Protein AF-0000000074143048 (afdb_homodimer)

Organism: Schizosaccharomyces japonicus (strain yFS275 / FY16936) (NCBI:txid402676)

pLDDT: mean 91.82, std 9.59, range [37.44, 98.69]

Radius of gyration: 26.5 Å; Cα contacts (8 Å, |Δi|>4): 1124; chains: 2; bounding box: 59×82×80 Å

Solvent-accessible surface area (backbone atoms only — not comparable to full-atom values): 34280 Å² total; per-residue (Å²): 92,43,70,48,61,50,51,40,28,53,53,30,18,43,57,50,46,73,71,34,83,65,46,48,79,33,65,70,38,40,53,54,50,48,56,58,46,65,70,65,58,82,83,77,64,53,85,80,64,101,68,86,64,92,42,70,53,47,45,43,24,51,49,41,49,44,25,62,50,54,31,38,57,40,41,30,69,60,33,36,71,63,57,70,30,49,38,68,55,41,40,50,48,27,46,50,40,52,50,57,70,50,53,87,68,69,85,22,19,71,55,28,45,63,52,40,48,68,53,44,25,61,52,53,53,42,60,56,57,41,76,38,65,45,84,86,52,86,60,79,79,43,62,39,82,39,77,28,92,49,31,64,58,34,44,50,52,23,48,51,38,21,52,50,12,48,47,27,53,56,37,72,31,63,25,69,13,53,50,50,59,72,48,48,29,47,85,44,28,49,62,43,37,46,51,40,34,66,69,34,74,69,25,41,36,62,42,45,52,96,90,36,71,33,44,63,30,25,32,28,48,47,22,42,41,55,45,14,52,73,34,56,83,40,24,16,57,62,75,50,60,41,61,53,42,49,58,58,37,35,52,33,40,72,60,46,23,37,42,65,45,67,72,58,50,50,29,27,74,65,57,35,74,50,53,60,61,57,50,48,50,43,27,34,43,38,43,29,50,45,46,50,51,16,66,76,67,73,41,56,26,48,57,51,39,52,36,52,53,50,48,34,69,72,32,72,71,50,57,66,49,62,42,54,28,49,64,95,50,66,51,48,91,42,69,47,61,49,51,40,28,52,52,28,17,44,58,52,44,73,71,34,82,65,47,47,78,32,64,69,37,40,52,53,50,48,56,56,46,65,69,62,59,82,81,78,65,51,85,79,63,102,67,87,65,91,43,70,53,48,45,44,23,52,50,40,50,45,25,63,52,53,33,38,58,40,42,30,69,58,33,37,72,62,58,70,28,50,36,69,56,40,40,50,47,28,46,50,41,52,48,57,69,48,54,86,65,68,86,21,18,70,57,29,44,63,51,39,49,66,54,42,25,60,51,51,51,43,59,56,58,39,77,39,66,44,84,88,52,86,61,79,79,44,61,38,83,38,77,27,92,50,32,65,57,34,45,49,53,24,48,51,38,20,51,50,11,48,47,27,53,57,36,72,32,63,25,68,12,53,50,50,60,72,48,50,29,47,86,44,30,49,60,44,36,45,52,41,34,64,69,34,73,68,26,41,36,62,41,48,53,95,90,35,70,33,45,61,31,24,31,28,48,47,23,42,40,55,46,13,52,74,35,56,82,42,23,18,56,61,75,49,59,42,62,54,42,48,58,57,36,35,53,33,39,72,58,45,23,39,42,65,44,66,72,57,50,51,29,28,75,67,57,35,72,51,53,59,60,57,50,47,51,42,27,33,41,38,42,29,50,44,47,51,52,16,66,74,68,73,40,56,25,48,57,52,40,54,37,52,52,48,49,35,69,72,32,71,71,50,57,66,49,63,42,51,28,49,63,96,50,64,51,49

Sequence (664 aa):
MPPKILEQVRNGATDAFSHMPDFSFNAEAAKELSGHLEKLGSDDGPVQFPLAFESVEEKVNFLAIYALLSFGSGFRKELHEFAQRGAQDTTLFLAMTMYMTKKPGLLDADFLSNVTVSDIAEWAGVPLRIEKPCEGLSSSAITELVDSDLKPWVENMAHVLVETGTILKQLDCQSLGAFCLEYANPNDSNELVERLCMCFPAFQDVGRLDGQLVYILKKAMLAVYMLHNAYPDRFSCEGLSVFADNVLPSILVYFHVLEIPESLRSKLENLQPLTDKEALQLRTATVHICNLIANETNISP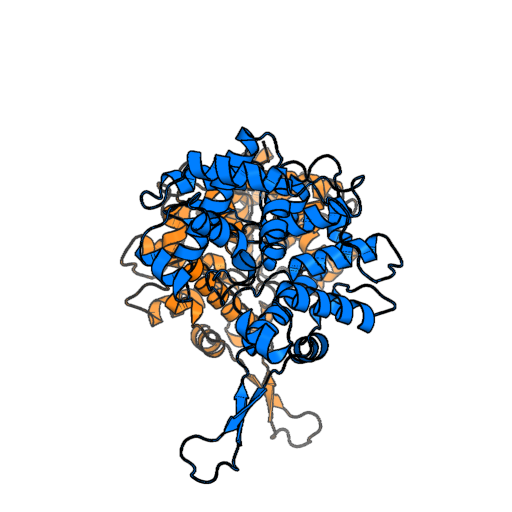VKIDQRLWKYSKSNPELRKLPRFLKKDTVMFMPPKILEQVRNGATDAFSHMPDFSFNAEAAKELSGHLEKLGSDDGPVQFPLAFESVEEKVNFLAIYALLSFGSGFRKELHEFAQRGAQDTTLFLAMTMYMTKKPGLLDADFLSNVTVSDIAEWAGVPLRIEKPCEGLSSSAITELVDSDLKPWVENMAHVLVETGTILKQLDCQSLGAFCLEYANPNDSNELVERLCMCFPAFQDVGRLDGQLVYILKKAMLAVYMLHNAYPDRFSCEGLSVFADNVLPSILVYFHVLEIPESLRSKLENLQPLTDKEALQLRTATVHICNLIANETNISPVKIDQRLWKYSKSNPELRKLPRFLKKDTVMF

InterPro domains:
  IPR019438 Queuosine salvage protein family [PF10343] (140-316)
  IPR019438 Queuosine salvage protein family [PTHR21314] (1-317)

Structure (mmCIF, N/CA/C/O backbone):
data_AF-0000000074143048-model_v1
#
loop_
_entity.id
_entity.type
_entity.pdbx_description
1 polymer "Queuosine 5'-phosphate N-glycosylase/hydrolase"
#
loop_
_atom_site.group_PDB
_atom_site.id
_atom_site.type_symbol
_atom_site.label_atom_id
_atom_site.label_alt_id
_atom_site.label_comp_id
_atom_site.label_asym_id
_atom_site.label_entity_id
_atom_site.label_seq_id
_atom_site.pdbx_PDB_ins_code
_atom_site.Cartn_x
_atom_site.Cartn_y
_atom_site.Cartn_z
_atom_site.occupancy
_atom_site.B_iso_or_equiv
_atom_site.auth_seq_id
_atom_site.auth_comp_id
_atom_site.auth_asym_id
_atom_site.auth_atom_id
_atom_site.pdbx_PDB_model_num
ATOM 1 N N . MET A 1 1 ? 1.265 -9.656 22.031 1 37.44 1 MET A N 1
ATOM 2 C CA . MET A 1 1 ? 2.084 -9.023 21 1 37.44 1 MET A CA 1
ATOM 3 C C . MET A 1 1 ? 1.463 -9.203 19.609 1 37.44 1 MET A C 1
ATOM 5 O O . MET A 1 1 ? 0.908 -10.266 19.312 1 37.44 1 MET A O 1
ATOM 9 N N . PRO A 1 2 ? 1.235 -8.164 18.969 1 47.75 2 PRO A N 1
ATOM 10 C CA . PRO A 1 2 ? 0.641 -8.453 17.656 1 47.75 2 PRO A CA 1
ATOM 11 C C . PRO A 1 2 ? 1.413 -9.516 16.891 1 47.75 2 PRO A C 1
ATOM 13 O O . PRO A 1 2 ? 2.641 -9.594 16.984 1 47.75 2 PRO A O 1
ATOM 16 N N . PRO A 1 3 ? 0.706 -10.438 16.375 1 62.38 3 PRO A N 1
ATOM 17 C CA . PRO A 1 3 ? 1.406 -11.523 15.68 1 62.38 3 PRO A CA 1
ATOM 18 C C . PRO A 1 3 ? 2.283 -11.016 14.539 1 62.38 3 PRO A C 1
ATOM 20 O O . PRO A 1 3 ? 1.95 -10.016 13.898 1 62.38 3 PRO A O 1
ATOM 23 N N . LYS A 1 4 ? 3.453 -11.594 14.508 1 83.44 4 LYS A N 1
ATOM 24 C CA . LYS A 1 4 ? 4.336 -11.375 13.367 1 83.44 4 LYS A CA 1
ATOM 25 C C . LYS A 1 4 ? 3.598 -11.609 12.047 1 83.44 4 LYS A C 1
ATOM 27 O O . LYS A 1 4 ? 2.641 -12.383 12 1 83.44 4 LYS A O 1
ATOM 32 N N . ILE A 1 5 ? 3.904 -10.938 11.07 1 91.75 5 ILE A N 1
ATOM 33 C CA . ILE A 1 5 ? 3.174 -10.922 9.812 1 91.75 5 ILE A CA 1
ATOM 34 C C . ILE A 1 5 ? 3.107 -12.344 9.242 1 91.75 5 ILE A C 1
ATOM 36 O O . ILE A 1 5 ? 2.09 -12.742 8.672 1 91.75 5 ILE A O 1
ATOM 40 N N . LEU A 1 6 ? 4.172 -13.117 9.391 1 95.56 6 LEU A N 1
ATOM 41 C CA . LEU A 1 6 ? 4.176 -14.477 8.867 1 95.56 6 LEU A CA 1
ATOM 42 C C . LEU A 1 6 ? 3.244 -15.375 9.68 1 95.56 6 LEU A C 1
ATOM 44 O O . LEU A 1 6 ? 2.656 -16.312 9.148 1 95.56 6 LEU A O 1
ATOM 48 N N . GLU A 1 7 ? 3.105 -15.086 10.977 1 94.12 7 GLU A N 1
ATOM 49 C CA . GLU A 1 7 ? 2.111 -15.781 11.789 1 94.12 7 GLU A CA 1
ATOM 50 C C . GLU A 1 7 ? 0.694 -15.445 11.336 1 94.12 7 GLU A C 1
ATOM 52 O O . GLU A 1 7 ? -0.195 -16.297 11.375 1 94.12 7 GLU A O 1
ATOM 57 N N . GLN A 1 8 ? 0.532 -14.195 10.945 1 92.69 8 GLN A N 1
ATOM 58 C CA . GLN A 1 8 ? -0.768 -13.789 10.422 1 92.69 8 GLN A CA 1
ATOM 59 C C . GLN A 1 8 ? -1.095 -14.531 9.125 1 92.69 8 GLN A C 1
ATOM 61 O O . GLN A 1 8 ? -2.256 -14.844 8.859 1 92.69 8 GLN A O 1
ATOM 66 N N . VAL A 1 9 ? -0.078 -14.812 8.305 1 96.62 9 VAL A N 1
ATOM 67 C CA . VAL A 1 9 ? -0.279 -15.578 7.078 1 96.62 9 VAL A CA 1
ATOM 68 C C . VAL A 1 9 ? -0.785 -16.984 7.418 1 96.62 9 VAL A C 1
ATOM 70 O O . VAL A 1 9 ? -1.815 -17.422 6.898 1 96.62 9 VAL A O 1
ATOM 73 N N . ARG A 1 10 ? -0.093 -17.625 8.312 1 96.12 10 ARG A N 1
ATOM 74 C CA . ARG A 1 10 ? -0.397 -19.016 8.641 1 96.12 10 ARG A CA 1
ATOM 75 C C . ARG A 1 10 ? -1.703 -19.109 9.422 1 96.12 10 ARG A C 1
ATOM 77 O O . ARG A 1 10 ? -2.609 -19.844 9.031 1 96.12 10 ARG A O 1
ATOM 84 N N . ASN A 1 11 ? -1.77 -18.344 10.523 1 94.81 11 ASN A N 1
ATOM 85 C CA . ASN A 1 11 ? -2.939 -18.422 11.391 1 94.81 11 ASN A CA 1
ATOM 86 C C . ASN A 1 11 ? -4.184 -17.859 10.711 1 94.81 11 ASN A C 1
ATOM 88 O O . ASN A 1 11 ? -5.289 -18.359 10.906 1 94.81 11 ASN A O 1
ATOM 92 N N . GLY A 1 12 ? -3.945 -16.781 9.938 1 94.69 12 GLY A N 1
ATOM 93 C CA . GLY A 1 12 ? -5.062 -16.203 9.211 1 94.69 12 GLY A CA 1
ATOM 94 C C . GLY A 1 12 ? -5.676 -17.156 8.203 1 94.69 12 GLY A C 1
ATOM 95 O O . GLY A 1 12 ? -6.898 -17.219 8.062 1 94.69 12 GLY A O 1
ATOM 96 N N . ALA A 1 13 ? -4.828 -17.859 7.52 1 97.31 13 ALA A N 1
ATOM 97 C CA . ALA A 1 13 ? -5.324 -18.828 6.539 1 97.31 13 ALA A CA 1
ATOM 98 C C . ALA A 1 13 ? -6.094 -19.953 7.215 1 97.31 13 ALA A C 1
ATOM 100 O O . ALA A 1 13 ? -7.125 -20.406 6.711 1 97.31 13 ALA A O 1
ATOM 101 N N . THR A 1 14 ? -5.574 -20.391 8.32 1 96.5 14 THR A N 1
ATOM 102 C CA . THR A 1 14 ? -6.234 -21.453 9.078 1 96.5 14 THR A CA 1
ATOM 103 C C . THR A 1 14 ? -7.613 -21 9.555 1 96.5 14 THR A C 1
ATOM 105 O O . THR A 1 14 ? -8.594 -21.719 9.398 1 96.5 14 THR A O 1
ATOM 108 N N . ASP A 1 15 ? -7.656 -19.859 10.141 1 96 15 ASP A N 1
ATOM 109 C CA . ASP A 1 15 ? -8.914 -19.312 10.641 1 96 15 ASP A CA 1
ATOM 110 C C . ASP A 1 15 ? -9.922 -19.125 9.508 1 96 15 ASP A C 1
ATOM 112 O O . ASP A 1 15 ? -11.086 -19.5 9.633 1 96 15 ASP A O 1
ATOM 116 N N . ALA A 1 16 ? -9.484 -18.547 8.43 1 96.44 16 ALA A N 1
ATOM 117 C CA . ALA A 1 16 ? -10.367 -18.281 7.301 1 96.44 16 ALA A CA 1
ATOM 118 C C . ALA A 1 16 ? -10.906 -19.578 6.711 1 96.44 16 ALA A C 1
ATOM 120 O O . ALA A 1 16 ? -12.078 -19.672 6.336 1 96.44 16 ALA A O 1
ATOM 121 N N . PHE A 1 17 ? -10.055 -20.578 6.613 1 97.06 17 PHE A N 1
ATOM 122 C CA . PHE A 1 17 ? -10.453 -21.875 6.051 1 97.06 17 PHE A CA 1
ATOM 123 C C . PHE A 1 17 ? -11.586 -22.484 6.863 1 97.06 17 PHE A C 1
ATOM 125 O O . PHE A 1 17 ? -12.469 -23.141 6.305 1 97.06 17 PHE A O 1
ATOM 132 N N . SER A 1 18 ? -11.57 -22.297 8.148 1 95.69 18 SER A N 1
ATOM 133 C CA . SER A 1 18 ? -12.578 -22.859 9.039 1 95.69 18 SER A CA 1
ATOM 134 C C . SER A 1 18 ? -13.961 -22.266 8.75 1 95.69 18 SER A C 1
ATOM 136 O O . SER A 1 18 ? -14.977 -22.859 9.125 1 95.69 18 SER A O 1
ATOM 138 N N . HIS A 1 19 ? -14 -21.172 8.055 1 94.25 19 HIS A N 1
ATOM 139 C CA . HIS A 1 19 ? -15.266 -20.516 7.734 1 94.25 19 HIS A CA 1
ATOM 140 C C . HIS A 1 19 ? -15.633 -20.734 6.27 1 94.25 19 HIS A C 1
ATOM 142 O O . HIS A 1 19 ? -16.469 -20 5.727 1 94.25 19 HIS A O 1
ATOM 148 N N . MET A 1 20 ? -14.984 -21.625 5.633 1 95.25 20 MET A N 1
ATOM 149 C CA . MET A 1 20 ? -15.297 -22 4.258 1 95.25 20 MET A CA 1
ATOM 150 C C . MET A 1 20 ? -15.914 -23.406 4.207 1 95.25 20 MET A C 1
ATOM 152 O O . MET A 1 20 ? -15.258 -24.359 3.779 1 95.25 20 MET A O 1
ATOM 156 N N . PRO A 1 21 ? -17.172 -23.484 4.484 1 92.25 21 PRO A N 1
ATOM 157 C CA . PRO A 1 21 ? -17.797 -24.797 4.676 1 92.25 21 PRO A CA 1
ATOM 158 C C . PRO A 1 21 ? -17.828 -25.625 3.391 1 92.25 21 PRO A C 1
ATOM 160 O O . PRO A 1 21 ? -17.875 -26.859 3.447 1 92.25 21 PRO A O 1
ATOM 163 N N . ASP A 1 22 ? -17.797 -25 2.252 1 95.25 22 ASP A N 1
ATOM 164 C CA . ASP A 1 22 ? -17.906 -25.734 0.995 1 95.25 22 ASP A CA 1
ATOM 165 C C . ASP A 1 22 ? -16.531 -26.203 0.524 1 95.25 22 ASP A C 1
ATOM 167 O O . ASP A 1 22 ? -16.406 -26.812 -0.543 1 95.25 22 ASP A O 1
ATOM 171 N N . PHE A 1 23 ? -15.5 -25.875 1.28 1 97.62 23 PHE A N 1
ATOM 172 C CA . PHE A 1 23 ? -14.141 -26.344 1.05 1 97.62 23 PHE A CA 1
ATOM 173 C C . PHE A 1 23 ? -13.758 -27.406 2.068 1 97.62 23 PHE A C 1
ATOM 175 O O . PHE A 1 23 ? -14.172 -27.344 3.227 1 97.62 23 PHE A O 1
ATOM 182 N N . SER A 1 24 ? -13.008 -28.359 1.637 1 97.38 24 SER A N 1
ATOM 183 C CA . SER A 1 24 ? -12.578 -29.359 2.617 1 97.38 24 SER A CA 1
ATOM 184 C C . SER A 1 24 ? -11.203 -29.922 2.27 1 97.38 24 SER A C 1
ATOM 186 O O . SER A 1 24 ? -10.773 -29.859 1.115 1 97.38 24 SER A O 1
ATOM 188 N N . PHE A 1 25 ? -10.562 -30.422 3.289 1 97.69 25 PHE A N 1
ATOM 189 C CA . PHE A 1 25 ? -9.234 -31.016 3.211 1 97.69 25 PHE A CA 1
ATOM 190 C C . PHE A 1 25 ? -9.328 -32.531 3.26 1 97.69 25 PHE A C 1
ATOM 192 O O . PHE A 1 25 ? -9.93 -33.094 4.176 1 97.69 25 PHE A O 1
ATOM 199 N N . ASN A 1 26 ? -8.781 -33.188 2.258 1 97.75 26 ASN A N 1
ATOM 200 C CA . ASN A 1 26 ? -8.719 -34.656 2.203 1 97.75 26 ASN A CA 1
ATOM 201 C C . ASN A 1 26 ? -7.363 -35.156 2.656 1 97.75 26 ASN A C 1
ATOM 203 O O . ASN A 1 26 ? -6.43 -35.25 1.858 1 97.75 26 ASN A O 1
ATOM 207 N N . ALA A 1 27 ? -7.316 -35.719 3.838 1 96 27 ALA A N 1
ATOM 208 C CA . ALA A 1 27 ? -6.059 -36.125 4.461 1 96 27 ALA A CA 1
ATOM 209 C C . ALA A 1 27 ? -5.457 -37.344 3.746 1 96 27 ALA A C 1
ATOM 211 O O . ALA A 1 27 ? -4.234 -37.438 3.627 1 96 27 ALA A O 1
ATOM 212 N N . GLU A 1 28 ? -6.293 -38.281 3.336 1 96.5 28 GLU A N 1
ATOM 213 C CA . GLU A 1 28 ? -5.816 -39.469 2.639 1 96.5 28 GLU A CA 1
ATOM 214 C C . GLU A 1 28 ? -5.16 -39.094 1.31 1 96.5 28 GLU A C 1
ATOM 216 O O . GLU A 1 28 ? -4.09 -39.594 0.976 1 96.5 28 GLU A O 1
ATOM 221 N N . ALA A 1 29 ? -5.812 -38.25 0.582 1 97.06 29 ALA A N 1
ATOM 222 C CA . ALA A 1 29 ? -5.25 -37.781 -0.681 1 97.06 29 ALA A CA 1
ATOM 223 C C . ALA A 1 29 ? -3.945 -37 -0.453 1 97.06 29 ALA A C 1
ATOM 225 O O . ALA A 1 29 ? -3.021 -37.094 -1.266 1 97.06 29 ALA A O 1
ATOM 226 N N . ALA A 1 30 ? -3.928 -36.25 0.609 1 96.62 30 ALA A N 1
ATOM 227 C CA . ALA A 1 30 ? -2.73 -35.5 0.953 1 96.62 30 ALA A CA 1
ATOM 228 C C . ALA A 1 30 ? -1.55 -36.406 1.222 1 96.62 30 ALA A C 1
ATOM 230 O O . ALA A 1 30 ? -0.414 -36.125 0.85 1 96.62 30 ALA A O 1
ATOM 231 N N . LYS A 1 31 ? -1.824 -37.5 1.912 1 94.69 31 LYS A N 1
ATOM 232 C CA . LYS A 1 31 ? -0.789 -38.5 2.189 1 94.69 31 LYS A CA 1
ATOM 233 C C . LYS A 1 31 ? -0.245 -39.094 0.898 1 94.69 31 LYS A C 1
ATOM 235 O O . LYS A 1 31 ? 0.964 -39.312 0.761 1 94.69 31 LYS A O 1
ATOM 240 N N . GLU A 1 32 ? -1.132 -39.406 0.024 1 94.12 32 GLU A N 1
ATOM 241 C CA . GLU A 1 32 ? -0.726 -39.938 -1.271 1 94.12 32 GLU A CA 1
ATOM 242 C C . GLU A 1 32 ? 0.139 -38.938 -2.037 1 94.12 32 GLU A C 1
ATOM 244 O O . GLU A 1 32 ? 1.181 -39.312 -2.586 1 94.12 32 GLU A O 1
ATOM 249 N N . LEU A 1 33 ? -0.341 -37.719 -2.094 1 93.19 33 LEU A N 1
ATOM 250 C CA . LEU A 1 33 ? 0.419 -36.656 -2.775 1 93.19 33 LEU A CA 1
ATOM 251 C C . LEU A 1 33 ? 1.799 -36.5 -2.146 1 93.19 33 LEU A C 1
ATOM 253 O O . LEU A 1 33 ? 2.791 -36.312 -2.855 1 93.19 33 LEU A O 1
ATOM 257 N N . SER A 1 34 ? 1.852 -36.531 -0.839 1 91.62 34 SER A N 1
ATOM 258 C CA . SER A 1 34 ? 3.109 -36.375 -0.115 1 91.62 34 SER A CA 1
ATOM 259 C C . SER A 1 34 ? 4.113 -37.438 -0.512 1 91.62 34 SER A C 1
ATOM 261 O O . SER A 1 34 ? 5.32 -37.188 -0.543 1 91.62 34 SER A O 1
ATOM 263 N N . GLY A 1 35 ? 3.557 -38.625 -0.737 1 88 35 GLY A N 1
ATOM 264 C CA . GLY A 1 35 ? 4.41 -39.688 -1.213 1 88 35 GLY A CA 1
ATOM 265 C C . GLY A 1 35 ? 5.09 -39.375 -2.533 1 88 35 GLY A C 1
ATOM 266 O O . GLY A 1 35 ? 6.262 -39.688 -2.727 1 88 35 GLY A O 1
ATOM 267 N N . HIS A 1 36 ? 4.371 -38.719 -3.43 1 85.44 36 HIS A N 1
ATOM 268 C CA . HIS A 1 36 ? 4.93 -38.312 -4.711 1 85.44 36 HIS A CA 1
ATOM 269 C C . HIS A 1 36 ? 5.977 -37.219 -4.52 1 85.44 36 HIS A C 1
ATOM 271 O O . HIS A 1 36 ? 6.988 -37.188 -5.227 1 85.44 36 HIS A O 1
ATOM 277 N N . LEU A 1 37 ? 5.742 -36.312 -3.623 1 86.25 37 LEU A N 1
ATOM 278 C CA . LEU A 1 37 ? 6.621 -35.156 -3.402 1 86.25 37 LEU A CA 1
ATOM 279 C C . LEU A 1 37 ? 7.938 -35.594 -2.77 1 86.25 37 LEU A C 1
ATOM 281 O O . LEU A 1 37 ? 8.984 -35 -3.016 1 86.25 37 LEU A O 1
ATOM 285 N N . GLU A 1 38 ? 7.848 -36.531 -1.896 1 83.06 38 GLU A N 1
ATOM 286 C CA . GLU A 1 38 ? 9.047 -37.031 -1.227 1 83.06 38 GLU A CA 1
ATOM 287 C C . GLU A 1 38 ? 10.016 -37.656 -2.225 1 83.06 38 GLU A C 1
ATOM 289 O O . GLU A 1 38 ? 11.234 -37.594 -2.027 1 83.06 38 GLU A O 1
ATOM 294 N N . LYS A 1 39 ? 9.531 -38.156 -3.324 1 80 39 LYS A N 1
ATOM 295 C CA . LYS A 1 39 ? 10.359 -38.812 -4.34 1 80 39 LYS A CA 1
ATOM 296 C C . LYS A 1 39 ? 11.078 -37.781 -5.203 1 80 39 LYS A C 1
ATOM 298 O O . LYS A 1 39 ? 12.078 -38.094 -5.855 1 80 39 LYS A O 1
ATOM 303 N N . LEU A 1 40 ? 10.539 -36.562 -5.395 1 77.56 40 LEU A N 1
ATOM 304 C CA . LEU A 1 40 ? 11.094 -35.531 -6.258 1 77.56 40 LEU A CA 1
ATOM 305 C C . LEU A 1 40 ? 12.352 -34.906 -5.637 1 77.56 40 LEU A C 1
ATOM 307 O O . LEU A 1 40 ? 13.219 -34.406 -6.355 1 77.56 40 LEU A O 1
ATOM 311 N N . GLY A 1 41 ? 13.055 -35.469 -4.695 1 63.25 41 GLY A N 1
ATOM 312 C CA . GLY A 1 41 ? 14.234 -34.906 -4.066 1 63.25 41 GLY A CA 1
ATOM 313 C C . GLY A 1 41 ? 14.211 -33.375 -4.031 1 63.25 41 GLY A C 1
ATOM 314 O O . GLY A 1 41 ? 13.305 -32.75 -4.59 1 63.25 41 GLY A O 1
ATOM 315 N N . SER A 1 42 ? 14.953 -32.594 -3.172 1 58.47 42 SER A N 1
ATOM 316 C CA . SER A 1 42 ? 15.016 -31.141 -3.006 1 58.47 42 SER A CA 1
ATOM 317 C C . SER A 1 42 ? 16.016 -30.516 -3.98 1 58.47 42 SER A C 1
ATOM 319 O O . SER A 1 42 ? 17.109 -31.047 -4.168 1 58.47 42 SER A O 1
ATOM 321 N N . ASP A 1 43 ? 15.656 -30.078 -5.176 1 55.09 43 ASP A N 1
ATOM 322 C CA . ASP A 1 43 ? 16.656 -29.266 -5.879 1 55.09 43 ASP A CA 1
ATOM 323 C C . ASP A 1 43 ? 16.734 -27.859 -5.285 1 55.09 43 ASP A C 1
ATOM 325 O O . ASP A 1 43 ? 15.992 -26.969 -5.688 1 55.09 43 ASP A O 1
ATOM 329 N N . ASP A 1 44 ? 17.234 -27.797 -4.059 1 56.38 44 ASP A N 1
ATOM 330 C CA . ASP A 1 44 ? 17.266 -26.578 -3.256 1 56.38 44 ASP A CA 1
ATOM 331 C C . ASP A 1 44 ? 18.25 -25.562 -3.836 1 56.38 44 ASP A C 1
ATOM 333 O O . ASP A 1 44 ? 18.562 -24.547 -3.199 1 56.38 44 ASP A O 1
ATOM 337 N N . GLY A 1 45 ? 18.719 -25.766 -5.129 1 55.12 45 GLY A N 1
ATOM 338 C CA . GLY A 1 45 ? 19.812 -24.859 -5.414 1 55.12 45 GLY A CA 1
ATOM 339 C C . GLY A 1 45 ? 19.344 -23.5 -5.906 1 55.12 45 GLY A C 1
ATOM 340 O O . GLY A 1 45 ? 18.172 -23.328 -6.246 1 55.12 45 GLY A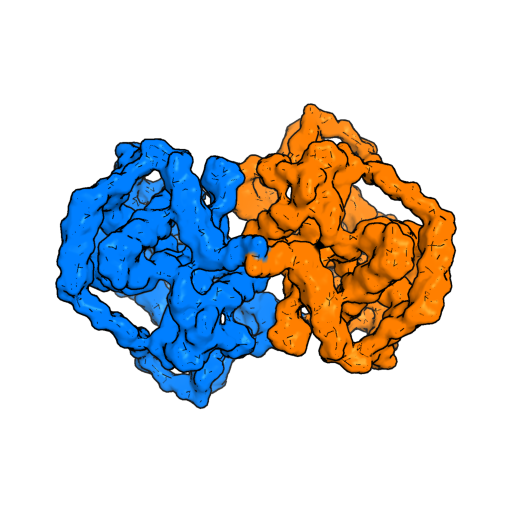 O 1
ATOM 341 N N . PRO A 1 46 ? 20.219 -22.5 -5.656 1 57.75 46 PRO A N 1
ATOM 342 C CA . PRO A 1 46 ? 19.938 -21.141 -6.148 1 57.75 46 PRO A CA 1
ATOM 343 C C . PRO A 1 46 ? 19.625 -21.109 -7.645 1 57.75 46 PRO A C 1
ATOM 345 O O . PRO A 1 46 ? 20.156 -21.922 -8.406 1 57.75 46 PRO A O 1
ATOM 348 N N . VAL A 1 47 ? 18.562 -20.453 -7.914 1 64.44 47 VAL A N 1
ATOM 349 C CA . VAL A 1 47 ? 18.281 -20.203 -9.328 1 64.44 47 VAL A CA 1
ATOM 350 C C . VAL A 1 47 ? 19.5 -19.562 -9.992 1 64.44 47 VAL A C 1
ATOM 352 O O . VAL A 1 47 ? 20.031 -18.578 -9.5 1 64.44 47 VAL A O 1
ATOM 355 N N . GLN A 1 48 ? 20.078 -20.25 -10.773 1 68.62 48 GLN A N 1
ATOM 356 C CA . GLN A 1 48 ? 21.203 -19.688 -11.508 1 68.62 48 GLN A CA 1
ATOM 357 C C . GLN A 1 48 ? 20.734 -18.938 -12.75 1 68.62 48 GLN A C 1
ATOM 359 O O . GLN A 1 48 ? 19.859 -19.406 -13.469 1 68.62 48 GLN A O 1
ATOM 364 N N . PHE A 1 49 ? 21.156 -17.688 -12.695 1 79.06 49 PHE A N 1
ATOM 365 C CA . PHE A 1 49 ? 20.891 -16.859 -13.867 1 79.06 49 PHE A CA 1
ATOM 366 C C . PHE A 1 49 ? 22.156 -16.703 -14.703 1 79.06 49 PHE A C 1
ATOM 368 O O . PHE A 1 49 ? 23.266 -16.672 -14.172 1 79.06 49 PHE A O 1
ATOM 375 N N . PRO A 1 50 ? 22.016 -16.75 -16 1 79.5 50 PRO A N 1
ATOM 376 C CA . PRO A 1 50 ? 23.172 -16.516 -16.875 1 79.5 50 PRO A CA 1
ATOM 377 C C . PRO A 1 50 ? 23.594 -15.047 -16.891 1 79.5 50 PRO A C 1
ATOM 379 O O . PRO A 1 50 ? 23.719 -14.453 -17.953 1 79.5 50 PRO A O 1
ATOM 382 N N . LEU A 1 51 ? 23.75 -14.453 -15.773 1 83.94 51 LEU A N 1
ATOM 383 C CA . LEU A 1 51 ? 24.156 -13.062 -15.625 1 83.94 51 LEU A CA 1
ATOM 384 C C . LEU A 1 51 ? 25.328 -12.938 -14.656 1 83.94 51 LEU A C 1
ATOM 386 O O . LEU A 1 51 ? 25.469 -13.742 -13.734 1 83.94 51 LEU A O 1
ATOM 390 N N . ALA A 1 52 ? 26.219 -12.031 -14.984 1 84.06 52 ALA A N 1
ATOM 391 C CA . ALA A 1 52 ? 27.312 -11.695 -14.078 1 84.06 52 ALA A CA 1
ATOM 392 C C . ALA A 1 52 ? 27.016 -10.414 -13.305 1 84.06 52 ALA A C 1
ATOM 394 O O . ALA A 1 52 ? 26.797 -9.352 -13.898 1 84.06 52 ALA A O 1
ATOM 395 N N . PHE A 1 53 ? 27 -10.547 -12.008 1 89.38 53 PHE A N 1
ATOM 396 C CA . PHE A 1 53 ? 26.703 -9.391 -11.164 1 89.38 53 PHE A CA 1
ATOM 397 C C . PHE A 1 53 ? 28 -8.781 -10.625 1 89.38 53 PHE A C 1
ATOM 399 O O . PHE A 1 53 ? 28.922 -9.5 -10.227 1 89.38 53 PHE A O 1
ATOM 406 N N . GLU A 1 54 ? 28.062 -7.508 -10.594 1 88.12 54 GLU A N 1
ATOM 407 C CA . GLU A 1 54 ? 29.266 -6.797 -10.211 1 88.12 54 GLU A CA 1
ATOM 408 C C . GLU A 1 54 ? 29.344 -6.613 -8.695 1 88.12 54 GLU A C 1
ATOM 410 O O . GLU A 1 54 ? 30.406 -6.293 -8.148 1 88.12 54 GLU A O 1
ATOM 415 N N . SER A 1 55 ? 28.297 -6.781 -8.023 1 92.06 55 SER A N 1
ATOM 416 C CA . SER A 1 55 ? 28.266 -6.617 -6.578 1 92.06 55 SER A CA 1
ATOM 417 C C . SER A 1 55 ? 27.125 -7.422 -5.961 1 92.06 55 SER A C 1
ATOM 419 O O . SER A 1 55 ? 26.219 -7.867 -6.668 1 92.06 55 SER A O 1
ATOM 421 N N . VAL A 1 56 ? 27.188 -7.594 -4.672 1 94.25 56 VAL A N 1
ATOM 422 C CA . VAL A 1 56 ? 26.125 -8.25 -3.916 1 94.25 56 VAL A CA 1
ATOM 423 C C . VAL A 1 56 ? 24.828 -7.469 -4.074 1 94.25 56 VAL A C 1
ATOM 425 O O . VAL A 1 56 ? 23.766 -8.062 -4.289 1 94.25 56 VAL A O 1
ATOM 428 N N . GLU A 1 57 ? 24.859 -6.152 -3.955 1 94.75 57 GLU A N 1
ATOM 429 C CA . GLU A 1 57 ? 23.672 -5.316 -4.086 1 94.75 57 GLU A CA 1
ATOM 430 C C . GLU A 1 57 ? 23.016 -5.504 -5.449 1 94.75 57 GLU A C 1
ATOM 432 O O . GLU A 1 57 ? 21.781 -5.531 -5.555 1 94.75 57 GLU A O 1
ATOM 437 N N . GLU A 1 58 ? 23.812 -5.605 -6.426 1 93.69 58 GLU A N 1
ATOM 438 C CA . GLU A 1 58 ? 23.297 -5.77 -7.781 1 93.69 58 GLU A CA 1
ATOM 439 C C . GLU A 1 58 ? 22.516 -7.074 -7.914 1 93.69 58 GLU A C 1
ATOM 441 O O . GLU A 1 58 ? 21.438 -7.102 -8.508 1 93.69 58 GLU A O 1
ATOM 446 N N . LYS A 1 59 ? 23.094 -8.125 -7.445 1 94.62 59 LYS A N 1
ATOM 447 C CA . LYS A 1 59 ? 22.422 -9.422 -7.508 1 94.62 59 LYS A CA 1
ATOM 448 C C . LYS A 1 59 ? 21.156 -9.422 -6.656 1 94.62 59 LYS A C 1
ATOM 450 O O . LYS A 1 59 ? 20.094 -9.883 -7.098 1 94.62 59 LYS A O 1
ATOM 455 N N . VAL A 1 60 ? 21.234 -8.867 -5.445 1 97 60 VAL A N 1
ATOM 456 C CA . VAL A 1 60 ? 20.094 -8.773 -4.551 1 97 60 VAL A CA 1
ATOM 457 C C . VAL A 1 60 ? 18.984 -7.945 -5.211 1 97 60 VAL A C 1
ATOM 459 O O . VAL A 1 60 ? 17.812 -8.297 -5.141 1 97 60 VAL A O 1
ATOM 462 N N . ASN A 1 61 ? 19.406 -6.898 -5.816 1 97.38 61 ASN A N 1
ATOM 463 C CA . ASN A 1 61 ? 18.453 -6.027 -6.512 1 97.38 61 ASN A CA 1
ATOM 464 C C . ASN A 1 61 ? 17.75 -6.762 -7.645 1 97.38 61 ASN A C 1
ATOM 466 O O . ASN A 1 61 ? 16.531 -6.656 -7.793 1 97.38 61 ASN A O 1
ATOM 470 N N . PHE A 1 62 ? 18.5 -7.488 -8.422 1 96.06 62 PHE A N 1
ATOM 471 C CA . PHE A 1 62 ? 17.953 -8.242 -9.539 1 96.06 62 PHE A CA 1
ATOM 472 C C . PHE A 1 62 ? 16.922 -9.258 -9.047 1 96.06 62 PHE A C 1
ATOM 474 O O . PHE A 1 62 ? 15.812 -9.336 -9.594 1 96.06 62 PHE A O 1
ATOM 481 N N . LEU A 1 63 ? 17.234 -9.961 -8.031 1 96.81 63 LEU A N 1
ATOM 482 C CA . LEU A 1 63 ? 16.359 -11 -7.496 1 96.81 63 LEU A CA 1
ATOM 483 C C . LEU A 1 63 ? 15.078 -10.391 -6.922 1 96.81 63 LEU A C 1
ATOM 485 O O . LEU A 1 63 ? 13.984 -10.93 -7.117 1 96.81 63 LEU A O 1
ATOM 489 N N . ALA A 1 64 ? 15.234 -9.305 -6.219 1 98.19 64 ALA A N 1
ATOM 490 C CA . ALA A 1 64 ? 14.086 -8.641 -5.621 1 98.19 64 ALA A CA 1
ATOM 491 C C . ALA A 1 64 ? 13.141 -8.109 -6.695 1 98.19 64 ALA A C 1
ATOM 493 O O . ALA A 1 64 ? 11.914 -8.211 -6.566 1 98.19 64 ALA A O 1
ATOM 494 N N . ILE A 1 65 ? 13.695 -7.578 -7.73 1 98.06 65 ILE A N 1
ATOM 495 C CA . ILE A 1 65 ? 12.898 -7.051 -8.828 1 98.06 65 ILE A CA 1
ATOM 496 C C . ILE A 1 65 ? 12.211 -8.195 -9.562 1 98.06 65 ILE A C 1
ATOM 498 O O . ILE A 1 65 ? 11.047 -8.078 -9.961 1 98.06 65 ILE A O 1
ATOM 502 N N . TYR A 1 66 ? 12.984 -9.266 -9.797 1 96.81 66 TYR A N 1
ATOM 503 C CA . TYR A 1 66 ? 12.391 -10.438 -10.438 1 96.81 66 TYR A CA 1
ATOM 504 C C . TYR A 1 66 ? 11.188 -10.938 -9.648 1 96.81 66 TYR A C 1
ATOM 506 O O . TYR A 1 66 ? 10.148 -11.25 -10.234 1 96.81 66 TYR A O 1
ATOM 514 N N . ALA A 1 67 ? 11.289 -11.016 -8.312 1 97.88 67 ALA A N 1
ATOM 515 C CA . ALA A 1 67 ? 10.172 -11.422 -7.465 1 97.88 67 ALA A CA 1
ATOM 516 C C . ALA A 1 67 ? 9.023 -10.422 -7.555 1 97.88 67 ALA A C 1
ATOM 518 O O . ALA A 1 67 ? 7.855 -10.812 -7.582 1 97.88 67 ALA A O 1
ATOM 519 N N . LEU A 1 68 ? 9.328 -9.148 -7.562 1 98.62 68 LEU A N 1
ATOM 520 C CA . LEU A 1 68 ? 8.352 -8.07 -7.676 1 98.62 68 LEU A CA 1
ATOM 521 C C . LEU A 1 68 ? 7.5 -8.234 -8.93 1 98.62 68 LEU A C 1
ATOM 523 O O . LEU A 1 68 ? 6.297 -7.977 -8.906 1 98.62 68 LEU A O 1
ATOM 527 N N . LEU A 1 69 ? 8.109 -8.711 -9.984 1 98.31 69 LEU A N 1
ATOM 528 C CA . LEU A 1 69 ? 7.461 -8.797 -11.289 1 98.31 69 LEU A CA 1
ATOM 529 C C . LEU A 1 69 ? 6.828 -10.172 -11.484 1 98.31 69 LEU A C 1
ATOM 531 O O . LEU A 1 69 ? 6.32 -10.477 -12.57 1 98.31 69 LEU A O 1
ATOM 535 N N . SER A 1 70 ? 6.812 -10.977 -10.422 1 97.06 70 SER A N 1
ATOM 536 C CA . SER A 1 70 ? 6.34 -12.352 -10.539 1 97.06 70 SER A CA 1
ATOM 537 C C . SER A 1 70 ? 4.816 -12.422 -10.492 1 97.06 70 SER A C 1
ATOM 539 O O . SER A 1 70 ? 4.242 -13.039 -9.594 1 97.06 70 SER A O 1
ATOM 541 N N . PHE A 1 71 ? 4.156 -11.797 -11.539 1 97.62 71 PHE A N 1
ATOM 542 C CA . PHE A 1 71 ? 2.707 -11.844 -11.68 1 97.62 71 PHE A CA 1
ATOM 543 C C . PHE A 1 71 ? 2.314 -11.945 -13.148 1 97.62 71 PHE A C 1
ATOM 545 O O . PHE A 1 71 ? 3.178 -12.023 -14.023 1 97.62 71 PHE A O 1
ATOM 552 N N . GLY A 1 72 ? 1.024 -12.094 -13.414 1 95.94 72 GLY A N 1
ATOM 553 C CA . GLY A 1 72 ? 0.528 -12.172 -14.773 1 95.94 72 GLY A CA 1
ATOM 554 C C . GLY A 1 72 ? 0.156 -13.586 -15.195 1 95.94 72 GLY A C 1
ATOM 555 O O . GLY A 1 72 ? 0.069 -13.883 -16.391 1 95.94 72 GLY A O 1
ATOM 556 N N . SER A 1 73 ? -0.048 -14.453 -14.227 1 94.44 73 SER A N 1
ATOM 557 C CA . SER A 1 73 ? -0.391 -15.836 -14.531 1 94.44 73 SER A CA 1
ATOM 558 C C . SER A 1 73 ? -1.667 -15.922 -15.359 1 94.44 73 SER A C 1
ATOM 560 O O . SER A 1 73 ? -1.834 -16.844 -16.156 1 94.44 73 SER A O 1
ATOM 562 N N . GLY A 1 74 ? -2.57 -14.953 -15.219 1 94.75 74 GLY A N 1
ATOM 563 C CA . GLY A 1 74 ? -3.822 -14.922 -15.961 1 94.75 74 GLY A CA 1
ATOM 564 C C . GLY A 1 74 ? -3.635 -14.68 -17.453 1 94.75 74 GLY A C 1
ATOM 565 O O . GLY A 1 74 ? -4.551 -14.906 -18.234 1 94.75 74 GLY A O 1
ATOM 566 N N . PHE A 1 75 ? -2.488 -14.305 -17.859 1 95.69 75 PHE A N 1
ATOM 567 C CA . PHE A 1 75 ? -2.207 -13.984 -19.25 1 95.69 75 PHE A CA 1
ATOM 568 C C . PHE A 1 75 ? -1.385 -15.086 -19.906 1 95.69 75 PHE A C 1
ATOM 570 O O . PHE A 1 75 ? -0.785 -14.883 -20.953 1 95.69 75 PHE A O 1
ATOM 577 N N . ARG A 1 76 ? -1.339 -16.219 -19.25 1 92.38 76 ARG A N 1
ATOM 578 C CA . ARG A 1 76 ? -0.513 -17.328 -19.703 1 92.38 76 ARG A CA 1
ATOM 579 C C . ARG A 1 76 ? -0.793 -17.656 -21.172 1 92.38 76 ARG A C 1
ATOM 581 O O . ARG A 1 76 ? 0.135 -17.828 -21.953 1 92.38 76 ARG A O 1
ATOM 588 N N . LYS A 1 77 ? -2.041 -17.766 -21.594 1 91.44 77 LYS A N 1
ATOM 589 C CA . LYS A 1 77 ? -2.416 -18.109 -22.953 1 91.44 77 LYS A CA 1
ATOM 590 C C . LYS A 1 77 ? -1.882 -17.078 -23.953 1 91.44 77 LYS A C 1
ATOM 592 O O . LYS A 1 77 ? -1.267 -17.438 -24.953 1 91.44 77 LYS A O 1
ATOM 597 N N . GLU A 1 78 ? -2.148 -15.828 -23.641 1 94.56 78 GLU A N 1
ATOM 598 C CA . GLU A 1 78 ? -1.713 -14.75 -24.516 1 94.56 78 GLU A CA 1
ATOM 599 C C . GLU A 1 78 ? -0.191 -14.68 -24.594 1 94.56 78 GLU A C 1
ATOM 601 O O . GLU A 1 78 ? 0.371 -14.406 -25.656 1 94.56 78 GLU A O 1
ATOM 606 N N . LEU A 1 79 ? 0.439 -14.906 -23.469 1 95 79 LEU A N 1
ATOM 607 C CA . LEU A 1 79 ? 1.896 -14.867 -23.438 1 95 79 LEU A CA 1
ATOM 608 C C . LEU A 1 79 ? 2.492 -16 -24.266 1 95 79 LEU A C 1
ATOM 610 O O . LEU A 1 79 ? 3.494 -15.805 -24.969 1 95 79 LEU A O 1
ATOM 614 N N . HIS A 1 80 ? 1.901 -17.188 -24.203 1 92.19 80 HIS A N 1
ATOM 615 C CA . HIS A 1 80 ? 2.352 -18.281 -25.047 1 92.19 80 HIS A CA 1
ATOM 616 C C . HIS A 1 80 ? 2.152 -17.953 -26.531 1 92.19 80 HIS A C 1
ATOM 618 O O . HIS A 1 80 ? 2.992 -18.297 -27.359 1 92.19 80 HIS A O 1
ATOM 624 N N . GLU A 1 81 ? 1.069 -17.328 -26.797 1 92.12 81 GLU A N 1
ATOM 625 C CA . GLU A 1 81 ? 0.735 -16.984 -28.172 1 92.12 81 GLU A CA 1
ATOM 626 C C . GLU A 1 81 ? 1.718 -15.977 -28.75 1 92.12 81 GLU A C 1
ATOM 628 O O . GLU A 1 81 ? 2.201 -16.141 -29.875 1 92.12 81 GLU A O 1
ATOM 633 N N . PHE A 1 82 ? 2.043 -14.992 -27.984 1 91.38 82 PHE A N 1
ATOM 634 C CA . PHE A 1 82 ? 2.781 -13.867 -28.547 1 91.38 82 PHE A CA 1
ATOM 635 C C . PHE A 1 82 ? 4.273 -14 -28.266 1 91.38 82 PHE A C 1
ATOM 637 O O . PHE A 1 82 ? 5.102 -13.594 -29.078 1 91.38 82 PHE A O 1
ATOM 644 N N . ALA A 1 83 ? 4.648 -14.516 -27.094 1 90.81 83 ALA A N 1
ATOM 645 C CA . ALA A 1 83 ? 6.051 -14.57 -26.688 1 90.81 83 ALA A CA 1
ATOM 646 C C . ALA A 1 83 ? 6.582 -16 -26.75 1 90.81 83 ALA A C 1
ATOM 648 O O . ALA A 1 83 ? 7.797 -16.219 -26.703 1 90.81 83 ALA A O 1
ATOM 649 N N . GLN A 1 84 ? 5.723 -17 -26.859 1 91.81 84 GLN A N 1
ATOM 650 C CA . GLN A 1 84 ? 6.078 -18.422 -26.844 1 91.81 84 GLN A CA 1
ATOM 651 C C . GLN A 1 84 ? 6.746 -18.812 -25.531 1 91.81 84 GLN A C 1
ATOM 653 O O . GLN A 1 84 ? 7.707 -19.578 -25.516 1 91.81 84 GLN A O 1
ATOM 658 N N . ARG A 1 85 ? 6.398 -18.156 -24.484 1 89.38 85 ARG A N 1
ATOM 659 C CA . ARG A 1 85 ? 6.875 -18.359 -23.125 1 89.38 85 ARG A CA 1
ATOM 660 C C . ARG A 1 85 ? 5.723 -18.297 -22.125 1 89.38 85 ARG A C 1
ATOM 662 O O . ARG A 1 85 ? 4.746 -17.578 -22.344 1 89.38 85 ARG A O 1
ATOM 669 N N . GLY A 1 86 ? 5.883 -19.109 -21.062 1 88.19 86 GLY A N 1
ATOM 670 C CA . GLY A 1 86 ? 4.949 -18.938 -19.953 1 88.19 86 GLY A CA 1
ATOM 671 C C . GLY A 1 86 ? 5.156 -17.641 -19.188 1 88.19 86 GLY A C 1
ATOM 672 O O . GLY A 1 86 ? 6.082 -16.891 -19.484 1 88.19 86 GLY A O 1
ATOM 673 N N . ALA A 1 87 ? 4.297 -17.422 -18.266 1 90.56 87 ALA A N 1
ATOM 674 C CA . ALA A 1 87 ? 4.328 -16.188 -17.5 1 90.56 87 ALA A CA 1
ATOM 675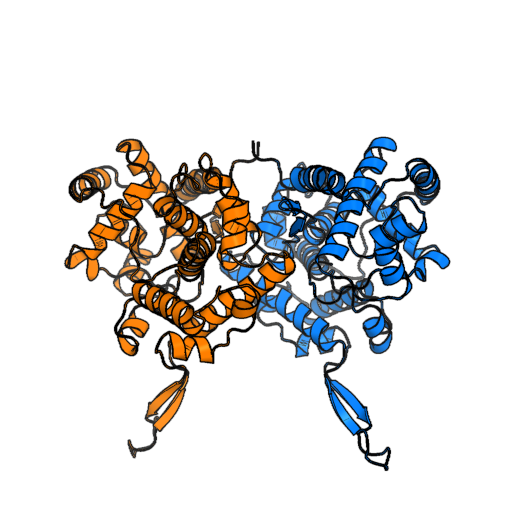 C C . ALA A 1 87 ? 5.652 -16.031 -16.766 1 90.56 87 ALA A C 1
ATOM 677 O O . ALA A 1 87 ? 6.277 -14.969 -16.797 1 90.56 87 ALA A O 1
ATOM 678 N N . GLN A 1 88 ? 6.09 -17.062 -16.078 1 90.56 88 GLN A N 1
ATOM 679 C CA . GLN A 1 88 ? 7.324 -17 -15.305 1 90.56 88 GLN A CA 1
ATOM 680 C C . GLN A 1 88 ? 8.531 -16.766 -16.203 1 90.56 88 GLN A C 1
ATOM 682 O O . GLN A 1 88 ? 9.398 -15.953 -15.906 1 90.56 88 GLN A O 1
ATOM 687 N N . ASP A 1 89 ? 8.562 -17.453 -17.266 1 91.19 89 ASP A N 1
ATOM 688 C CA . ASP A 1 89 ? 9.672 -17.328 -18.219 1 91.19 89 ASP A CA 1
ATOM 689 C C . ASP A 1 89 ? 9.695 -15.945 -18.844 1 91.19 89 ASP A C 1
ATOM 691 O O . ASP A 1 89 ? 10.766 -15.383 -19.094 1 91.19 89 ASP A O 1
ATOM 695 N N . THR A 1 90 ? 8.555 -15.477 -19.172 1 93.94 90 THR A N 1
ATOM 696 C CA . THR A 1 90 ? 8.477 -14.141 -19.75 1 93.94 90 THR A CA 1
ATOM 697 C C . THR A 1 90 ? 8.969 -13.094 -18.75 1 93.94 90 THR A C 1
ATOM 699 O O . THR A 1 90 ? 9.672 -12.156 -19.125 1 93.94 90 THR A O 1
ATOM 702 N N . THR A 1 91 ? 8.562 -13.258 -17.547 1 95.31 91 THR A N 1
ATOM 703 C CA . THR A 1 91 ? 9 -12.344 -16.5 1 95.31 91 THR A CA 1
ATOM 704 C C . THR A 1 91 ? 10.516 -12.391 -16.328 1 95.31 91 THR A C 1
ATOM 706 O O . THR A 1 91 ? 11.172 -11.359 -16.188 1 95.31 91 THR A O 1
ATOM 709 N N . LEU A 1 92 ? 11.031 -13.586 -16.328 1 93.38 92 LEU A N 1
ATOM 710 C CA . LEU A 1 92 ? 12.477 -13.734 -16.234 1 93.38 92 LEU A CA 1
ATOM 711 C C . LEU A 1 92 ? 13.18 -13.086 -17.422 1 93.38 92 LEU A C 1
ATOM 713 O O . LEU A 1 92 ? 14.18 -12.383 -17.25 1 93.38 92 LEU A O 1
ATOM 717 N N . PHE A 1 93 ? 12.68 -13.32 -18.578 1 93.69 93 PHE A N 1
ATOM 718 C CA . PHE A 1 93 ? 13.219 -12.719 -19.781 1 93.69 93 PHE A CA 1
ATOM 719 C C . PHE A 1 93 ? 13.203 -11.203 -19.688 1 93.69 93 PHE A C 1
ATOM 721 O O . PHE A 1 93 ? 14.188 -10.539 -20.016 1 93.69 93 PHE A O 1
ATOM 728 N N . LEU A 1 94 ? 12.125 -10.703 -19.266 1 95.88 94 LEU A N 1
ATOM 729 C CA . LEU A 1 94 ? 11.977 -9.258 -19.094 1 95.88 94 LEU A CA 1
ATOM 730 C C . LEU A 1 94 ? 13.016 -8.727 -18.109 1 95.88 94 LEU A C 1
ATOM 732 O O . LEU A 1 94 ? 13.688 -7.734 -18.391 1 95.88 94 LEU A O 1
ATOM 736 N N . ALA A 1 95 ? 13.117 -9.367 -16.969 1 94.75 95 ALA A N 1
ATOM 737 C CA . ALA A 1 95 ? 14.055 -8.938 -15.93 1 94.75 95 ALA A CA 1
ATOM 738 C C . ALA A 1 95 ? 15.492 -8.977 -16.438 1 94.75 95 ALA A C 1
ATOM 740 O O . ALA A 1 95 ? 16.281 -8.055 -16.188 1 94.75 95 ALA A O 1
ATOM 741 N N . MET A 1 96 ? 15.828 -9.992 -17.156 1 93.5 96 MET A N 1
ATOM 742 C CA . MET A 1 96 ? 17.172 -10.133 -17.703 1 93.5 96 MET A CA 1
ATOM 743 C C . MET A 1 96 ? 17.453 -9.055 -18.766 1 93.5 96 MET A C 1
ATOM 745 O O . MET A 1 96 ? 18.531 -8.469 -18.781 1 93.5 96 MET A O 1
ATOM 749 N N . THR A 1 97 ? 16.531 -8.852 -19.609 1 93.5 97 THR A N 1
ATOM 750 C CA . THR A 1 97 ? 16.672 -7.828 -20.641 1 93.5 97 THR A CA 1
ATOM 751 C C . THR A 1 97 ? 16.859 -6.449 -20 1 93.5 97 THR A C 1
ATOM 753 O O . THR A 1 97 ? 17.703 -5.672 -20.453 1 93.5 97 THR A O 1
ATOM 756 N N . MET A 1 98 ? 16.062 -6.152 -19.031 1 94.75 98 MET A N 1
ATOM 757 C CA . MET A 1 98 ? 16.203 -4.887 -18.312 1 94.75 98 MET A CA 1
ATOM 758 C C . MET A 1 98 ? 17.609 -4.742 -17.75 1 94.75 98 MET A C 1
ATOM 760 O O . MET A 1 98 ? 18.234 -3.684 -17.875 1 94.75 98 MET A O 1
ATOM 764 N N . TYR A 1 99 ? 18.031 -5.801 -17.156 1 91.88 99 TYR A N 1
ATOM 765 C CA . TYR A 1 99 ? 19.359 -5.789 -16.547 1 91.88 99 TYR A CA 1
ATOM 766 C C . TYR A 1 99 ? 20.422 -5.539 -17.609 1 91.88 99 TYR A C 1
ATOM 768 O O . TYR A 1 99 ? 21.359 -4.766 -17.375 1 91.88 99 TYR A O 1
ATOM 776 N N . MET A 1 100 ? 20.312 -6.137 -18.703 1 89 100 MET A N 1
ATOM 777 C CA . MET A 1 100 ? 21.312 -6.039 -19.766 1 89 100 MET A CA 1
ATOM 778 C C . MET A 1 100 ? 21.266 -4.668 -20.438 1 89 100 MET A C 1
ATOM 780 O O . MET A 1 100 ? 22.297 -4.148 -20.859 1 89 100 MET A O 1
ATOM 784 N N . THR A 1 101 ? 20.109 -4.137 -20.578 1 84.38 101 THR A N 1
ATOM 785 C CA . THR A 1 101 ? 19.938 -2.82 -21.172 1 84.38 101 THR A CA 1
ATOM 786 C C . THR A 1 101 ? 20.625 -1.748 -20.344 1 84.38 101 THR A C 1
ATOM 788 O O . THR A 1 101 ? 21.203 -0.804 -20.875 1 84.38 101 THR A O 1
ATOM 791 N N . LYS A 1 102 ? 20.531 -1.792 -19.094 1 77.38 102 LYS A N 1
ATOM 792 C CA . LYS A 1 102 ? 21.094 -0.795 -18.203 1 77.38 102 LYS A CA 1
ATOM 793 C C . LYS A 1 102 ? 22.547 -1.129 -17.859 1 77.38 102 LYS A C 1
ATOM 795 O O . LYS A 1 102 ? 23.281 -0.273 -17.359 1 77.38 102 LYS A O 1
ATOM 800 N N . LYS A 1 103 ? 23.047 -2.199 -18.25 1 69.12 103 LYS A N 1
ATOM 801 C CA . LYS A 1 103 ? 24.422 -2.566 -17.984 1 69.12 103 LYS A CA 1
ATOM 802 C C . LYS A 1 103 ? 25.391 -1.785 -18.875 1 69.12 103 LYS A C 1
ATOM 804 O O . LYS A 1 103 ? 25.172 -1.663 -20.078 1 69.12 103 LYS A O 1
ATOM 809 N N . PRO A 1 104 ? 26.328 -1.119 -18 1 64.81 104 PRO A N 1
ATOM 810 C CA . PRO A 1 104 ? 26.734 -1.206 -16.594 1 64.81 104 PRO A CA 1
ATOM 811 C C . PRO A 1 104 ? 25.891 -0.331 -15.68 1 64.81 104 PRO A C 1
ATOM 813 O O . PRO A 1 104 ? 25.516 0.782 -16.062 1 64.81 104 PRO A O 1
ATOM 816 N N . GLY A 1 105 ? 25.25 -1.177 -14.594 1 71.19 105 GLY A N 1
ATOM 817 C CA . GLY A 1 105 ? 24.547 -0.321 -13.648 1 71.19 105 GLY A CA 1
ATOM 818 C C . GLY A 1 105 ? 23.422 -1.034 -12.914 1 71.19 105 GLY A C 1
ATOM 819 O O . GLY A 1 105 ? 23.125 -2.193 -13.211 1 71.19 105 GLY A O 1
ATOM 820 N N . LEU A 1 106 ? 22.953 -0.389 -11.945 1 83.5 106 LEU A N 1
ATOM 821 C CA . LEU A 1 106 ? 21.906 -0.865 -11.055 1 83.5 106 LEU A CA 1
ATOM 822 C C . LEU A 1 106 ? 20.531 -0.418 -11.547 1 83.5 106 LEU A C 1
ATOM 824 O O . LEU A 1 106 ? 20.375 0.708 -12.023 1 83.5 106 LEU A O 1
ATOM 828 N N . LEU A 1 107 ? 19.594 -1.388 -11.703 1 94.19 107 LEU A N 1
ATOM 829 C CA . LEU A 1 107 ? 18.203 -0.994 -11.859 1 94.19 107 LEU A CA 1
ATOM 830 C C . LEU A 1 107 ? 17.719 -0.21 -10.648 1 94.19 107 LEU A C 1
ATOM 832 O O . LEU A 1 107 ? 16.906 -0.706 -9.867 1 94.19 107 LEU A O 1
ATOM 836 N N . ASP A 1 108 ? 18.156 1.011 -10.586 1 95.81 108 ASP A N 1
ATOM 837 C CA . ASP A 1 108 ? 17.953 1.813 -9.383 1 95.81 108 ASP A CA 1
ATOM 838 C C . ASP A 1 108 ? 16.625 2.568 -9.445 1 95.81 108 ASP A C 1
ATOM 840 O O . ASP A 1 108 ? 15.852 2.395 -10.383 1 95.81 108 ASP A O 1
ATOM 844 N N . ALA A 1 109 ? 16.375 3.344 -8.383 1 96.88 109 ALA A N 1
ATOM 845 C CA . ALA A 1 109 ? 15.117 4.078 -8.227 1 96.88 109 ALA A CA 1
ATOM 846 C C . ALA A 1 109 ? 14.867 4.992 -9.414 1 96.88 109 ALA A C 1
ATOM 848 O O . ALA A 1 109 ? 13.727 5.102 -9.891 1 96.88 109 ALA A O 1
ATOM 849 N N . ASP A 1 110 ? 15.875 5.633 -9.93 1 95.25 110 ASP A N 1
ATOM 850 C CA . ASP A 1 110 ? 15.742 6.535 -11.062 1 95.25 110 ASP A CA 1
ATOM 851 C C . ASP A 1 110 ? 15.328 5.773 -12.32 1 95.25 110 ASP A C 1
ATOM 853 O O . ASP A 1 110 ? 14.453 6.219 -13.07 1 95.25 110 ASP A O 1
ATOM 857 N N . PHE A 1 111 ? 16.016 4.695 -12.555 1 96.19 111 PHE A N 1
ATOM 858 C CA . PHE A 1 111 ? 15.688 3.861 -13.703 1 96.19 111 PHE A CA 1
ATOM 859 C C . PHE A 1 111 ? 14.242 3.381 -13.625 1 96.19 111 PHE A C 1
ATOM 861 O O . PHE A 1 111 ? 13.477 3.543 -14.578 1 96.19 111 PHE A O 1
ATOM 868 N N . LEU A 1 112 ? 13.844 2.791 -12.492 1 97.88 112 LEU A N 1
ATOM 869 C CA . LEU A 1 112 ? 12.516 2.201 -12.32 1 97.88 112 LEU A CA 1
ATOM 870 C C . LEU A 1 112 ? 11.43 3.256 -12.484 1 97.88 112 LEU A C 1
ATOM 872 O O . LEU A 1 112 ? 10.391 2.996 -13.102 1 97.88 112 LEU A O 1
ATOM 876 N N . SER A 1 113 ? 11.617 4.434 -11.945 1 97.19 113 SER A N 1
ATOM 877 C CA . SER A 1 113 ? 10.586 5.465 -11.922 1 97.19 113 SER A CA 1
ATOM 878 C C . SER A 1 113 ? 10.359 6.062 -13.305 1 97.19 113 SER A C 1
ATOM 880 O O . SER A 1 113 ? 9.383 6.777 -13.523 1 97.19 113 SER A O 1
ATOM 882 N N . ASN A 1 114 ? 11.164 5.707 -14.289 1 96.31 114 ASN A N 1
ATOM 883 C CA . ASN A 1 114 ? 11.07 6.316 -15.617 1 96.31 114 ASN A CA 1
ATOM 884 C C . ASN A 1 114 ? 10.711 5.285 -16.688 1 96.31 114 ASN A C 1
ATOM 886 O O . ASN A 1 114 ? 10.695 5.598 -17.875 1 96.31 114 ASN A O 1
ATOM 890 N N . VAL A 1 115 ? 10.477 4.105 -16.297 1 97.31 115 VAL A N 1
ATOM 891 C CA . VAL A 1 115 ? 10.078 3.051 -17.234 1 97.31 115 VAL A CA 1
ATOM 892 C C . VAL A 1 115 ? 8.734 3.393 -17.859 1 97.31 115 VAL A C 1
ATOM 894 O O . VAL A 1 115 ? 7.828 3.881 -17.188 1 97.31 115 VAL A O 1
ATOM 897 N N . THR A 1 116 ? 8.602 3.166 -19.156 1 97.88 116 THR A N 1
ATOM 898 C CA . THR A 1 116 ? 7.352 3.424 -19.859 1 97.88 116 THR A CA 1
ATOM 899 C C . THR A 1 116 ? 6.711 2.119 -20.328 1 97.88 116 THR A C 1
ATOM 901 O O . THR A 1 116 ? 7.355 1.068 -20.312 1 97.88 116 THR A O 1
ATOM 904 N N . VAL A 1 117 ? 5.469 2.232 -20.719 1 98 117 VAL A N 1
ATOM 905 C CA . VAL A 1 117 ? 4.742 1.09 -21.266 1 98 117 VAL A CA 1
ATOM 906 C C . VAL A 1 117 ? 5.441 0.582 -22.531 1 98 117 VAL A C 1
ATOM 908 O O . VAL A 1 117 ? 5.555 -0.628 -22.734 1 98 117 VAL A O 1
ATOM 911 N N . SER A 1 118 ? 5.902 1.49 -23.344 1 97.75 118 SER A N 1
ATOM 912 C CA . SER A 1 118 ? 6.609 1.125 -24.562 1 97.75 118 SER A CA 1
ATOM 913 C C . SER A 1 118 ? 7.91 0.389 -24.25 1 97.75 118 SER A C 1
ATOM 915 O O . SER A 1 118 ? 8.289 -0.538 -24.969 1 97.75 118 SER A O 1
ATOM 917 N N . ASP A 1 119 ? 8.648 0.785 -23.219 1 97.25 119 ASP A N 1
ATOM 918 C CA . ASP A 1 119 ? 9.859 0.095 -22.797 1 97.25 119 ASP A CA 1
ATOM 919 C C . ASP A 1 119 ? 9.578 -1.369 -22.469 1 97.25 119 ASP A C 1
ATOM 921 O O . ASP A 1 119 ? 10.289 -2.264 -22.938 1 97.25 119 ASP A O 1
ATOM 925 N N . ILE A 1 120 ? 8.523 -1.604 -21.703 1 98.06 120 ILE A N 1
ATOM 926 C CA . ILE A 1 120 ? 8.18 -2.949 -21.25 1 98.06 120 ILE A CA 1
ATOM 927 C C . ILE A 1 120 ? 7.848 -3.824 -22.469 1 98.06 120 ILE A C 1
ATOM 929 O O . ILE A 1 120 ? 8.289 -4.973 -22.547 1 98.06 120 ILE A O 1
ATOM 933 N N . ALA A 1 121 ? 7.004 -3.277 -23.344 1 97.44 121 ALA A N 1
ATOM 934 C CA . ALA A 1 121 ? 6.621 -4.023 -24.531 1 97.44 121 ALA A CA 1
ATOM 935 C C . ALA A 1 121 ? 7.852 -4.434 -25.344 1 97.44 121 ALA A C 1
ATOM 937 O O . ALA A 1 121 ? 7.949 -5.574 -25.797 1 97.44 121 ALA A O 1
ATOM 938 N N . GLU A 1 122 ? 8.742 -3.549 -25.5 1 96.12 122 GLU A N 1
ATOM 939 C CA . GLU A 1 122 ? 9.969 -3.803 -26.25 1 96.12 122 GLU A CA 1
ATOM 940 C C . GLU A 1 122 ? 10.844 -4.832 -25.531 1 96.12 122 GLU A C 1
ATOM 942 O O . GLU A 1 122 ? 11.305 -5.797 -26.156 1 96.12 122 GLU A O 1
ATOM 947 N N . TRP A 1 123 ? 11.086 -4.621 -24.266 1 96.06 123 TRP A N 1
ATOM 948 C CA . TRP A 1 123 ? 11.984 -5.488 -23.5 1 96.06 123 TRP A CA 1
ATOM 949 C C . TRP A 1 123 ? 11.414 -6.895 -23.391 1 96.06 123 TRP A C 1
ATOM 951 O O . TRP A 1 123 ? 12.164 -7.875 -23.359 1 96.06 123 TRP A O 1
ATOM 961 N N . ALA A 1 124 ? 10.102 -7.039 -23.25 1 96.06 124 ALA A N 1
ATOM 962 C CA . ALA A 1 124 ? 9.461 -8.344 -23.094 1 96.06 124 ALA A CA 1
ATOM 963 C C . ALA A 1 124 ? 9.234 -9.008 -24.453 1 96.06 124 ALA A C 1
ATOM 965 O O . ALA A 1 124 ? 8.961 -10.211 -24.516 1 96.06 124 ALA A O 1
ATOM 966 N N . GLY A 1 125 ? 9.305 -8.273 -25.5 1 94.62 125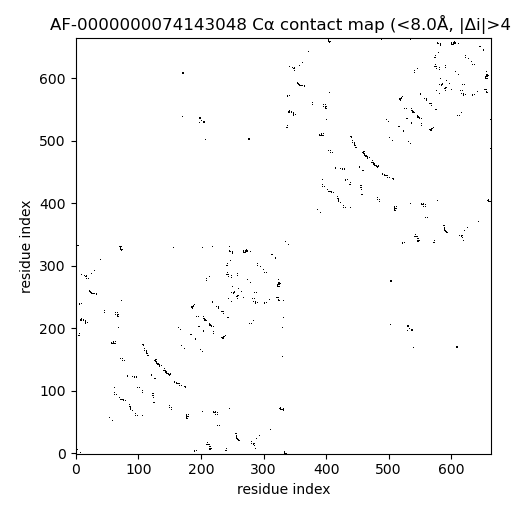 GLY A N 1
ATOM 967 C CA . GLY A 1 125 ? 9.07 -8.805 -26.828 1 94.62 125 GLY A CA 1
ATOM 968 C C . GLY A 1 125 ? 7.609 -9.117 -27.094 1 94.62 125 GLY A C 1
ATOM 969 O O . GLY A 1 125 ? 7.285 -10.172 -27.641 1 94.62 125 GLY A O 1
ATOM 970 N N . VAL A 1 126 ? 6.707 -8.281 -26.625 1 95.94 126 VAL A N 1
ATOM 971 C CA . VAL A 1 126 ? 5.281 -8.492 -26.828 1 95.94 126 VAL A CA 1
ATOM 972 C C . VAL A 1 126 ? 4.652 -7.246 -27.438 1 95.94 126 VAL A C 1
ATOM 974 O O . VAL A 1 126 ? 5.117 -6.129 -27.203 1 95.94 126 VAL A O 1
ATOM 977 N N . PRO A 1 127 ? 3.633 -7.387 -28.203 1 94.44 127 PRO A N 1
ATOM 978 C CA . PRO A 1 127 ? 3.035 -6.238 -28.891 1 94.44 127 PRO A CA 1
ATOM 979 C C . PRO A 1 127 ? 2.043 -5.477 -28.016 1 94.44 127 PRO A C 1
ATOM 981 O O . PRO A 1 127 ? 1.314 -6.09 -27.234 1 94.44 127 PRO A O 1
ATOM 984 N N . LEU A 1 128 ? 2.006 -4.172 -28.141 1 95.25 128 LEU A N 1
ATOM 985 C CA . LEU A 1 128 ? 0.974 -3.352 -27.516 1 95.25 128 LEU A CA 1
ATOM 986 C C . LEU A 1 128 ? -0.279 -3.303 -28.391 1 95.25 128 LEU A C 1
ATOM 988 O O . LEU A 1 128 ? -1.394 -3.197 -27.875 1 95.25 128 LEU A O 1
ATOM 992 N N . ARG A 1 129 ? -0.083 -3.365 -29.734 1 93.69 129 ARG A N 1
ATOM 993 C CA . ARG A 1 129 ? -1.148 -3.322 -30.734 1 93.69 129 ARG A CA 1
ATOM 994 C C . ARG A 1 129 ? -0.994 -4.453 -31.75 1 93.69 129 ARG A C 1
ATOM 996 O O . ARG A 1 129 ? 0.118 -4.922 -32 1 93.69 129 ARG A O 1
ATOM 1003 N N . ILE A 1 130 ? -2.135 -4.91 -32.219 1 92.25 130 ILE A N 1
ATOM 1004 C CA . ILE A 1 130 ? -2.121 -5.949 -33.25 1 92.25 130 ILE A CA 1
ATOM 1005 C C . ILE A 1 130 ? -3.098 -5.586 -34.375 1 92.25 130 ILE A C 1
ATOM 1007 O O . ILE A 1 130 ? -4.031 -4.805 -34.156 1 92.25 130 ILE A O 1
ATOM 1011 N N . GLU A 1 131 ? -2.807 -6.062 -35.594 1 90.38 131 GLU A N 1
ATOM 1012 C CA . GLU A 1 131 ? -3.697 -5.867 -36.719 1 90.38 131 GLU A CA 1
ATOM 1013 C C . GLU A 1 131 ? -4.801 -6.918 -36.75 1 90.38 131 GLU A C 1
ATOM 1015 O O . GLU A 1 131 ? -4.539 -8.109 -36.562 1 90.38 131 GLU A O 1
ATOM 1020 N N . LYS A 1 132 ? -5.922 -6.496 -36.781 1 88.38 132 LYS A N 1
ATOM 1021 C CA . LYS A 1 132 ? -7.078 -7.367 -36.969 1 88.38 132 LYS A CA 1
ATOM 1022 C C . LYS A 1 132 ? -7.859 -7.016 -38.219 1 88.38 132 LYS A C 1
ATOM 1024 O O . LYS A 1 132 ? -7.977 -5.84 -38.562 1 88.38 132 LYS A O 1
ATOM 1029 N N . PRO A 1 133 ? -8.281 -7.992 -38.938 1 83.56 133 PRO A N 1
ATOM 1030 C CA . PRO A 1 133 ? -9.094 -7.711 -40.125 1 83.56 133 PRO A CA 1
ATOM 1031 C C . PRO A 1 133 ? -10.375 -6.945 -39.781 1 83.56 133 PRO A C 1
ATOM 1033 O O . PRO A 1 133 ? -10.992 -7.191 -38.75 1 83.56 133 PRO A O 1
ATOM 1036 N N . CYS A 1 134 ? -10.562 -5.77 -40.5 1 76.31 134 CYS A N 1
ATOM 1037 C CA . CYS A 1 134 ? -11.766 -4.98 -40.281 1 76.31 134 CYS A CA 1
ATOM 1038 C C . CYS A 1 134 ? -13.016 -5.805 -40.562 1 76.31 134 CYS A C 1
ATOM 1040 O O . CYS A 1 134 ? -13.156 -6.387 -41.625 1 76.31 134 CYS A O 1
ATOM 1042 N N . GLU A 1 135 ? -13.883 -6.02 -39.406 1 69 135 GLU A N 1
ATOM 1043 C CA . GLU A 1 135 ? -15.125 -6.766 -39.594 1 69 135 GLU A CA 1
ATOM 1044 C C . GLU A 1 135 ? -16.062 -6.051 -40.562 1 69 135 GLU A C 1
ATOM 1046 O O . GLU A 1 135 ? -16.219 -4.832 -40.5 1 69 135 GLU A O 1
ATOM 1051 N N . GLY A 1 136 ? -16.703 -6.742 -41.469 1 65.62 136 GLY A N 1
ATOM 1052 C CA . GLY A 1 136 ? -17.734 -6.25 -42.375 1 65.62 136 GLY A CA 1
ATOM 1053 C C . GLY A 1 136 ? -17.203 -5.891 -43.75 1 65.62 136 GLY A C 1
ATOM 1054 O O . GLY A 1 136 ? -17.984 -5.512 -44.625 1 65.62 136 GLY A O 1
ATOM 1055 N N . LEU A 1 137 ? -15.945 -5.422 -43.688 1 59.31 137 LEU A N 1
ATOM 1056 C CA . LEU A 1 137 ? -15.539 -5.07 -45.062 1 59.31 137 LEU A CA 1
ATOM 1057 C C . LEU A 1 137 ? -15.086 -6.305 -45.812 1 59.31 137 LEU A C 1
ATOM 1059 O O . LEU A 1 137 ? -14.539 -7.242 -45.25 1 59.31 137 LEU A O 1
ATOM 1063 N N . SER A 1 138 ? -15.734 -6.668 -46.875 1 55.97 138 SER A N 1
ATOM 1064 C CA . SER A 1 138 ? -15.555 -7.789 -47.781 1 55.97 138 SER A CA 1
ATOM 1065 C C . SER A 1 138 ? -14.086 -8.07 -48.031 1 55.97 138 SER A C 1
ATOM 1067 O O . SER A 1 138 ? -13.719 -9.164 -48.5 1 55.97 138 SER A O 1
ATOM 1069 N N . SER A 1 139 ? -13.336 -6.953 -48.344 1 56.47 139 SER A N 1
ATOM 1070 C CA . SER A 1 139 ? -11.969 -7.176 -48.812 1 56.47 139 SER A CA 1
ATOM 1071 C C . SER A 1 139 ? -11.023 -7.367 -47.625 1 56.47 139 SER A C 1
ATOM 1073 O O . SER A 1 139 ? -10.883 -6.48 -46.781 1 56.47 139 SER A O 1
ATOM 1075 N N . SER A 1 140 ? -10.758 -8.547 -47.344 1 59.5 140 SER A N 1
ATOM 1076 C CA . SER A 1 140 ? -9.867 -9.078 -46.312 1 59.5 140 SER A CA 1
ATOM 1077 C C . SER A 1 140 ? -8.617 -8.219 -46.156 1 59.5 140 SER A C 1
ATOM 1079 O O . SER A 1 140 ? -7.805 -8.445 -45.25 1 59.5 140 SER A O 1
ATOM 1081 N N . ALA A 1 141 ? -8.484 -7.188 -47.031 1 64.75 141 ALA A N 1
ATOM 1082 C CA . ALA A 1 141 ? -7.203 -6.504 -47.156 1 64.75 141 ALA A CA 1
ATOM 1083 C C . ALA A 1 141 ? -7.117 -5.344 -46.156 1 64.75 141 ALA A C 1
ATOM 1085 O O . ALA A 1 141 ? -6.035 -4.801 -45.938 1 64.75 141 ALA A O 1
ATOM 1086 N N . ILE A 1 142 ? -8.242 -5.055 -45.531 1 76.12 142 ILE A N 1
ATOM 1087 C CA . ILE A 1 142 ? -8.117 -3.865 -44.688 1 76.12 142 ILE A CA 1
ATOM 1088 C C . ILE A 1 142 ? -8.039 -4.273 -43.219 1 76.12 142 ILE A C 1
ATOM 1090 O O . ILE A 1 142 ? -8.906 -4.984 -42.719 1 76.12 142 ILE A O 1
ATOM 1094 N N . THR A 1 143 ? -6.953 -4.094 -42.75 1 81.06 143 THR A N 1
ATOM 1095 C CA . THR A 1 143 ? -6.695 -4.41 -41.344 1 81.06 143 THR A CA 1
ATOM 1096 C C . THR A 1 143 ? -6.762 -3.154 -40.469 1 81.06 143 THR A C 1
ATOM 1098 O O . THR A 1 143 ? -6.645 -2.037 -41 1 81.06 143 THR A O 1
ATOM 1101 N N . GLU A 1 144 ? -7.348 -3.238 -39.312 1 87.81 144 GLU A N 1
ATOM 1102 C CA . GLU A 1 144 ? -7.312 -2.156 -38.312 1 87.81 144 GLU A CA 1
ATOM 1103 C C . GLU A 1 144 ? -6.395 -2.506 -37.156 1 87.81 144 GLU A C 1
ATOM 1105 O O . GLU A 1 144 ? -6.273 -3.674 -36.781 1 87.81 144 GLU A O 1
ATOM 1110 N N . LEU A 1 145 ? -5.727 -1.487 -36.688 1 90.31 145 LEU A N 1
ATOM 1111 C CA . LEU A 1 145 ? -4.863 -1.631 -35.531 1 90.31 145 LEU A CA 1
ATOM 1112 C C . LEU A 1 145 ? -5.668 -1.525 -34.25 1 90.31 145 LEU A C 1
ATOM 1114 O O . LEU A 1 145 ? -6.371 -0.536 -34.031 1 90.31 145 LEU A O 1
ATOM 1118 N N . VAL A 1 146 ? -5.602 -2.639 -33.406 1 92.62 146 VAL A N 1
ATOM 1119 C CA . VAL A 1 146 ? -6.332 -2.635 -32.156 1 92.62 146 VAL A CA 1
ATOM 1120 C C . VAL A 1 146 ? -5.387 -2.992 -31.016 1 92.62 146 VAL A C 1
ATOM 1122 O O . VAL A 1 146 ? -4.293 -3.514 -31.234 1 92.62 146 VAL A O 1
ATOM 1125 N N . ASP A 1 147 ? -5.797 -2.68 -29.828 1 94.12 147 ASP A N 1
ATOM 1126 C CA . ASP A 1 147 ? -5.016 -3.023 -28.641 1 94.12 147 ASP A CA 1
ATOM 1127 C C . ASP A 1 147 ? -4.855 -4.535 -28.5 1 94.12 147 ASP A C 1
ATOM 1129 O O . ASP A 1 147 ? -5.801 -5.289 -28.75 1 94.12 147 ASP A O 1
ATOM 1133 N N . SER A 1 148 ? -3.621 -4.941 -28.188 1 94.75 148 SER A N 1
ATOM 1134 C CA . SER A 1 148 ? -3.367 -6.352 -27.922 1 94.75 148 SER A CA 1
ATOM 1135 C C . SER A 1 148 ? -3.994 -6.781 -26.594 1 94.75 148 SER A C 1
ATOM 1137 O O . SER A 1 148 ? -4.121 -5.973 -25.672 1 94.75 148 SER A O 1
ATOM 1139 N N . ASP A 1 149 ? -4.305 -8.07 -26.5 1 94.75 149 ASP A N 1
ATOM 1140 C CA . ASP A 1 149 ? -4.844 -8.633 -25.266 1 94.75 149 ASP A CA 1
ATOM 1141 C C . ASP A 1 149 ? -3.803 -8.609 -24.141 1 94.75 149 ASP A C 1
ATOM 1143 O O . ASP A 1 149 ? -4.137 -8.773 -22.969 1 94.75 149 ASP A O 1
ATOM 1147 N N . LEU A 1 150 ? -2.562 -8.32 -24.453 1 96.31 150 LEU A N 1
ATOM 1148 C CA . LEU A 1 150 ? -1.479 -8.297 -23.484 1 96.31 150 LEU A CA 1
ATOM 1149 C C . LEU A 1 150 ? -1.246 -6.887 -22.953 1 96.31 150 LEU A C 1
ATOM 1151 O O . LEU A 1 150 ? -0.464 -6.684 -22.031 1 96.31 150 LEU A O 1
ATOM 1155 N N . LYS A 1 151 ? -1.9 -5.945 -23.578 1 97.06 151 LYS A N 1
ATOM 1156 C CA . LYS A 1 151 ? -1.671 -4.551 -23.219 1 97.06 151 LYS A CA 1
ATOM 1157 C C . LYS A 1 151 ? -1.868 -4.336 -21.719 1 97.06 151 LYS A C 1
ATOM 1159 O O . LYS A 1 151 ? -1.055 -3.676 -21.062 1 97.06 151 LYS A O 1
ATOM 1164 N N . PRO A 1 152 ? -2.93 -4.961 -21.109 1 96.94 152 PRO A N 1
ATOM 1165 C CA . PRO A 1 152 ? -3.098 -4.785 -19.656 1 96.94 152 PRO A CA 1
ATOM 1166 C C . PRO A 1 152 ? -1.92 -5.336 -18.859 1 96.94 152 PRO A C 1
ATOM 1168 O O . PRO A 1 152 ? -1.521 -4.742 -17.859 1 96.94 152 PRO A O 1
ATOM 1171 N N . TRP A 1 153 ? -1.384 -6.422 -19.281 1 97.75 153 TRP A N 1
ATOM 1172 C CA . TRP A 1 153 ? -0.224 -7 -18.625 1 97.75 153 TRP A CA 1
ATOM 1173 C C . TRP A 1 153 ? 0.977 -6.062 -18.703 1 97.75 153 TRP A C 1
ATOM 1175 O O . TRP A 1 153 ? 1.659 -5.828 -17.703 1 97.75 153 TRP A O 1
ATOM 1185 N N . VAL A 1 154 ? 1.194 -5.488 -19.859 1 98.25 154 VAL A N 1
ATOM 1186 C CA . VAL A 1 154 ? 2.311 -4.578 -20.094 1 98.25 154 VAL A CA 1
ATOM 1187 C C . VAL A 1 154 ? 2.141 -3.322 -19.234 1 98.25 154 VAL A C 1
ATOM 1189 O O . VAL A 1 154 ? 3.096 -2.857 -18.609 1 98.25 154 VAL A O 1
ATOM 1192 N N . GLU A 1 155 ? 0.963 -2.846 -19.234 1 97.94 155 GLU A N 1
ATOM 1193 C CA . GLU A 1 155 ? 0.662 -1.649 -18.453 1 97.94 155 GLU A CA 1
ATOM 1194 C C . GLU A 1 155 ? 0.864 -1.898 -16.969 1 97.94 155 GLU A C 1
ATOM 1196 O O . GLU A 1 155 ? 1.379 -1.036 -16.25 1 97.94 155 GLU A O 1
ATOM 1201 N N . ASN A 1 156 ? 0.463 -3.055 -16.516 1 97.94 156 ASN A N 1
ATOM 1202 C CA . ASN A 1 156 ? 0.641 -3.404 -15.117 1 97.94 156 ASN A CA 1
ATOM 1203 C C . ASN A 1 156 ? 2.117 -3.531 -14.75 1 97.94 156 ASN A C 1
ATOM 1205 O O . ASN A 1 156 ? 2.531 -3.117 -13.664 1 97.94 156 ASN A O 1
ATOM 1209 N N . MET A 1 157 ? 2.877 -4.086 -15.648 1 98.56 157 MET A N 1
ATOM 1210 C CA . MET A 1 157 ? 4.316 -4.203 -15.43 1 98.56 157 MET A CA 1
ATOM 1211 C C . MET A 1 157 ? 4.957 -2.826 -15.273 1 98.56 157 MET A C 1
ATOM 1213 O O . MET A 1 157 ? 5.727 -2.594 -14.344 1 98.56 157 MET A O 1
ATOM 1217 N N . ALA A 1 158 ? 4.625 -1.96 -16.141 1 98.5 158 ALA A N 1
ATOM 1218 C CA . ALA A 1 158 ? 5.152 -0.6 -16.094 1 98.5 158 ALA A CA 1
ATOM 1219 C C . ALA A 1 158 ? 4.723 0.115 -14.82 1 98.5 158 ALA A C 1
ATOM 1221 O O . ALA A 1 158 ? 5.535 0.769 -14.164 1 98.5 158 ALA A O 1
ATOM 1222 N N . HIS A 1 159 ? 3.502 -0.056 -14.531 1 97.56 159 HIS A N 1
ATOM 1223 C CA . HIS A 1 159 ? 2.947 0.587 -13.344 1 97.56 159 HIS A CA 1
ATOM 1224 C C . HIS A 1 159 ? 3.674 0.138 -12.086 1 97.56 159 HIS A C 1
ATOM 1226 O O . HIS A 1 159 ? 4.055 0.966 -11.25 1 97.56 159 HIS A O 1
ATOM 1232 N N . VAL A 1 160 ? 3.863 -1.112 -11.922 1 98.44 160 VAL A N 1
ATOM 1233 C CA . VAL A 1 160 ? 4.5 -1.685 -10.734 1 98.44 160 VAL A CA 1
ATOM 1234 C C . VAL A 1 160 ? 5.938 -1.186 -10.633 1 98.44 160 VAL A C 1
ATOM 1236 O O . VAL A 1 160 ? 6.395 -0.815 -9.547 1 98.44 160 VAL A O 1
ATOM 1239 N N . LEU A 1 161 ? 6.621 -1.114 -11.703 1 98.62 161 LEU A N 1
ATOM 1240 C CA . LEU A 1 161 ? 8.008 -0.661 -11.695 1 98.62 161 LEU A CA 1
ATOM 1241 C C . LEU A 1 161 ? 8.094 0.824 -11.352 1 98.62 161 LEU A C 1
ATOM 1243 O O . LEU A 1 161 ? 8.883 1.226 -10.5 1 98.62 161 LEU A O 1
ATOM 1247 N N . VAL A 1 162 ? 7.289 1.605 -11.977 1 98.06 162 VAL A N 1
ATOM 1248 C CA . VAL A 1 162 ? 7.316 3.049 -11.766 1 98.06 162 VAL A CA 1
ATOM 1249 C C . VAL A 1 162 ? 6.926 3.375 -10.328 1 98.06 162 VAL A C 1
ATOM 1251 O O . VAL A 1 162 ? 7.566 4.199 -9.672 1 98.06 162 VAL A O 1
ATOM 1254 N N . GLU A 1 163 ? 5.914 2.762 -9.883 1 97.56 163 GLU A N 1
ATOM 1255 C CA . GLU A 1 163 ? 5.484 2.977 -8.508 1 97.56 163 GLU A CA 1
ATOM 1256 C C . GLU A 1 163 ? 6.582 2.59 -7.52 1 97.56 163 GLU A C 1
ATOM 1258 O O . GLU A 1 163 ? 6.844 3.312 -6.555 1 97.56 163 GLU A O 1
ATOM 1263 N N . THR A 1 164 ? 7.227 1.47 -7.746 1 98.44 164 THR A N 1
ATOM 1264 C CA . THR A 1 164 ? 8.305 1.018 -6.879 1 98.44 164 THR A CA 1
ATOM 1265 C C . THR A 1 164 ? 9.469 2.008 -6.898 1 98.44 164 THR A C 1
ATOM 1267 O O . THR A 1 164 ? 10.016 2.355 -5.852 1 98.44 164 THR A O 1
ATOM 1270 N N . GLY A 1 165 ? 9.844 2.461 -8.07 1 98.19 165 GLY A N 1
ATOM 1271 C CA . GLY A 1 165 ? 10.906 3.453 -8.18 1 98.19 165 GLY A CA 1
ATOM 1272 C C . GLY A 1 165 ? 10.578 4.746 -7.453 1 98.19 165 GLY A C 1
ATOM 1273 O O . GLY A 1 165 ? 11.445 5.316 -6.777 1 98.19 165 GLY A O 1
ATOM 1274 N N . THR A 1 166 ? 9.391 5.172 -7.574 1 96.44 166 THR A N 1
ATOM 1275 C CA . THR A 1 166 ? 8.945 6.402 -6.938 1 96.44 166 THR A CA 1
ATOM 1276 C C . THR A 1 166 ? 8.992 6.277 -5.418 1 96.44 166 THR A C 1
ATOM 1278 O O . THR A 1 166 ? 9.438 7.195 -4.727 1 96.44 166 THR A O 1
ATOM 1281 N N . ILE A 1 167 ? 8.555 5.191 -4.918 1 96.94 167 ILE A N 1
ATOM 1282 C CA . ILE A 1 167 ? 8.57 4.945 -3.482 1 96.94 167 ILE A CA 1
ATOM 1283 C C . ILE A 1 167 ? 10.008 4.879 -2.98 1 96.94 167 ILE A C 1
ATOM 1285 O O . ILE A 1 167 ? 10.328 5.406 -1.91 1 96.94 167 ILE A O 1
ATOM 1289 N N . LEU A 1 168 ? 10.867 4.23 -3.721 1 97.31 168 LEU A N 1
ATOM 1290 C CA . LEU A 1 168 ? 12.266 4.156 -3.332 1 97.31 168 LEU A CA 1
ATOM 1291 C C . LEU A 1 168 ? 12.867 5.551 -3.201 1 97.31 168 LEU A C 1
ATOM 1293 O O . LEU A 1 168 ? 13.648 5.812 -2.279 1 97.31 168 LEU A O 1
ATOM 1297 N N . LYS A 1 169 ? 12.531 6.387 -4.094 1 94.94 169 LYS A N 1
ATOM 1298 C CA . LYS A 1 169 ? 13 7.766 -3.998 1 94.94 169 LYS A CA 1
ATOM 1299 C C . LYS A 1 169 ? 12.477 8.438 -2.729 1 94.94 169 LYS A C 1
ATOM 1301 O O . LYS A 1 169 ? 13.234 9.094 -2.014 1 94.94 169 LYS A O 1
ATOM 1306 N N . GLN A 1 170 ? 11.289 8.211 -2.453 1 92.12 170 GLN A N 1
ATOM 1307 C CA . GLN A 1 170 ? 10.68 8.797 -1.264 1 92.12 170 GLN A CA 1
ATOM 1308 C C . GLN A 1 170 ? 11.328 8.258 0.008 1 92.12 170 GLN A C 1
ATOM 1310 O O . GLN A 1 170 ? 11.453 8.984 1 1 92.12 170 GLN A O 1
ATOM 1315 N N . LEU A 1 171 ? 11.742 7.047 -0.051 1 94.56 171 LEU A N 1
ATOM 1316 C CA . LEU A 1 171 ? 12.375 6.398 1.093 1 94.56 171 LEU A CA 1
ATOM 1317 C C . LEU A 1 171 ? 13.867 6.707 1.136 1 94.56 171 LEU A C 1
ATOM 1319 O O . LEU A 1 171 ? 14.57 6.266 2.047 1 94.56 171 LEU A O 1
ATOM 1323 N N . ASP A 1 172 ? 14.336 7.418 0.205 1 91.69 172 ASP A N 1
ATOM 1324 C CA . ASP A 1 172 ? 15.758 7.715 0.069 1 91.69 172 ASP A CA 1
ATOM 1325 C C . ASP A 1 172 ? 16.578 6.43 -0.019 1 91.69 172 ASP A C 1
ATOM 1327 O O . ASP A 1 172 ? 17.547 6.258 0.721 1 91.69 172 ASP A O 1
ATOM 1331 N N . CYS A 1 173 ? 16.078 5.559 -0.761 1 94.44 173 CYS A N 1
ATOM 1332 C CA . CYS A 1 173 ? 16.75 4.297 -1.037 1 94.44 173 CYS A CA 1
ATOM 1333 C C . CYS A 1 173 ? 17.156 4.203 -2.504 1 94.44 173 CYS A C 1
ATOM 1335 O O . CYS A 1 173 ? 16.344 4.453 -3.393 1 94.44 173 CYS A O 1
ATOM 1337 N N . GLN A 1 174 ? 18.328 3.826 -2.715 1 94.12 174 GLN A N 1
ATOM 1338 C CA . GLN A 1 174 ? 18.875 3.812 -4.07 1 94.12 174 GLN A CA 1
ATOM 1339 C C . GLN A 1 174 ? 18.203 2.73 -4.914 1 94.12 174 GLN A C 1
ATOM 1341 O O . GLN A 1 174 ? 17.969 2.93 -6.105 1 94.12 174 GLN A O 1
ATOM 1346 N N . SER A 1 175 ? 18.047 1.58 -4.336 1 96.94 175 SER A N 1
ATOM 1347 C CA . SER A 1 175 ? 17.516 0.441 -5.074 1 96.94 175 SER A CA 1
ATOM 1348 C C . SER A 1 175 ? 16.734 -0.495 -4.16 1 96.94 175 SER A C 1
ATOM 1350 O O . SER A 1 175 ? 16.828 -0.402 -2.934 1 96.94 175 SER A O 1
ATOM 1352 N N . LEU A 1 176 ? 15.922 -1.357 -4.828 1 98.12 176 LEU A N 1
ATOM 1353 C CA . LEU A 1 176 ? 15.203 -2.363 -4.051 1 98.12 176 LEU A CA 1
ATOM 1354 C C . LEU A 1 176 ? 16.172 -3.32 -3.371 1 98.12 176 LEU A C 1
ATOM 1356 O O . LEU A 1 176 ? 15.906 -3.801 -2.268 1 98.12 176 LEU A O 1
ATOM 1360 N N . GLY A 1 177 ? 17.312 -3.535 -4.023 1 97.69 177 GLY A N 1
ATOM 1361 C CA . GLY A 1 177 ? 18.359 -4.336 -3.416 1 97.69 177 GLY A CA 1
ATOM 1362 C C . GLY A 1 177 ? 18.938 -3.713 -2.158 1 97.69 177 GLY A C 1
ATOM 1363 O O . GLY A 1 177 ? 19.125 -4.402 -1.153 1 97.69 177 GLY A O 1
ATOM 1364 N N . ALA A 1 178 ? 19.203 -2.393 -2.279 1 96.44 178 ALA A N 1
ATOM 1365 C CA . ALA A 1 178 ? 19.703 -1.681 -1.104 1 96.44 178 ALA A CA 1
ATOM 1366 C C . ALA A 1 178 ? 18.703 -1.763 0.048 1 96.44 178 ALA A C 1
ATOM 1368 O O . ALA A 1 178 ? 19.094 -1.934 1.205 1 96.44 178 ALA A O 1
ATOM 1369 N N . PHE A 1 179 ? 17.484 -1.633 -0.24 1 97.38 179 PHE A N 1
ATOM 1370 C CA . PHE A 1 179 ? 16.438 -1.751 0.752 1 97.38 179 PHE A CA 1
ATOM 1371 C C . PHE A 1 179 ? 16.453 -3.123 1.414 1 97.38 179 PHE A C 1
ATOM 1373 O O . PHE A 1 179 ? 16.438 -3.227 2.643 1 97.38 179 PHE A O 1
ATOM 1380 N N . CYS A 1 180 ? 16.484 -4.16 0.599 1 97.81 180 CYS A N 1
ATOM 1381 C CA . CYS A 1 180 ? 16.484 -5.527 1.112 1 97.81 180 CYS A CA 1
ATOM 1382 C C . CYS A 1 180 ? 17.719 -5.781 1.969 1 97.81 180 CYS A C 1
ATOM 1384 O O . CYS A 1 180 ? 17.641 -6.43 3.012 1 97.81 180 CYS A O 1
ATOM 1386 N N . LEU A 1 181 ? 18.828 -5.281 1.539 1 96.94 181 LEU A N 1
ATOM 1387 C CA . LEU A 1 181 ? 20.078 -5.504 2.27 1 96.94 181 LEU A CA 1
ATOM 1388 C C . LEU A 1 181 ? 20.031 -4.812 3.629 1 96.94 181 LEU A C 1
ATOM 1390 O O . LEU A 1 181 ? 20.609 -5.312 4.602 1 96.94 181 LEU A O 1
ATOM 1394 N N . GLU A 1 182 ? 19.422 -3.715 3.656 1 94.06 182 GLU A N 1
ATOM 1395 C CA . GLU A 1 182 ? 19.328 -2.959 4.902 1 94.06 182 GLU A CA 1
ATOM 1396 C C . GLU A 1 182 ? 18.562 -3.736 5.965 1 94.06 182 GLU A C 1
ATOM 1398 O O . GLU A 1 182 ? 18.859 -3.631 7.156 1 94.06 182 GLU A O 1
ATOM 1403 N N . TYR A 1 183 ? 17.641 -4.508 5.516 1 93.12 183 TYR A N 1
ATOM 1404 C CA . TYR A 1 183 ? 16.797 -5.238 6.461 1 93.12 183 TYR A CA 1
ATOM 1405 C C . TYR A 1 183 ? 17.109 -6.73 6.422 1 93.12 183 TYR A C 1
ATOM 1407 O O . TYR A 1 183 ? 16.297 -7.555 6.84 1 93.12 183 TYR A O 1
ATOM 1415 N N . ALA A 1 184 ? 18.25 -7.02 5.895 1 94.38 184 ALA A N 1
ATOM 1416 C CA . ALA A 1 184 ? 18.703 -8.414 5.863 1 94.38 184 ALA A CA 1
ATOM 1417 C C . ALA A 1 184 ? 18.906 -8.953 7.277 1 94.38 184 ALA A C 1
ATOM 1419 O O . ALA A 1 184 ? 19.5 -8.281 8.125 1 94.38 184 ALA A O 1
ATOM 1420 N N . ASN A 1 185 ? 18.344 -10.07 7.562 1 94.88 185 ASN A N 1
ATOM 1421 C CA . ASN A 1 185 ? 18.469 -10.758 8.844 1 94.88 185 ASN A CA 1
ATOM 1422 C C . ASN A 1 185 ? 18.562 -12.273 8.664 1 94.88 185 ASN A C 1
ATOM 1424 O O . ASN A 1 185 ? 17.594 -12.906 8.219 1 94.88 185 ASN A O 1
ATOM 1428 N N . PRO A 1 186 ? 19.672 -12.867 8.977 1 95.31 186 PRO A N 1
ATOM 1429 C CA . PRO A 1 186 ? 19.844 -14.305 8.766 1 95.31 186 PRO A CA 1
ATOM 1430 C C . PRO A 1 186 ? 19.031 -15.148 9.75 1 95.31 186 PRO A C 1
ATOM 1432 O O . PRO A 1 186 ? 18.906 -16.359 9.57 1 95.31 186 PRO A O 1
ATOM 1435 N N . ASN A 1 187 ? 18.484 -14.477 10.781 1 94.62 187 ASN A N 1
ATOM 1436 C CA . ASN A 1 187 ? 17.797 -15.227 11.82 1 94.62 187 ASN A CA 1
ATOM 1437 C C . ASN A 1 187 ? 16.297 -15.016 11.773 1 94.62 187 ASN A C 1
ATOM 1439 O O . ASN A 1 187 ? 15.547 -15.68 12.492 1 94.62 187 ASN A O 1
ATOM 1443 N N . ASP A 1 188 ? 15.898 -14.141 10.992 1 94.19 188 ASP A N 1
ATOM 1444 C CA . ASP A 1 188 ? 14.477 -13.812 10.984 1 94.19 188 ASP A CA 1
ATOM 1445 C C . ASP A 1 188 ? 14.031 -13.312 9.609 1 94.19 188 ASP A C 1
ATOM 1447 O O . ASP A 1 188 ? 14.562 -12.32 9.102 1 94.19 188 ASP A O 1
ATOM 1451 N N . SER A 1 189 ? 13.047 -13.969 9.047 1 96.62 189 SER A N 1
ATOM 1452 C CA . SER A 1 189 ? 12.547 -13.562 7.734 1 96.62 189 SER A CA 1
ATOM 1453 C C . SER A 1 189 ? 11.367 -12.609 7.859 1 96.62 189 SER A C 1
ATOM 1455 O O . SER A 1 189 ? 10.992 -11.945 6.891 1 96.62 189 SER A O 1
ATOM 1457 N N . ASN A 1 190 ? 10.805 -12.492 9.055 1 95.56 190 ASN A N 1
ATOM 1458 C CA . ASN A 1 190 ? 9.562 -11.766 9.281 1 95.56 190 ASN A CA 1
ATOM 1459 C C . ASN A 1 190 ? 9.719 -10.281 8.977 1 95.56 190 ASN A C 1
ATOM 1461 O O . ASN A 1 190 ? 8.836 -9.672 8.367 1 95.56 190 ASN A O 1
ATOM 1465 N N . GLU A 1 191 ? 10.789 -9.773 9.406 1 92.12 191 GLU A N 1
ATOM 1466 C CA . GLU A 1 191 ? 10.977 -8.328 9.32 1 92.12 191 GLU A CA 1
ATOM 1467 C C . GLU A 1 191 ? 11 -7.855 7.871 1 92.12 191 GLU A C 1
ATOM 1469 O O . GLU A 1 191 ? 10.312 -6.898 7.512 1 92.12 191 GLU A O 1
ATOM 1474 N N . LEU A 1 192 ? 11.82 -8.477 7.039 1 96.31 192 LEU A N 1
ATOM 1475 C CA . LEU A 1 192 ? 11.93 -8.055 5.648 1 96.31 192 LEU A CA 1
ATOM 1476 C C . LEU A 1 192 ? 10.602 -8.242 4.914 1 96.31 192 LEU A C 1
ATOM 1478 O O . LEU A 1 192 ? 10.211 -7.391 4.113 1 96.31 192 LEU A O 1
ATOM 1482 N N . VAL A 1 193 ? 9.867 -9.32 5.199 1 97.12 193 VAL A N 1
ATOM 1483 C CA . VAL A 1 193 ? 8.555 -9.531 4.586 1 97.12 193 VAL A CA 1
ATOM 1484 C C . VAL A 1 193 ? 7.617 -8.398 4.973 1 97.12 193 VAL A C 1
ATOM 1486 O O . VAL A 1 193 ? 6.93 -7.836 4.113 1 97.12 193 VAL A O 1
ATOM 1489 N N . GLU A 1 194 ? 7.633 -8.055 6.172 1 93.31 194 GLU A N 1
ATOM 1490 C CA . GLU A 1 194 ? 6.766 -6.996 6.684 1 93.31 194 GLU A CA 1
ATOM 1491 C C . GLU A 1 194 ? 7.117 -5.645 6.066 1 93.31 194 GLU A C 1
ATOM 1493 O O . GLU A 1 194 ? 6.23 -4.891 5.664 1 93.31 194 GLU A O 1
ATOM 1498 N N . ARG A 1 195 ? 8.406 -5.355 5.988 1 94.25 195 ARG A N 1
ATOM 1499 C CA . ARG A 1 195 ? 8.852 -4.078 5.441 1 94.25 195 ARG A CA 1
ATOM 1500 C C . ARG A 1 195 ? 8.5 -3.969 3.959 1 94.25 195 ARG A C 1
ATOM 1502 O O . ARG A 1 195 ? 8.086 -2.906 3.49 1 94.25 195 ARG A O 1
ATOM 1509 N N . LEU A 1 196 ? 8.609 -5.035 3.291 1 97 196 LEU A N 1
ATOM 1510 C CA . LEU A 1 196 ? 8.273 -5.031 1.872 1 97 196 LEU A CA 1
ATOM 1511 C C . LEU A 1 196 ? 6.793 -4.723 1.67 1 97 196 LEU A C 1
ATOM 1513 O O . LEU A 1 196 ? 6.438 -3.859 0.865 1 97 196 LEU A O 1
ATOM 1517 N N . CYS A 1 197 ? 5.918 -5.355 2.408 1 94.56 197 CYS A N 1
ATOM 1518 C CA . CYS A 1 197 ? 4.484 -5.199 2.176 1 94.56 197 CYS A CA 1
ATOM 1519 C C . CYS A 1 197 ? 3.98 -3.877 2.74 1 94.56 197 CYS A C 1
ATOM 1521 O O . CYS A 1 197 ? 2.998 -3.32 2.248 1 94.56 197 CYS A O 1
ATOM 1523 N N . MET A 1 198 ? 4.691 -3.291 3.715 1 91.56 198 MET A N 1
ATOM 1524 C CA . MET A 1 198 ? 4.273 -2.037 4.336 1 91.56 198 MET A CA 1
ATOM 1525 C C . MET A 1 198 ? 4.734 -0.842 3.508 1 91.56 198 MET A C 1
ATOM 1527 O O . MET A 1 198 ? 4.211 0.263 3.658 1 91.56 198 MET A O 1
ATOM 1531 N N . CYS A 1 199 ? 5.719 -1.077 2.658 1 94.62 199 CYS A N 1
ATOM 1532 C CA . CYS A 1 199 ? 6.285 0.061 1.941 1 94.62 199 CYS A CA 1
ATOM 1533 C C . CYS A 1 199 ? 5.895 0.027 0.469 1 94.62 199 CYS A C 1
ATOM 1535 O O . CYS A 1 199 ? 5.758 1.074 -0.166 1 94.62 199 CYS A O 1
ATOM 1537 N N . PHE A 1 200 ? 5.758 -1.175 -0.078 1 97.62 200 PHE A N 1
ATOM 1538 C CA . PHE A 1 200 ? 5.551 -1.303 -1.516 1 97.62 200 PHE A CA 1
ATOM 1539 C C . PHE A 1 200 ? 4.223 -1.985 -1.813 1 97.62 200 PHE A C 1
ATOM 1541 O O . PHE A 1 200 ? 4.07 -3.188 -1.589 1 97.62 200 PHE A O 1
ATOM 1548 N N . PRO A 1 201 ? 3.273 -1.272 -2.467 1 96.56 201 PRO A N 1
ATOM 1549 C CA . PRO A 1 201 ? 1.928 -1.793 -2.717 1 96.56 201 PRO A CA 1
ATOM 1550 C C . PRO A 1 201 ? 1.938 -3.102 -3.506 1 96.56 201 PRO A C 1
ATOM 1552 O O . PRO A 1 201 ? 1.082 -3.963 -3.291 1 96.56 201 PRO A O 1
ATOM 1555 N N . ALA A 1 202 ? 2.896 -3.326 -4.359 1 97.56 202 ALA A N 1
ATOM 1556 C CA . ALA A 1 202 ? 2.941 -4.512 -5.211 1 97.56 202 ALA A CA 1
ATOM 1557 C C . ALA A 1 202 ? 3.248 -5.762 -4.395 1 97.56 202 ALA A C 1
ATOM 1559 O O . ALA A 1 202 ? 3.084 -6.883 -4.879 1 97.56 202 ALA A O 1
ATOM 1560 N N . PHE A 1 203 ? 3.674 -5.598 -3.146 1 98 203 PHE A N 1
ATOM 1561 C CA . PHE A 1 203 ? 3.938 -6.727 -2.262 1 98 203 PHE A CA 1
ATOM 1562 C C . PHE A 1 203 ? 2.791 -6.922 -1.276 1 98 203 PHE A C 1
ATOM 1564 O O . PHE A 1 203 ? 2.818 -7.844 -0.458 1 98 203 PHE A O 1
ATOM 1571 N N . GLN A 1 204 ? 1.805 -6.074 -1.359 1 95.31 204 GLN A N 1
ATOM 1572 C CA . GLN A 1 204 ? 0.706 -6.062 -0.4 1 95.31 204 GLN A CA 1
ATOM 1573 C C . GLN A 1 204 ? -0.423 -6.984 -0.847 1 95.31 204 GLN A C 1
ATOM 1575 O O . GLN A 1 204 ? -1.534 -6.527 -1.123 1 95.31 204 GLN A O 1
ATOM 1580 N N . ASP A 1 205 ? -0.173 -8.273 -0.744 1 96.75 205 ASP A N 1
ATOM 1581 C CA . ASP A 1 205 ? -1.107 -9.32 -1.147 1 96.75 205 ASP A CA 1
ATOM 1582 C C . ASP A 1 205 ? -2.051 -9.68 -0.004 1 96.75 205 ASP A C 1
ATOM 1584 O O . ASP A 1 205 ? -1.869 -10.711 0.656 1 96.75 205 ASP A O 1
ATOM 1588 N N . VAL A 1 206 ? -3.064 -8.82 0.204 1 95.5 206 VAL A N 1
ATOM 1589 C CA . VAL A 1 206 ? -4.02 -8.969 1.298 1 95.5 206 VAL A CA 1
ATOM 1590 C C . VAL A 1 206 ? -5.441 -8.984 0.745 1 95.5 206 VAL A C 1
ATOM 1592 O O . VAL A 1 206 ? -5.746 -8.281 -0.222 1 95.5 206 VAL A O 1
ATOM 1595 N N . GLY A 1 207 ? -6.273 -9.812 1.232 1 95.06 207 GLY A N 1
ATOM 1596 C CA . GLY A 1 207 ? -7.684 -9.883 0.881 1 95.06 207 GLY A CA 1
ATOM 1597 C C . GLY A 1 207 ? -8.594 -10 2.09 1 95.06 207 GLY A C 1
ATOM 1598 O O . GLY A 1 207 ? -8.141 -9.859 3.229 1 95.06 207 GLY A O 1
ATOM 1599 N N . ARG A 1 208 ? -9.859 -10.148 1.796 1 93.56 208 ARG A N 1
ATOM 1600 C CA . ARG A 1 208 ? -10.852 -10.234 2.861 1 93.56 208 ARG A CA 1
ATOM 1601 C C . ARG A 1 208 ? -11.867 -11.336 2.572 1 93.56 208 ARG A C 1
ATOM 1603 O O . ARG A 1 208 ? -12.43 -11.398 1.476 1 93.56 208 ARG A O 1
ATOM 1610 N N . LEU A 1 209 ? -11.922 -12.258 3.543 1 92.69 209 LEU A N 1
ATOM 1611 C CA . LEU A 1 209 ? -12.906 -13.336 3.471 1 92.69 209 LEU A CA 1
ATOM 1612 C C . LEU A 1 209 ? -13.789 -13.352 4.711 1 92.69 209 LEU A C 1
ATOM 1614 O O . LEU A 1 209 ? -13.289 -13.422 5.836 1 92.69 209 LEU A O 1
ATOM 1618 N N . ASP A 1 210 ? -15.109 -13.258 4.52 1 82.88 210 ASP A N 1
ATOM 1619 C CA . ASP A 1 210 ? -16.078 -13.328 5.605 1 82.88 210 ASP A CA 1
ATOM 1620 C C . ASP A 1 210 ? -15.711 -12.375 6.738 1 82.88 210 ASP A C 1
ATOM 1622 O O . ASP A 1 210 ? -15.617 -12.781 7.898 1 82.88 210 ASP A O 1
ATOM 1626 N N . GLY A 1 211 ? -15.312 -11.258 6.391 1 79.25 211 GLY A N 1
ATOM 1627 C CA . GLY A 1 211 ? -15.078 -10.203 7.363 1 79.25 211 GLY A CA 1
ATOM 1628 C C . GLY A 1 211 ? -13.688 -10.258 7.977 1 79.25 211 GLY A C 1
ATOM 1629 O O . GLY A 1 211 ? -13.344 -9.43 8.82 1 79.25 211 GLY A O 1
ATOM 1630 N N . GLN A 1 212 ? -12.93 -11.188 7.523 1 87.06 212 GLN A N 1
ATOM 1631 C CA . GLN A 1 212 ? -11.586 -11.336 8.07 1 87.06 212 GLN A CA 1
ATOM 1632 C C . GLN A 1 212 ? -10.523 -11.055 7.016 1 87.06 212 GLN A C 1
ATOM 1634 O O . GLN A 1 212 ? -10.625 -11.531 5.879 1 87.06 212 GLN A O 1
ATOM 1639 N N . LEU A 1 213 ? -9.562 -10.289 7.402 1 91 213 LEU A N 1
ATOM 1640 C CA . LEU A 1 213 ? -8.445 -10.07 6.496 1 91 213 LEU A CA 1
ATOM 1641 C C . LEU A 1 213 ? -7.562 -11.312 6.414 1 91 213 LEU A C 1
ATOM 1643 O O . LEU A 1 213 ? -7.324 -11.977 7.422 1 91 213 LEU A O 1
ATOM 1647 N N . VAL A 1 214 ? -7.156 -11.633 5.223 1 95.62 214 VAL A N 1
ATOM 1648 C CA . VAL A 1 214 ? -6.258 -12.758 4.957 1 95.62 214 VAL A CA 1
ATOM 1649 C C . VAL A 1 214 ? -5 -12.25 4.25 1 95.62 214 VAL A C 1
ATOM 1651 O O . VAL A 1 214 ? -5.082 -11.547 3.244 1 95.62 214 VAL A O 1
ATOM 1654 N N . TYR A 1 215 ? -3.85 -12.625 4.832 1 96.19 215 TYR A N 1
ATOM 1655 C CA . TYR A 1 215 ? -2.559 -12.266 4.258 1 96.19 215 TYR A CA 1
ATOM 1656 C C . TYR A 1 215 ? -1.971 -13.422 3.463 1 96.19 215 TYR A C 1
ATOM 1658 O O . TYR A 1 215 ? -1.703 -14.492 4.02 1 96.19 215 TYR A O 1
ATOM 1666 N N . ILE A 1 216 ? -1.804 -13.219 2.141 1 98.19 216 ILE A N 1
ATOM 1667 C CA . ILE A 1 216 ? -1.196 -14.242 1.296 1 98.19 216 ILE A CA 1
ATOM 1668 C C . ILE A 1 216 ? 0.282 -13.922 1.083 1 98.19 216 ILE A C 1
ATOM 1670 O O . ILE A 1 216 ? 1.141 -14.789 1.24 1 98.19 216 ILE A O 1
ATOM 1674 N N . LEU A 1 217 ? 0.601 -12.703 0.728 1 98.19 217 LEU A N 1
ATOM 1675 C CA . LEU A 1 217 ? 1.92 -12.086 0.634 1 98.19 217 LEU A CA 1
ATOM 1676 C C . LEU A 1 217 ? 2.855 -12.93 -0.224 1 98.19 217 LEU A C 1
ATOM 1678 O O . LEU A 1 217 ? 4.012 -13.148 0.14 1 98.19 217 LEU A O 1
ATOM 1682 N N . LYS A 1 218 ? 2.326 -13.438 -1.308 1 98.31 218 LYS A N 1
ATOM 1683 C CA . LYS A 1 218 ? 3.053 -14.367 -2.166 1 98.31 218 LYS A CA 1
ATOM 1684 C C . LYS A 1 218 ? 4.391 -13.781 -2.604 1 98.31 218 LYS A C 1
ATOM 1686 O O . LYS A 1 218 ? 5.445 -14.367 -2.352 1 98.31 218 LYS A O 1
ATOM 1691 N N . LYS A 1 219 ? 4.406 -12.594 -3.158 1 98.44 219 LYS A N 1
ATOM 1692 C CA . LYS A 1 219 ? 5.598 -12.047 -3.797 1 98.44 219 LYS A CA 1
ATOM 1693 C C . LYS A 1 219 ? 6.621 -11.594 -2.76 1 98.44 219 LYS A C 1
ATOM 1695 O O . LYS A 1 219 ? 7.828 -11.688 -2.986 1 98.44 219 LYS A O 1
ATOM 1700 N N . ALA A 1 220 ? 6.141 -11.078 -1.646 1 98.44 220 ALA A N 1
ATOM 1701 C CA . ALA A 1 220 ? 7.07 -10.695 -0.583 1 98.44 220 ALA A CA 1
ATOM 1702 C C . ALA A 1 220 ? 7.844 -11.898 -0.068 1 98.44 220 ALA A C 1
ATOM 1704 O O . ALA A 1 220 ? 9.062 -11.844 0.086 1 98.44 220 ALA A O 1
ATOM 1705 N N . MET A 1 221 ? 7.133 -12.969 0.131 1 98.44 221 MET A N 1
ATOM 1706 C CA . MET A 1 221 ? 7.777 -14.188 0.627 1 98.44 221 MET A CA 1
ATOM 1707 C C . MET A 1 221 ? 8.672 -14.805 -0.444 1 98.44 221 MET A C 1
ATOM 1709 O O . MET A 1 221 ? 9.758 -15.297 -0.142 1 98.44 221 MET A O 1
ATOM 1713 N N . LEU A 1 222 ? 8.227 -14.75 -1.657 1 97.56 222 LEU A N 1
ATOM 1714 C CA . LEU A 1 222 ? 9.047 -15.242 -2.758 1 97.56 222 LEU A CA 1
ATOM 1715 C C . LEU A 1 222 ? 10.359 -14.469 -2.842 1 97.56 222 LEU A C 1
ATOM 1717 O O . LEU A 1 222 ? 11.422 -15.07 -3.029 1 97.56 222 LEU A O 1
ATOM 1721 N N . ALA A 1 223 ? 10.281 -13.164 -2.725 1 98.19 223 ALA A N 1
ATOM 1722 C CA . ALA A 1 223 ? 11.484 -12.328 -2.76 1 98.19 223 ALA A CA 1
ATOM 1723 C C . ALA A 1 223 ? 12.477 -12.75 -1.68 1 98.19 223 ALA A C 1
ATOM 1725 O O . ALA A 1 223 ? 13.656 -12.977 -1.965 1 98.19 223 ALA A O 1
ATOM 1726 N N . VAL A 1 224 ? 11.992 -12.891 -0.483 1 98.31 224 VAL A N 1
ATOM 1727 C CA . VAL A 1 224 ? 12.852 -13.227 0.651 1 98.31 224 VAL A CA 1
ATOM 1728 C C . VAL A 1 224 ? 13.461 -14.609 0.449 1 98.31 224 VAL A C 1
ATOM 1730 O O . VAL A 1 224 ? 14.633 -14.828 0.761 1 98.31 224 VAL A O 1
ATOM 1733 N N . TYR A 1 225 ? 12.703 -15.516 -0.071 1 97 225 TYR A N 1
ATOM 1734 C CA . TYR A 1 225 ? 13.203 -16.859 -0.332 1 97 225 TYR A CA 1
ATOM 1735 C C . TYR A 1 225 ? 14.328 -16.844 -1.361 1 97 225 TYR A C 1
ATOM 1737 O O . TYR A 1 225 ? 15.352 -17.5 -1.185 1 97 225 TYR A O 1
ATOM 1745 N N . MET A 1 226 ? 14.094 -16.109 -2.43 1 96.12 226 MET A N 1
ATOM 1746 C CA . MET A 1 226 ? 15.109 -16.016 -3.469 1 96.12 226 MET A CA 1
ATOM 1747 C C . MET A 1 226 ? 16.391 -15.406 -2.914 1 96.12 226 MET A C 1
ATOM 1749 O O . MET A 1 226 ? 17.5 -15.852 -3.25 1 96.12 226 MET A O 1
ATOM 1753 N N . LEU A 1 227 ? 16.219 -14.422 -2.121 1 97.62 227 LEU A N 1
ATOM 1754 C CA . LEU A 1 227 ? 17.375 -13.789 -1.503 1 97.62 227 LEU A CA 1
ATOM 1755 C C . LEU A 1 227 ? 18.109 -14.758 -0.572 1 97.62 227 LEU A C 1
ATOM 1757 O O . LEU A 1 227 ? 19.344 -14.797 -0.549 1 97.62 227 LEU A O 1
ATOM 1761 N N . HIS A 1 228 ? 17.375 -15.508 0.169 1 96.94 228 HIS A N 1
ATOM 1762 C CA . HIS A 1 228 ? 17.969 -16.5 1.055 1 96.94 228 HIS A CA 1
ATOM 1763 C C . HIS A 1 228 ? 18.766 -17.531 0.267 1 96.94 228 HIS A C 1
ATOM 1765 O O . HIS A 1 228 ? 19.859 -17.922 0.679 1 96.94 228 HIS A O 1
ATOM 1771 N N . ASN A 1 229 ? 18.219 -18.016 -0.806 1 94.5 229 ASN A N 1
ATOM 1772 C CA . ASN A 1 229 ? 18.906 -19.016 -1.619 1 94.5 229 ASN A CA 1
ATOM 1773 C C . ASN A 1 229 ? 20.234 -18.484 -2.137 1 94.5 229 ASN A C 1
ATOM 1775 O O . ASN A 1 229 ? 21.219 -19.234 -2.225 1 94.5 229 ASN A O 1
ATOM 1779 N N . ALA A 1 230 ? 20.266 -17.234 -2.475 1 94.19 230 ALA A N 1
ATOM 1780 C CA . ALA A 1 230 ? 21.5 -16.625 -2.996 1 94.19 230 ALA A CA 1
ATOM 1781 C C . ALA A 1 230 ? 22.484 -16.328 -1.872 1 94.19 230 ALA A C 1
ATOM 1783 O O . ALA A 1 230 ? 23.688 -16.453 -2.049 1 94.19 230 ALA A O 1
ATOM 1784 N N . TYR A 1 231 ? 21.938 -15.875 -0.734 1 96 231 TYR A N 1
ATOM 1785 C CA . TYR A 1 231 ? 22.75 -15.469 0.396 1 96 231 TYR A CA 1
ATOM 1786 C C . TYR A 1 231 ? 22.172 -15.969 1.71 1 96 231 TYR A C 1
ATOM 1788 O O . TYR A 1 231 ? 21.719 -15.18 2.539 1 96 231 TYR A O 1
ATOM 1796 N N . PRO A 1 232 ? 22.406 -17.266 2.008 1 95.12 232 PRO A N 1
ATOM 1797 C CA . PRO A 1 232 ? 21.797 -17.844 3.201 1 95.12 232 PRO A CA 1
ATOM 1798 C C . PRO A 1 232 ? 22.375 -17.281 4.496 1 95.12 232 PRO A C 1
ATOM 1800 O O . PRO A 1 232 ? 21.719 -17.344 5.543 1 95.12 232 PRO A O 1
ATOM 1803 N N . ASP A 1 233 ? 23.531 -16.703 4.402 1 96.56 233 ASP A N 1
ATOM 1804 C CA . ASP A 1 233 ? 24.172 -16.156 5.594 1 96.56 233 ASP A CA 1
ATOM 1805 C C . ASP A 1 233 ? 23.641 -14.75 5.898 1 96.56 233 ASP A C 1
ATOM 1807 O O . ASP A 1 233 ? 23.875 -14.211 6.984 1 96.56 233 ASP A O 1
ATOM 1811 N N . ARG A 1 234 ? 22.859 -14.211 5.02 1 97.06 234 ARG A N 1
ATOM 1812 C CA . ARG A 1 234 ? 22.359 -12.852 5.207 1 97.06 234 ARG A CA 1
ATOM 1813 C C . ARG A 1 234 ? 20.844 -12.828 5.371 1 97.06 234 ARG A C 1
ATOM 1815 O O . ARG A 1 234 ? 20.312 -11.969 6.066 1 97.06 234 ARG A O 1
ATOM 1822 N N . PHE A 1 235 ? 20.219 -13.711 4.68 1 97.75 235 PHE A N 1
ATOM 1823 C CA . PHE A 1 235 ? 18.766 -13.758 4.684 1 97.75 235 PHE A CA 1
ATOM 1824 C C . PHE A 1 235 ? 18.266 -15.094 5.211 1 97.75 235 PHE A C 1
ATOM 1826 O O . PHE A 1 235 ? 18.797 -16.141 4.852 1 97.75 235 PHE A O 1
ATOM 1833 N N . SER A 1 236 ? 17.281 -15.039 6.035 1 97.19 236 SER A N 1
ATOM 1834 C CA . SER A 1 236 ? 16.625 -16.234 6.543 1 97.19 236 SER A CA 1
ATOM 1835 C C . SER A 1 236 ? 15.375 -16.562 5.742 1 97.19 236 SER A C 1
ATOM 1837 O O . SER A 1 236 ? 14.742 -15.672 5.176 1 97.19 236 SER A O 1
ATOM 1839 N N . CYS A 1 237 ? 14.984 -17.781 5.66 1 95.44 237 CYS A N 1
ATOM 1840 C CA . CYS A 1 237 ? 13.703 -18.156 5.086 1 95.44 237 CYS A CA 1
ATOM 1841 C C . CYS A 1 237 ? 12.82 -18.828 6.129 1 95.44 237 CYS A C 1
ATOM 1843 O O . CYS A 1 237 ? 11.797 -19.438 5.793 1 95.44 237 CYS A O 1
ATOM 1845 N N . GLU A 1 238 ? 13.273 -18.75 7.355 1 94.38 238 GLU A N 1
ATOM 1846 C CA . GLU A 1 238 ? 12.516 -19.359 8.445 1 94.38 238 GLU A CA 1
ATOM 1847 C C . GLU A 1 238 ? 11.141 -18.719 8.578 1 94.38 238 GLU A C 1
ATOM 1849 O O . GLU A 1 238 ? 11.016 -17.484 8.547 1 94.38 238 GLU A O 1
ATOM 1854 N N . GLY A 1 239 ? 10.141 -19.609 8.688 1 94.56 239 GLY A N 1
ATOM 1855 C CA . GLY A 1 239 ? 8.797 -19.125 8.953 1 94.56 239 GLY A CA 1
ATOM 1856 C C . GLY A 1 239 ? 8 -18.844 7.695 1 94.56 239 GLY A C 1
ATOM 1857 O O . GLY A 1 239 ? 6.781 -18.656 7.75 1 94.56 239 GLY A O 1
ATOM 1858 N N . LEU A 1 240 ? 8.617 -18.828 6.52 1 97.44 240 LEU A N 1
ATOM 1859 C CA . LEU A 1 240 ? 7.906 -18.578 5.27 1 97.44 240 LEU A CA 1
ATOM 1860 C C . LEU A 1 240 ? 6.883 -19.672 5.004 1 97.44 240 LEU A C 1
ATOM 1862 O O . LEU A 1 240 ? 7.113 -20.844 5.34 1 97.44 240 LEU A O 1
ATOM 1866 N N . SER A 1 241 ? 5.777 -19.297 4.465 1 97.56 241 SER A N 1
ATOM 1867 C CA . SER A 1 241 ? 4.75 -20.234 4.004 1 97.56 241 SER A CA 1
ATOM 1868 C C . SER A 1 241 ? 4.879 -20.5 2.506 1 97.56 241 SER A C 1
ATOM 1870 O O . SER A 1 241 ? 5.906 -20.188 1.9 1 97.56 241 SER A O 1
ATOM 1872 N N . VAL A 1 242 ? 3.916 -21.188 1.935 1 97.69 242 VAL A N 1
ATOM 1873 C CA . VAL A 1 242 ? 3.92 -21.438 0.495 1 97.69 242 VAL A CA 1
ATOM 1874 C C . VAL A 1 242 ? 3.596 -20.141 -0.245 1 97.69 242 VAL A C 1
ATOM 1876 O O . VAL A 1 242 ? 2.926 -19.25 0.299 1 97.69 242 VAL A O 1
ATOM 1879 N N . PHE A 1 243 ? 4.059 -20.016 -1.437 1 97.69 243 PHE A N 1
ATOM 1880 C CA . PHE A 1 243 ? 3.791 -18.875 -2.312 1 97.69 243 PHE A CA 1
ATOM 1881 C C . PHE A 1 243 ? 2.549 -19.125 -3.158 1 97.69 243 PHE A C 1
ATOM 1883 O O . PHE A 1 243 ? 2.652 -19.438 -4.348 1 97.69 243 PHE A O 1
ATOM 1890 N N . ALA A 1 244 ? 1.413 -18.969 -2.57 1 97.56 244 ALA A N 1
ATOM 1891 C CA . ALA A 1 244 ? 0.154 -19.406 -3.172 1 97.56 244 ALA A CA 1
ATOM 1892 C C . ALA A 1 244 ? -0.186 -18.562 -4.398 1 97.56 244 ALA A C 1
ATOM 1894 O O . ALA A 1 244 ? -0.638 -17.422 -4.27 1 97.56 244 ALA A O 1
ATOM 1895 N N . ASP A 1 245 ? 0.052 -19.031 -5.539 1 95.75 245 ASP A N 1
ATOM 1896 C CA . ASP A 1 245 ? -0.346 -18.453 -6.82 1 95.75 245 ASP A CA 1
ATOM 1897 C C . ASP A 1 245 ? -1.557 -19.188 -7.398 1 95.75 245 ASP A C 1
ATOM 1899 O O . ASP A 1 245 ? -2.477 -19.562 -6.664 1 95.75 245 ASP A O 1
ATOM 1903 N N . ASN A 1 246 ? -1.632 -19.359 -8.773 1 95 246 ASN A N 1
ATOM 1904 C CA . ASN A 1 246 ? -2.754 -20.078 -9.367 1 95 246 ASN A CA 1
ATOM 1905 C C . ASN A 1 246 ? -2.402 -21.547 -9.648 1 95 246 ASN A C 1
ATOM 1907 O O . ASN A 1 246 ? -3.277 -22.344 -9.984 1 95 246 ASN A O 1
ATOM 1911 N N . VAL A 1 247 ? -1.129 -21.906 -9.414 1 93.38 247 VAL A N 1
ATOM 1912 C CA . VAL A 1 247 ? -0.664 -23.25 -9.75 1 93.38 247 VAL A CA 1
ATOM 1913 C C . VAL A 1 247 ? -0.931 -24.203 -8.586 1 93.38 247 VAL A C 1
ATOM 1915 O O . VAL A 1 247 ? -1.521 -25.266 -8.766 1 93.38 247 VAL A O 1
ATOM 1918 N N . LEU A 1 248 ? -0.588 -23.812 -7.391 1 96.12 248 LEU A N 1
ATOM 1919 C CA . LEU A 1 248 ? -0.646 -24.703 -6.23 1 96.12 248 LEU A CA 1
ATOM 1920 C C . LEU A 1 248 ? -2.08 -25.141 -5.945 1 96.12 248 LEU A C 1
ATOM 1922 O O . LEU A 1 248 ? -2.352 -26.328 -5.781 1 96.12 248 LEU A O 1
ATOM 1926 N N . PRO A 1 249 ? -3.031 -24.156 -5.938 1 96.38 249 PRO A N 1
ATOM 1927 C CA . PRO A 1 249 ? -4.406 -24.594 -5.703 1 96.38 249 PRO A CA 1
ATOM 1928 C C . PRO A 1 249 ? -4.91 -25.562 -6.773 1 96.38 249 PRO A C 1
ATOM 1930 O O . PRO A 1 249 ? -5.641 -26.5 -6.465 1 96.38 249 PRO A O 1
ATOM 1933 N N . SER A 1 250 ? -4.5 -25.328 -7.98 1 94 250 SER A N 1
ATOM 1934 C CA . SER A 1 250 ? -4.941 -26.203 -9.07 1 94 250 SER A CA 1
ATOM 1935 C C . SER A 1 250 ? -4.41 -27.609 -8.891 1 94 250 SER A C 1
ATOM 1937 O O . SER A 1 250 ? -5.117 -28.594 -9.164 1 94 250 SER A O 1
ATOM 1939 N N . ILE A 1 251 ? -3.178 -27.75 -8.43 1 94.12 251 ILE A N 1
ATOM 1940 C CA . ILE A 1 251 ? -2.568 -29.047 -8.188 1 94.12 251 ILE A CA 1
ATOM 1941 C C . ILE A 1 251 ? -3.293 -29.75 -7.043 1 94.12 251 ILE A C 1
ATOM 1943 O O . ILE A 1 251 ? -3.596 -30.953 -7.133 1 94.12 251 ILE A O 1
ATOM 1947 N N . LEU A 1 252 ? -3.586 -29.031 -5.992 1 97.06 252 LEU A N 1
ATOM 1948 C CA . LEU A 1 252 ? -4.23 -29.625 -4.82 1 97.06 252 LEU A CA 1
ATOM 1949 C C . LEU A 1 252 ? -5.641 -30.094 -5.152 1 97.06 252 LEU A C 1
ATOM 1951 O O . LEU A 1 252 ? -6.098 -31.109 -4.629 1 97.06 252 LEU A O 1
ATOM 1955 N N . VAL A 1 253 ? -6.316 -29.328 -6.02 1 96.44 253 VAL A N 1
ATOM 1956 C CA . VAL A 1 253 ? -7.656 -29.719 -6.445 1 96.44 253 VAL A CA 1
ATOM 1957 C C . VAL A 1 253 ? -7.582 -30.953 -7.34 1 96.44 253 VAL A C 1
ATOM 1959 O O . VAL A 1 253 ? -8.391 -31.875 -7.203 1 96.44 253 VAL A O 1
ATOM 1962 N N . TYR A 1 254 ? -6.652 -30.984 -8.242 1 93.5 254 TYR A N 1
ATOM 1963 C CA . TYR A 1 254 ? -6.473 -32.094 -9.172 1 93.5 254 TYR A CA 1
ATOM 1964 C C . TYR A 1 254 ? -6.254 -33.406 -8.422 1 93.5 254 TYR A C 1
ATOM 1966 O O . TYR A 1 254 ? -6.836 -34.438 -8.773 1 93.5 254 TYR A O 1
ATOM 1974 N N . PHE A 1 255 ? -5.5 -33.406 -7.395 1 95.19 255 PHE A N 1
ATOM 1975 C CA . PHE A 1 255 ? -5.176 -34.594 -6.637 1 95.19 255 PHE A CA 1
ATOM 1976 C C . PHE A 1 255 ? -6.199 -34.844 -5.535 1 95.19 255 PHE A C 1
ATOM 1978 O O . PHE A 1 255 ? -6.035 -35.75 -4.711 1 95.19 255 PHE A O 1
ATOM 1985 N N . HIS A 1 256 ? -7.195 -34.031 -5.457 1 96.56 256 HIS A N 1
ATOM 1986 C CA . HIS A 1 256 ? -8.32 -34.156 -4.539 1 96.56 256 HIS A CA 1
ATOM 1987 C C . HIS A 1 256 ? -7.883 -33.938 -3.094 1 96.56 256 HIS A C 1
ATOM 1989 O O . HIS A 1 256 ? -8.523 -34.438 -2.168 1 96.56 256 HIS A O 1
ATOM 1995 N N . VAL A 1 257 ? -6.777 -33.312 -2.934 1 98.06 257 VAL A N 1
ATOM 1996 C CA . VAL A 1 257 ? -6.348 -32.938 -1.599 1 98.06 257 VAL A CA 1
ATOM 1997 C C . VAL A 1 257 ? -7.227 -31.781 -1.088 1 98.06 257 VAL A C 1
ATOM 1999 O O . VAL A 1 257 ? -7.57 -31.75 0.095 1 98.06 257 VAL A O 1
ATOM 2002 N N . LEU A 1 258 ? -7.496 -30.844 -1.978 1 98.38 258 LEU A N 1
ATOM 2003 C CA . LEU A 1 258 ? -8.445 -29.766 -1.735 1 98.38 258 LEU A CA 1
ATOM 2004 C C . LEU A 1 258 ? -9.75 -30 -2.484 1 98.38 258 LEU A C 1
ATOM 2006 O O . LEU A 1 258 ? -9.758 -30.094 -3.715 1 98.38 258 LEU A O 1
ATOM 2010 N N . GLU A 1 259 ? -10.789 -30.156 -1.764 1 98.12 259 GLU A N 1
ATOM 2011 C CA . GLU A 1 259 ? -12.117 -30.297 -2.357 1 98.12 259 GLU A CA 1
ATOM 2012 C C . GLU A 1 259 ? -12.852 -28.953 -2.371 1 98.12 259 GLU A C 1
ATOM 2014 O O . GLU A 1 259 ? -12.891 -28.25 -1.356 1 98.12 259 GLU A O 1
ATOM 2019 N N . ILE A 1 260 ? -13.375 -28.609 -3.465 1 98 260 ILE A N 1
ATOM 2020 C CA . ILE A 1 260 ? -14 -27.312 -3.641 1 98 260 ILE A CA 1
ATOM 2021 C C . ILE A 1 260 ? -15.422 -27.484 -4.184 1 98 260 ILE A C 1
ATOM 2023 O O . ILE A 1 260 ? -15.781 -28.562 -4.656 1 98 260 ILE A O 1
ATOM 2027 N N . PRO A 1 261 ? -16.25 -26.5 -4.117 1 97.06 261 PRO A N 1
ATOM 2028 C CA . PRO A 1 261 ? -17.609 -26.594 -4.672 1 97.06 261 PRO A CA 1
ATOM 2029 C C . PRO A 1 261 ? -17.609 -26.875 -6.172 1 97.06 261 PRO A C 1
ATOM 2031 O O . PRO A 1 261 ? -16.734 -26.406 -6.895 1 97.06 261 PRO A O 1
ATOM 2034 N N . GLU A 1 262 ? -18.656 -27.547 -6.641 1 96.06 262 GLU A N 1
ATOM 2035 C CA . GLU A 1 262 ? -18.766 -27.953 -8.039 1 96.06 262 GLU A CA 1
ATOM 2036 C C . GLU A 1 262 ? -18.766 -26.75 -8.969 1 96.06 262 GLU A C 1
ATOM 2038 O O . GLU A 1 262 ? -18.234 -26.797 -10.078 1 96.06 262 GLU A O 1
ATOM 2043 N N . SER A 1 263 ? -19.422 -25.734 -8.523 1 95.88 263 SER A N 1
ATOM 2044 C CA . SER A 1 263 ? -19.469 -24.531 -9.336 1 95.88 263 SER A CA 1
ATOM 2045 C C . SER A 1 263 ? -18.078 -23.969 -9.594 1 95.88 263 SER A C 1
ATOM 2047 O O . SER A 1 263 ? -17.766 -23.547 -10.711 1 95.88 263 SER A O 1
ATOM 2049 N N . LEU A 1 264 ? -17.266 -23.984 -8.578 1 96.31 264 LEU A N 1
ATOM 2050 C CA . LEU A 1 264 ? -15.898 -23.5 -8.688 1 96.31 264 LEU A CA 1
ATOM 2051 C C . LEU A 1 264 ? -15.039 -24.453 -9.516 1 96.31 264 LEU A C 1
ATOM 2053 O O . LEU A 1 264 ? -14.211 -24.016 -10.312 1 96.31 264 LEU A O 1
ATOM 2057 N N . ARG A 1 265 ? -15.234 -25.703 -9.359 1 95.31 265 ARG A N 1
ATOM 2058 C CA . ARG A 1 265 ? -14.523 -26.703 -10.141 1 95.31 265 ARG A CA 1
ATOM 2059 C C . ARG A 1 265 ? -14.82 -26.531 -11.633 1 95.31 265 ARG A C 1
ATOM 2061 O O . ARG A 1 265 ? -13.906 -26.641 -12.461 1 95.31 265 ARG A O 1
ATOM 2068 N N . SER A 1 266 ? -16.062 -26.328 -11.898 1 95.19 266 SER A N 1
ATOM 2069 C CA . SER A 1 266 ? -16.469 -26.125 -13.281 1 95.19 266 SER A CA 1
ATOM 2070 C C . SER A 1 266 ? -15.766 -24.922 -13.898 1 95.19 266 SER A C 1
ATOM 2072 O O . SER A 1 266 ? -15.344 -24.969 -15.055 1 95.19 266 SER A O 1
ATOM 2074 N N . LYS A 1 267 ? -15.641 -23.859 -13.141 1 95.31 267 LYS A N 1
ATOM 2075 C CA . LYS A 1 267 ? -14.945 -22.672 -13.625 1 95.31 267 LYS A CA 1
ATOM 2076 C C . LYS A 1 267 ? -13.477 -22.969 -13.914 1 95.31 267 LYS A C 1
ATOM 2078 O O . LYS A 1 267 ? -12.93 -22.5 -14.906 1 95.31 267 LYS A O 1
ATOM 2083 N N . LEU A 1 268 ? -12.836 -23.703 -13.023 1 93.06 268 LEU A N 1
ATOM 2084 C CA . LEU A 1 268 ? -11.438 -24.078 -13.188 1 93.06 268 LEU A CA 1
ATOM 2085 C C . LEU A 1 268 ? -11.242 -24.906 -14.461 1 93.06 268 LEU A C 1
ATOM 2087 O O . LEU A 1 268 ? -10.359 -24.609 -15.266 1 93.06 268 LEU A O 1
ATOM 2091 N N . GLU A 1 269 ? -12.07 -25.859 -14.664 1 90.12 269 GLU A N 1
ATOM 2092 C CA . GLU A 1 269 ? -11.953 -26.797 -15.781 1 90.12 269 GLU A CA 1
ATOM 2093 C C . GLU A 1 269 ? -12.25 -26.109 -17.109 1 90.12 269 GLU A C 1
ATOM 2095 O O . GLU A 1 269 ? -11.68 -26.469 -18.141 1 90.12 269 GLU A O 1
ATOM 2100 N N . ASN A 1 270 ? -13.102 -25.141 -17.078 1 92.38 270 ASN A N 1
ATOM 2101 C CA . ASN A 1 270 ? -13.516 -24.484 -18.312 1 92.38 270 ASN A CA 1
ATOM 2102 C C . ASN A 1 270 ? -12.781 -23.156 -18.516 1 92.38 270 ASN A C 1
ATOM 2104 O O . ASN A 1 270 ? -13.133 -22.375 -19.391 1 92.38 270 ASN A O 1
ATOM 2108 N N . LEU A 1 271 ? -11.828 -22.875 -17.641 1 91.81 271 LEU A N 1
ATOM 2109 C CA . LEU A 1 271 ? -10.977 -21.688 -17.734 1 91.81 271 LEU A CA 1
ATOM 2110 C C . LEU A 1 271 ? -11.82 -20.422 -17.734 1 91.81 271 LEU A C 1
ATOM 2112 O O . LEU A 1 271 ? -11.625 -19.547 -18.578 1 91.81 271 LEU A O 1
ATOM 2116 N N . GLN A 1 272 ? -12.852 -20.516 -16.938 1 95.19 272 GLN A N 1
ATOM 2117 C CA . GLN A 1 272 ? -13.625 -19.312 -16.703 1 95.19 272 GLN A CA 1
ATOM 2118 C C . GLN A 1 272 ? -12.961 -18.422 -15.648 1 95.19 272 GLN A C 1
ATOM 2120 O O . GLN A 1 272 ? -12.438 -18.922 -14.648 1 95.19 272 GLN A O 1
ATOM 2125 N N . PRO A 1 273 ? -12.961 -17.141 -15.922 1 95.56 273 PRO A N 1
ATOM 2126 C CA . PRO A 1 273 ? -12.336 -16.234 -14.953 1 95.56 273 PRO A CA 1
ATOM 2127 C C . PRO A 1 273 ? -12.977 -16.328 -13.57 1 95.56 273 PRO A C 1
ATOM 2129 O O . PRO A 1 273 ? -14.195 -16.438 -13.453 1 95.56 273 PRO A O 1
ATOM 2132 N N . LEU A 1 274 ? -12.164 -16.312 -12.547 1 96.94 274 LEU A N 1
ATOM 2133 C CA . LEU A 1 274 ? -12.641 -16.328 -11.172 1 96.94 274 LEU A CA 1
ATOM 2134 C C . LEU A 1 274 ? -12.836 -14.922 -10.641 1 96.94 274 LEU A C 1
ATOM 2136 O O . LEU A 1 274 ? -12.172 -13.984 -11.094 1 96.94 274 LEU A O 1
ATOM 2140 N N . THR A 1 275 ? -13.773 -14.805 -9.734 1 95.25 275 THR A N 1
ATOM 2141 C CA . THR A 1 275 ? -13.914 -13.562 -8.992 1 95.25 275 THR A CA 1
ATOM 2142 C C . THR A 1 275 ? -12.773 -13.398 -7.988 1 95.25 275 THR A C 1
ATOM 2144 O O . THR A 1 275 ? -12.031 -14.344 -7.727 1 95.25 275 THR A O 1
ATOM 2147 N N . ASP A 1 276 ? -12.664 -12.211 -7.477 1 94.62 276 ASP A N 1
ATOM 2148 C CA . ASP A 1 276 ? -11.664 -11.945 -6.445 1 94.62 276 ASP A CA 1
ATOM 2149 C C . ASP A 1 276 ? -11.852 -12.875 -5.246 1 94.62 276 ASP A C 1
ATOM 2151 O O . ASP A 1 276 ? -10.883 -13.422 -4.719 1 94.62 276 ASP A O 1
ATOM 2155 N N . LYS A 1 277 ? -13.023 -13.062 -4.859 1 94.88 277 LYS A N 1
ATOM 2156 C CA . LYS A 1 277 ? -13.336 -13.898 -3.701 1 94.88 277 LYS A CA 1
ATOM 2157 C C . LYS A 1 277 ? -12.953 -15.352 -3.951 1 94.88 277 LYS A C 1
ATOM 2159 O O . LYS A 1 277 ? -12.32 -15.984 -3.105 1 94.88 277 LYS A O 1
ATOM 2164 N N . GLU A 1 278 ? -13.312 -15.867 -5.094 1 96.62 278 GLU A N 1
ATOM 2165 C CA . GLU A 1 278 ? -13.039 -17.266 -5.434 1 96.62 278 GLU A CA 1
ATOM 2166 C C . GLU A 1 278 ? -11.531 -17.531 -5.484 1 96.62 278 GLU A C 1
ATOM 2168 O O . GLU A 1 278 ? -11.062 -18.531 -4.953 1 96.62 278 GLU A O 1
ATOM 2173 N N . ALA A 1 279 ? -10.812 -16.625 -6.105 1 97.38 279 ALA A N 1
ATOM 2174 C CA . ALA A 1 279 ? -9.359 -16.766 -6.191 1 97.38 279 ALA A CA 1
ATOM 2175 C C . ALA A 1 279 ? -8.719 -16.734 -4.809 1 97.38 279 ALA A C 1
ATOM 2177 O O . ALA A 1 279 ? -7.797 -17.5 -4.523 1 97.38 279 ALA A O 1
ATOM 2178 N N . LEU A 1 280 ? -9.227 -15.836 -3.998 1 97.69 280 LEU A N 1
ATOM 2179 C CA . LEU A 1 280 ? -8.695 -15.703 -2.645 1 97.69 280 LEU A CA 1
ATOM 2180 C C . LEU A 1 280 ? -9.008 -16.953 -1.819 1 97.69 280 LEU A C 1
ATOM 2182 O O . LEU A 1 280 ? -8.18 -17.391 -1.019 1 97.69 280 LEU A O 1
ATOM 2186 N N . GLN A 1 281 ? -10.195 -17.469 -1.963 1 97.88 281 GLN A N 1
ATOM 2187 C CA . GLN A 1 281 ? -10.57 -18.688 -1.252 1 97.88 281 GLN A CA 1
ATOM 2188 C C . GLN A 1 281 ? -9.625 -19.844 -1.603 1 97.88 281 GLN A C 1
ATOM 2190 O O . GLN A 1 281 ? -9.141 -20.547 -0.715 1 97.88 281 GLN A O 1
ATOM 2195 N N . LEU A 1 282 ? -9.375 -19.984 -2.844 1 98.19 282 LEU A N 1
ATOM 2196 C CA . LEU A 1 282 ? -8.492 -21.062 -3.303 1 98.19 282 LEU A CA 1
ATOM 2197 C C . LEU A 1 282 ? -7.086 -20.891 -2.748 1 98.19 282 LEU A C 1
ATOM 2199 O O . LEU A 1 282 ? -6.484 -21.844 -2.262 1 98.19 282 LEU A O 1
ATOM 2203 N N . ARG A 1 283 ? -6.59 -19.703 -2.822 1 98.38 283 ARG A N 1
ATOM 2204 C CA . ARG A 1 283 ? -5.227 -19.422 -2.381 1 98.38 283 ARG A CA 1
ATOM 2205 C C . ARG A 1 283 ? -5.109 -19.531 -0.865 1 98.38 283 ARG A C 1
ATOM 2207 O O . ARG A 1 283 ? -4.105 -20.031 -0.348 1 98.38 283 ARG A O 1
ATOM 2214 N N . THR A 1 284 ? -6.125 -19.062 -0.166 1 98.5 284 THR A N 1
ATOM 2215 C CA . THR A 1 284 ? -6.16 -19.188 1.287 1 98.5 284 THR A CA 1
ATOM 2216 C C . THR A 1 284 ? -6.18 -20.641 1.709 1 98.5 284 THR A C 1
ATOM 2218 O O . THR A 1 284 ? -5.43 -21.047 2.6 1 98.5 284 THR A O 1
ATOM 2221 N N . ALA A 1 285 ? -7.051 -21.438 1.085 1 98.62 285 ALA A N 1
ATOM 2222 C CA . ALA A 1 285 ? -7.113 -22.859 1.362 1 98.62 285 ALA A CA 1
ATOM 2223 C C . ALA A 1 285 ? -5.762 -23.531 1.116 1 98.62 285 ALA A C 1
ATOM 2225 O O . ALA A 1 285 ? -5.344 -24.406 1.878 1 98.62 285 ALA A O 1
ATOM 2226 N N . THR A 1 286 ? -5.129 -23.109 0.078 1 98.5 286 THR A N 1
ATOM 2227 C CA . THR A 1 286 ? -3.828 -23.656 -0.289 1 98.5 286 THR A CA 1
ATOM 2228 C C . THR A 1 286 ? -2.805 -23.391 0.813 1 98.5 286 THR A C 1
ATOM 2230 O O . THR A 1 286 ? -2.049 -24.297 1.188 1 98.5 286 THR A O 1
ATOM 2233 N N . VAL A 1 287 ? -2.742 -22.156 1.318 1 98.69 287 VAL A N 1
ATOM 2234 C CA . VAL A 1 287 ? -1.819 -21.812 2.396 1 98.69 287 VAL A CA 1
ATOM 2235 C C . VAL A 1 287 ? -2.094 -22.703 3.609 1 98.69 287 VAL A C 1
ATOM 2237 O O . VAL A 1 287 ? -1.171 -23.297 4.172 1 98.69 287 VAL A O 1
ATOM 2240 N N . HIS A 1 288 ? -3.32 -22.844 3.984 1 98.31 288 HIS A N 1
ATOM 2241 C CA . HIS A 1 288 ? -3.707 -23.656 5.137 1 98.31 288 HIS A CA 1
ATOM 2242 C C . HIS A 1 288 ? -3.316 -25.125 4.945 1 98.31 288 HIS A C 1
ATOM 2244 O O . HIS A 1 288 ? -2.654 -25.703 5.801 1 98.31 288 HIS A O 1
ATOM 2250 N N . ILE A 1 289 ? -3.691 -25.672 3.848 1 98.19 289 ILE A N 1
ATOM 2251 C CA . ILE A 1 289 ? -3.508 -27.094 3.58 1 98.19 289 ILE A CA 1
ATOM 2252 C C . ILE A 1 289 ? -2.018 -27.422 3.49 1 98.19 289 ILE A C 1
ATOM 2254 O O . ILE A 1 289 ? -1.559 -28.422 4.039 1 98.19 289 ILE A O 1
ATOM 2258 N N . CYS A 1 290 ? -1.26 -26.578 2.826 1 97.69 290 CYS A N 1
ATOM 2259 C CA . CYS A 1 290 ? 0.171 -26.844 2.691 1 97.69 290 CYS A CA 1
ATOM 2260 C C . CYS A 1 290 ? 0.873 -26.734 4.039 1 97.69 290 CYS A C 1
ATOM 2262 O O . CYS A 1 290 ? 1.839 -27.453 4.301 1 97.69 290 CYS A O 1
ATOM 2264 N N . ASN A 1 291 ? 0.379 -25.828 4.855 1 96.81 291 ASN A N 1
ATOM 2265 C CA . ASN A 1 291 ? 0.919 -25.766 6.211 1 96.81 291 ASN A CA 1
ATOM 2266 C C . ASN A 1 291 ? 0.601 -27.031 7 1 96.81 291 ASN A C 1
ATOM 2268 O O . ASN A 1 291 ? 1.419 -27.5 7.797 1 96.81 291 ASN A O 1
ATOM 2272 N N . LEU A 1 292 ? -0.569 -27.578 6.805 1 96.19 292 LEU A N 1
ATOM 2273 C CA . LEU A 1 292 ? -0.939 -28.844 7.441 1 96.19 292 LEU A CA 1
ATOM 2274 C C . LEU A 1 292 ? -0.027 -29.969 6.977 1 96.19 292 LEU A C 1
ATOM 2276 O O . LEU A 1 292 ? 0.463 -30.75 7.793 1 96.19 292 LEU A O 1
ATOM 2280 N N . ILE A 1 293 ? 0.13 -30.031 5.691 1 95.56 293 ILE A N 1
ATOM 2281 C CA . ILE A 1 293 ? 0.985 -31.062 5.113 1 95.56 293 ILE A CA 1
ATOM 2282 C C . ILE A 1 293 ? 2.406 -30.906 5.652 1 95.56 293 ILE A C 1
ATOM 2284 O O . ILE A 1 293 ? 3.055 -31.906 5.984 1 95.56 293 ILE A O 1
ATOM 2288 N N . ALA A 1 294 ? 2.875 -29.688 5.703 1 94.94 294 ALA A N 1
ATOM 2289 C CA . ALA A 1 294 ? 4.211 -29.406 6.215 1 94.94 294 ALA A CA 1
ATOM 2290 C C . ALA A 1 294 ? 4.371 -29.922 7.645 1 94.94 294 ALA A C 1
ATOM 2292 O O . ALA A 1 294 ? 5.395 -30.516 7.984 1 94.94 294 ALA A O 1
ATOM 2293 N N . ASN A 1 295 ? 3.404 -29.672 8.445 1 93.62 295 ASN A N 1
ATOM 2294 C CA . ASN A 1 295 ? 3.441 -30.094 9.836 1 93.62 295 ASN A CA 1
ATOM 2295 C C . ASN A 1 295 ? 3.436 -31.625 9.961 1 93.62 295 ASN A C 1
ATOM 2297 O O . ASN A 1 295 ? 4.141 -32.188 10.797 1 93.62 295 ASN A O 1
ATOM 2301 N N . GLU A 1 296 ? 2.668 -32.25 9.148 1 91.81 296 GLU A N 1
ATOM 2302 C CA . GLU A 1 296 ? 2.525 -33.688 9.195 1 91.81 296 GLU A CA 1
ATOM 2303 C C . GLU A 1 296 ? 3.785 -34.406 8.695 1 91.81 296 GLU A C 1
ATOM 2305 O O . GLU A 1 296 ? 4.141 -35.469 9.18 1 91.81 296 GLU A O 1
ATOM 2310 N N . THR A 1 297 ? 4.383 -33.812 7.711 1 90.62 297 THR A N 1
ATOM 2311 C CA . THR A 1 297 ? 5.512 -34.469 7.066 1 90.62 297 THR A CA 1
ATOM 2312 C C . THR A 1 297 ? 6.832 -33.938 7.637 1 90.62 297 THR A C 1
ATOM 2314 O O . THR A 1 297 ? 7.898 -34.5 7.336 1 90.62 297 THR A O 1
ATOM 2317 N N . ASN A 1 298 ? 6.859 -32.906 8.367 1 90.5 298 ASN A N 1
ATOM 2318 C CA . ASN A 1 298 ? 8.039 -32.219 8.906 1 90.5 298 ASN A CA 1
ATOM 2319 C C . ASN A 1 298 ? 8.922 -31.688 7.793 1 90.5 298 ASN A C 1
ATOM 2321 O O . ASN A 1 298 ? 10.156 -31.75 7.883 1 90.5 298 ASN A O 1
ATOM 2325 N N . ILE A 1 299 ? 8.32 -31.438 6.723 1 90.19 299 ILE A N 1
ATOM 2326 C CA . ILE A 1 299 ? 8.938 -30.703 5.625 1 90.19 299 ILE A CA 1
ATOM 2327 C C . ILE A 1 299 ? 8.484 -29.25 5.66 1 90.19 299 ILE A C 1
ATOM 2329 O O . ILE A 1 299 ? 7.301 -28.969 5.871 1 90.19 299 ILE A O 1
ATOM 2333 N N . SER A 1 300 ? 9.422 -28.312 5.523 1 93.31 300 SER A N 1
ATOM 2334 C CA . SER A 1 300 ? 9.039 -26.906 5.609 1 93.31 300 SER A CA 1
ATOM 2335 C C . SER A 1 300 ? 8.055 -26.531 4.512 1 93.31 300 SER A C 1
ATOM 2337 O O . SER A 1 300 ? 8.078 -27.109 3.424 1 93.31 300 SER A O 1
ATOM 2339 N N . PRO A 1 301 ? 7.191 -25.578 4.766 1 95.69 301 PRO A N 1
ATOM 2340 C CA . PRO A 1 301 ? 6.238 -25.125 3.746 1 95.69 301 PRO A CA 1
ATOM 2341 C C . PRO A 1 301 ? 6.922 -24.688 2.451 1 95.69 301 PRO A C 1
ATOM 2343 O O . PRO A 1 301 ? 6.414 -24.969 1.359 1 95.69 301 PRO A O 1
ATOM 2346 N N . VAL A 1 302 ? 8.055 -24.062 2.545 1 95 302 VAL A N 1
ATOM 2347 C CA . VAL A 1 302 ? 8.781 -23.594 1.37 1 95 302 VAL A CA 1
ATOM 2348 C C . VAL A 1 302 ? 9.211 -24.781 0.517 1 95 302 VAL A C 1
ATOM 2350 O O . VAL A 1 302 ? 9.133 -24.734 -0.713 1 95 302 VAL A O 1
ATOM 2353 N N . LYS A 1 303 ? 9.664 -25.781 1.154 1 92.44 303 LYS A N 1
ATOM 2354 C CA . LYS A 1 303 ? 10.062 -26.984 0.428 1 92.44 303 LYS A CA 1
ATOM 2355 C C . LYS A 1 303 ? 8.859 -27.641 -0.235 1 92.44 303 LYS A C 1
ATOM 2357 O O . LYS A 1 303 ? 8.961 -28.156 -1.35 1 92.44 303 LYS A O 1
ATOM 2362 N N . ILE A 1 304 ? 7.73 -27.688 0.504 1 93.69 304 ILE A N 1
ATOM 2363 C CA . ILE A 1 304 ? 6.5 -28.203 -0.094 1 93.69 304 ILE A CA 1
ATOM 2364 C C . ILE A 1 304 ? 6.168 -27.391 -1.352 1 93.69 304 ILE A C 1
ATOM 2366 O O . ILE A 1 304 ? 5.82 -27.969 -2.387 1 93.69 304 ILE A O 1
ATOM 2370 N N . ASP A 1 305 ? 6.262 -26.094 -1.246 1 95.25 305 ASP A N 1
ATOM 2371 C CA . ASP A 1 305 ? 6.016 -25.203 -2.375 1 95.25 305 ASP A CA 1
ATOM 2372 C C . ASP A 1 305 ? 6.891 -25.578 -3.568 1 95.25 305 ASP A C 1
ATOM 2374 O O . ASP A 1 305 ? 6.387 -25.781 -4.672 1 95.25 305 ASP A O 1
ATOM 2378 N N . GLN A 1 306 ? 8.164 -25.688 -3.377 1 91.38 306 GLN A N 1
ATOM 2379 C CA . GLN A 1 306 ? 9.133 -25.984 -4.43 1 91.38 306 GLN A CA 1
ATOM 2380 C C . GLN A 1 306 ? 8.852 -27.344 -5.066 1 91.38 306 GLN A C 1
ATOM 2382 O O . GLN A 1 306 ? 8.953 -27.5 -6.285 1 91.38 306 GLN A O 1
ATOM 2387 N N . ARG A 1 307 ? 8.523 -28.266 -4.246 1 91.44 307 ARG A N 1
ATOM 2388 C CA . ARG A 1 307 ? 8.273 -29.609 -4.742 1 91.44 307 ARG A CA 1
ATOM 2389 C C . ARG A 1 307 ? 6.992 -29.672 -5.566 1 91.44 307 ARG A C 1
ATOM 2391 O O . ARG A 1 307 ? 6.934 -30.359 -6.582 1 91.44 307 ARG A O 1
ATOM 2398 N N . LEU A 1 308 ? 5.992 -28.984 -5.055 1 91.69 308 LEU A N 1
ATOM 2399 C CA . LEU A 1 308 ? 4.75 -28.922 -5.82 1 91.69 308 LEU A CA 1
ATOM 2400 C C . LEU A 1 308 ? 4.977 -28.281 -7.18 1 91.69 308 LEU A C 1
ATOM 2402 O O . LEU A 1 308 ? 4.469 -28.75 -8.195 1 91.69 308 LEU A O 1
ATOM 2406 N N . TRP A 1 309 ? 5.652 -27.234 -7.164 1 86.62 309 TRP A N 1
ATOM 2407 C CA . TRP A 1 309 ? 5.945 -26.516 -8.406 1 86.62 309 TRP A CA 1
ATOM 2408 C C . TRP A 1 309 ? 6.77 -27.391 -9.352 1 86.62 309 TRP A C 1
ATOM 2410 O O . TRP A 1 309 ? 6.496 -27.453 -10.547 1 86.62 309 TRP A O 1
ATOM 2420 N N . LYS A 1 310 ? 7.809 -28.016 -8.82 1 84.19 310 LYS A N 1
ATOM 2421 C CA . LYS A 1 310 ? 8.641 -28.922 -9.609 1 84.19 310 LYS A CA 1
ATOM 2422 C C . LYS A 1 310 ? 7.812 -30.078 -10.172 1 84.19 310 LYS A C 1
ATOM 2424 O O . LYS A 1 310 ? 7.996 -30.469 -11.328 1 84.19 310 LYS A O 1
ATOM 2429 N N . TYR A 1 311 ? 7.023 -30.609 -9.328 1 86.94 311 TYR A N 1
ATOM 2430 C CA . TYR A 1 311 ? 6.156 -31.688 -9.75 1 86.94 311 TYR A CA 1
ATOM 2431 C C . TYR A 1 311 ? 5.258 -31.266 -10.906 1 86.94 311 TYR A C 1
ATOM 2433 O O . TYR A 1 311 ? 5.055 -32 -11.859 1 86.94 311 TYR A O 1
ATOM 2441 N N . SER A 1 312 ? 4.727 -30.109 -10.828 1 86.44 312 SER A N 1
ATOM 2442 C CA . SER A 1 312 ? 3.834 -29.562 -11.852 1 86.44 312 SER A CA 1
ATOM 2443 C C . SER A 1 312 ? 4.562 -29.391 -13.18 1 86.44 312 SER A C 1
ATOM 2445 O O . SER A 1 312 ? 3.957 -29.516 -14.242 1 86.44 312 SER A O 1
ATOM 2447 N N . LYS A 1 313 ? 5.77 -29.141 -13.148 1 80.12 313 LYS A N 1
ATOM 2448 C CA . LYS A 1 313 ? 6.543 -28.875 -14.352 1 80.12 313 LYS A CA 1
ATOM 2449 C C . LYS A 1 313 ? 7.078 -30.156 -14.961 1 80.12 313 LYS A C 1
ATOM 2451 O O . LYS A 1 313 ? 7.262 -30.25 -16.188 1 80.12 313 LYS A O 1
ATOM 2456 N N . SER A 1 314 ? 7.367 -31.156 -14.125 1 81.94 314 SER A N 1
ATOM 2457 C CA . SER A 1 314 ? 8.031 -32.375 -14.586 1 81.94 314 SER A CA 1
ATOM 2458 C C . SER A 1 314 ? 7.027 -33.375 -15.109 1 81.94 314 SER A C 1
ATOM 2460 O O . SER A 1 314 ? 7.379 -34.281 -15.891 1 81.94 314 SER A O 1
ATOM 2462 N N . ASN A 1 315 ? 5.844 -33.281 -14.727 1 84 315 ASN A N 1
ATOM 2463 C CA . ASN A 1 315 ? 4.793 -34.188 -15.133 1 84 315 ASN A CA 1
ATOM 2464 C C . ASN A 1 315 ? 3.979 -33.656 -16.297 1 84 315 ASN A C 1
ATOM 2466 O O . ASN A 1 315 ? 3.26 -32.656 -16.141 1 84 315 ASN A O 1
ATOM 2470 N N . PRO A 1 316 ? 4 -34.312 -17.391 1 85.94 316 PRO A N 1
ATOM 2471 C CA . PRO A 1 316 ? 3.314 -33.812 -18.594 1 85.94 316 PRO A CA 1
ATOM 2472 C C . PRO A 1 316 ? 1.812 -33.625 -18.375 1 85.94 316 PRO A C 1
ATOM 2474 O O . PRO A 1 316 ? 1.212 -32.688 -18.906 1 85.94 316 PRO A O 1
ATOM 2477 N N . GLU A 1 317 ? 1.232 -34.469 -17.641 1 85.56 317 GLU A N 1
ATOM 2478 C CA . GLU A 1 317 ? -0.198 -34.344 -17.359 1 85.56 317 GLU A CA 1
ATOM 2479 C C . GLU A 1 317 ? -0.511 -33.125 -16.531 1 85.56 317 GLU A C 1
ATOM 2481 O O . GLU A 1 317 ? -1.525 -32.469 -16.766 1 85.56 317 GLU A O 1
ATOM 2486 N N . LEU A 1 318 ? 0.34 -32.875 -15.633 1 86.31 318 LEU A N 1
ATOM 2487 C CA . LEU A 1 318 ? 0.12 -31.766 -14.734 1 86.31 318 LEU A CA 1
ATOM 2488 C C . LEU A 1 318 ? 0.423 -30.438 -15.445 1 86.31 318 LEU A C 1
ATOM 2490 O O . LEU A 1 318 ? -0.161 -29.406 -15.109 1 86.31 318 LEU A O 1
ATOM 2494 N N . ARG A 1 319 ? 1.28 -30.484 -16.422 1 80.88 319 ARG A N 1
ATOM 2495 C CA . ARG A 1 319 ? 1.604 -29.281 -17.188 1 80.88 319 ARG A CA 1
ATOM 2496 C C . ARG A 1 319 ? 0.392 -28.781 -17.969 1 80.88 319 ARG A C 1
ATOM 2498 O O . ARG A 1 319 ? 0.258 -27.594 -18.219 1 80.88 319 ARG A O 1
ATOM 2505 N N . LYS A 1 320 ? -0.417 -29.703 -18.312 1 82.88 320 LYS A N 1
ATOM 2506 C CA . LYS A 1 320 ? -1.593 -29.375 -19.125 1 82.88 320 LYS A CA 1
ATOM 2507 C C . LYS A 1 320 ? -2.799 -29.078 -18.234 1 82.88 320 LYS A C 1
ATOM 2509 O O . LYS A 1 320 ? -3.852 -28.672 -18.734 1 82.88 320 LYS A O 1
ATOM 2514 N N . LEU A 1 321 ? -2.555 -29.203 -16.969 1 87.12 321 LEU A N 1
ATOM 2515 C CA . LEU A 1 321 ? -3.639 -28.969 -16.031 1 87.12 321 LEU A CA 1
ATOM 2516 C C . LEU A 1 321 ? -4.125 -27.516 -16.109 1 87.12 321 LEU A C 1
ATOM 2518 O O . LEU A 1 321 ? -3.318 -26.594 -16.078 1 87.12 321 LEU A O 1
ATOM 2522 N N . PRO A 1 322 ? -5.426 -27.438 -16.297 1 86.25 322 PRO A N 1
ATOM 2523 C CA . PRO A 1 322 ? -5.965 -26.078 -16.281 1 86.25 322 PRO A CA 1
ATOM 2524 C C . PRO A 1 322 ? -5.738 -25.375 -14.938 1 86.25 322 PRO A C 1
ATOM 2526 O O . PRO A 1 322 ? -5.93 -25.969 -13.883 1 86.25 322 PRO A O 1
ATOM 2529 N N . ARG A 1 323 ? -5.23 -24.109 -15 1 90.31 323 ARG A N 1
ATOM 2530 C CA . ARG A 1 323 ? -5.086 -23.266 -13.828 1 90.31 323 ARG A CA 1
ATOM 2531 C C . ARG A 1 323 ? -6.23 -22.25 -13.734 1 90.31 323 ARG A C 1
ATOM 2533 O O . ARG A 1 323 ? -6.832 -21.906 -14.75 1 90.31 323 ARG A O 1
ATOM 2540 N N . PHE A 1 324 ? -6.535 -21.891 -12.477 1 91.88 324 PHE A N 1
ATOM 2541 C CA . PHE A 1 324 ? -7.633 -20.938 -12.438 1 91.88 324 PHE A CA 1
ATOM 2542 C C . PHE A 1 324 ? -7.211 -19.594 -13.039 1 91.88 324 PHE A C 1
ATOM 2544 O O . PHE A 1 324 ? -6.043 -19.219 -12.953 1 91.88 324 PHE A O 1
ATOM 2551 N N . LEU A 1 325 ? -8.148 -19.031 -13.617 1 94.12 325 LEU A N 1
ATOM 2552 C CA . LEU A 1 325 ? -7.895 -17.844 -14.43 1 94.12 325 LEU A CA 1
ATOM 2553 C C . LEU A 1 325 ? -8.266 -16.578 -13.672 1 94.12 325 LEU A C 1
ATOM 2555 O O . LEU A 1 325 ? -9.398 -16.422 -13.227 1 94.12 325 LEU A O 1
ATOM 2559 N N . LYS A 1 326 ? -7.262 -15.711 -13.508 1 95.38 326 LYS A N 1
ATOM 2560 C CA . LYS A 1 326 ? -7.453 -14.383 -12.938 1 95.38 326 LYS A CA 1
ATOM 2561 C C . LYS A 1 326 ? -6.484 -13.375 -13.547 1 95.38 326 LYS A C 1
ATOM 2563 O O . LYS A 1 326 ? -5.281 -13.43 -13.297 1 95.38 326 LYS A O 1
ATOM 2568 N N . LYS A 1 327 ? -7.023 -12.359 -14.258 1 94.06 327 LYS A N 1
ATOM 2569 C CA . LYS A 1 327 ? -6.145 -11.461 -15 1 94.06 327 LYS A CA 1
ATOM 2570 C C . LYS A 1 327 ? -5.938 -10.148 -14.242 1 94.06 327 LYS A C 1
ATOM 2572 O O . LYS A 1 327 ? -4.871 -9.539 -14.336 1 94.06 327 LYS A O 1
ATOM 2577 N N . ASP A 1 328 ? -6.938 -9.758 -13.492 1 92.38 328 ASP A N 1
ATOM 2578 C CA . ASP A 1 328 ? -6.949 -8.414 -12.93 1 92.38 328 ASP A CA 1
ATOM 2579 C C . ASP A 1 328 ? -6.273 -8.375 -11.562 1 92.38 328 ASP A C 1
ATOM 2581 O O . ASP A 1 328 ? -6.887 -7.969 -10.578 1 92.38 328 ASP A O 1
ATOM 2585 N N . THR A 1 329 ? -4.984 -8.773 -11.562 1 96.19 329 THR A N 1
ATOM 2586 C CA . THR A 1 329 ? -4.195 -8.711 -10.336 1 96.19 329 THR A CA 1
ATOM 2587 C C . THR A 1 329 ? -2.709 -8.602 -10.656 1 96.19 329 THR A C 1
ATOM 2589 O O . THR A 1 329 ? -2.242 -9.141 -11.664 1 96.19 329 THR A O 1
ATOM 2592 N N . VAL A 1 330 ? -1.975 -7.934 -9.758 1 97.19 330 VAL A N 1
ATOM 2593 C CA . VAL A 1 330 ? -0.523 -7.863 -9.891 1 97.19 330 VAL A CA 1
ATOM 2594 C C . VAL A 1 330 ? 0.139 -8.688 -8.789 1 97.19 330 VAL A C 1
ATOM 2596 O O . VAL A 1 330 ? 1.353 -8.609 -8.586 1 97.19 330 VAL A O 1
ATOM 2599 N N . MET A 1 331 ? -0.615 -9.477 -8.016 1 97.81 331 MET A N 1
ATOM 2600 C CA . MET A 1 331 ? -0.098 -10.148 -6.824 1 97.81 331 MET A CA 1
ATOM 2601 C C . MET A 1 331 ? 0.473 -11.516 -7.18 1 97.81 331 MET A C 1
ATOM 2603 O O . MET A 1 331 ? 1.294 -12.062 -6.441 1 97.81 331 MET A O 1
ATOM 2607 N N . PHE A 1 332 ? -0.054 -12.055 -8.336 1 97.25 332 PHE A N 1
ATOM 2608 C CA . PHE A 1 332 ? 0.453 -13.367 -8.711 1 97.25 332 PHE A CA 1
ATOM 2609 C C . PHE A 1 332 ? 0.32 -13.594 -10.211 1 97.25 332 PHE A C 1
ATOM 2611 O O . PHE A 1 332 ? -0.435 -12.883 -10.891 1 97.25 332 PHE A O 1
ATOM 2618 N N . MET B 1 1 ? 6.117 -9.914 21.188 1 37.84 1 MET B N 1
ATOM 2619 C CA . MET B 1 1 ? 4.984 -9.688 20.297 1 37.84 1 MET B CA 1
ATOM 2620 C C . MET B 1 1 ? 5.238 -8.492 19.391 1 37.84 1 MET B C 1
ATOM 2622 O O . MET B 1 1 ? 5.816 -7.492 19.812 1 37.84 1 MET B O 1
ATOM 2626 N N . PRO B 1 2 ? 5.16 -8.695 18.172 1 48.53 2 PRO B N 1
ATOM 2627 C CA . PRO B 1 2 ? 5.41 -7.48 17.391 1 48.53 2 PRO B CA 1
ATOM 2628 C C . PRO B 1 2 ? 4.59 -6.289 17.875 1 48.53 2 PRO B C 1
ATOM 2630 O O . PRO B 1 2 ? 3.449 -6.457 18.312 1 48.53 2 PRO B O 1
ATOM 2633 N N . PRO B 1 3 ? 5.238 -5.219 18.031 1 62.84 3 PRO B N 1
ATOM 2634 C CA . PRO B 1 3 ? 4.508 -4.062 18.562 1 62.84 3 PRO B CA 1
ATOM 2635 C C . PRO B 1 3 ? 3.314 -3.676 17.688 1 62.84 3 PRO B C 1
ATOM 2637 O O . PRO B 1 3 ? 3.357 -3.84 16.469 1 62.84 3 PRO B O 1
ATOM 2640 N N . LYS B 1 4 ? 2.25 -3.398 18.406 1 83.62 4 LYS B N 1
ATOM 2641 C CA . LYS B 1 4 ? 1.083 -2.822 17.75 1 83.62 4 LYS B CA 1
ATOM 2642 C C . LYS B 1 4 ? 1.472 -1.617 16.891 1 83.62 4 LYS B C 1
ATOM 2644 O O . LYS B 1 4 ? 2.467 -0.946 17.172 1 83.62 4 LYS B O 1
ATOM 2649 N N . ILE B 1 5 ? 0.841 -1.399 15.867 1 91.75 5 ILE B N 1
ATOM 2650 C CA . ILE B 1 5 ? 1.205 -0.397 14.867 1 91.75 5 ILE B CA 1
ATOM 2651 C C . ILE B 1 5 ? 1.285 0.978 15.531 1 91.75 5 ILE B C 1
ATOM 2653 O O . ILE B 1 5 ? 2.156 1.784 15.195 1 91.75 5 ILE B O 1
ATOM 2657 N N . LEU B 1 6 ? 0.39 1.263 16.469 1 95.56 6 LEU B N 1
ATOM 2658 C CA . LEU B 1 6 ? 0.411 2.561 17.141 1 95.56 6 LEU B CA 1
ATOM 2659 C C . LEU B 1 6 ? 1.617 2.676 18.062 1 95.56 6 LEU B C 1
ATOM 2661 O O . LEU B 1 6 ? 2.152 3.77 18.25 1 95.56 6 LEU B O 1
ATOM 2665 N N . GLU B 1 7 ? 2.057 1.555 18.625 1 94.12 7 GLU B N 1
ATOM 2666 C CA . GLU B 1 7 ? 3.303 1.544 19.391 1 94.12 7 GLU B CA 1
ATOM 2667 C C . GLU B 1 7 ? 4.504 1.815 18.484 1 94.12 7 GLU B C 1
ATOM 2669 O O . GLU B 1 7 ? 5.465 2.461 18.906 1 94.12 7 GLU B O 1
ATOM 2674 N N . GLN B 1 8 ? 4.414 1.278 17.281 1 92.62 8 GLN B N 1
ATOM 2675 C CA . GLN B 1 8 ? 5.477 1.539 16.312 1 92.62 8 GLN B CA 1
ATOM 2676 C C . GLN B 1 8 ? 5.539 3.021 15.961 1 92.62 8 GLN B C 1
ATOM 2678 O O . GLN B 1 8 ? 6.621 3.562 15.719 1 92.62 8 GLN B O 1
ATOM 2683 N N . VAL B 1 9 ? 4.387 3.695 15.914 1 96.69 9 VAL B N 1
ATOM 2684 C CA . VAL B 1 9 ? 4.348 5.129 15.648 1 96.69 9 VAL B CA 1
ATOM 2685 C C . VAL B 1 9 ? 5.086 5.883 16.75 1 96.69 9 VAL B C 1
ATOM 2687 O O . VAL B 1 9 ? 5.988 6.676 16.469 1 96.69 9 VAL B O 1
ATOM 2690 N N . ARG B 1 10 ? 4.723 5.578 17.953 1 96.19 10 ARG B N 1
ATOM 2691 C CA . ARG B 1 10 ? 5.266 6.301 19.109 1 96.19 10 ARG B CA 1
ATOM 2692 C C . ARG B 1 10 ? 6.734 5.949 19.328 1 96.19 10 ARG B C 1
ATOM 2694 O O . ARG B 1 10 ? 7.586 6.84 19.391 1 96.19 10 ARG B O 1
ATOM 2701 N N . ASN B 1 11 ? 6.996 4.641 19.438 1 94.81 11 ASN B N 1
ATOM 2702 C CA . ASN B 1 11 ? 8.352 4.191 19.734 1 94.81 11 ASN B CA 1
ATOM 2703 C C . ASN B 1 11 ? 9.297 4.461 18.562 1 94.81 11 ASN B C 1
ATOM 2705 O O . ASN B 1 11 ? 10.469 4.785 18.781 1 94.81 11 ASN B O 1
ATOM 2709 N N . GLY B 1 12 ? 8.742 4.281 17.359 1 94.75 12 GLY B N 1
ATOM 2710 C CA . GLY B 1 12 ? 9.555 4.559 16.188 1 94.75 12 GLY B CA 1
ATOM 2711 C C . GLY B 1 12 ? 9.992 6.008 16.094 1 94.75 12 GLY B C 1
ATOM 2712 O O . GLY B 1 12 ? 11.133 6.297 15.734 1 94.75 12 GLY B O 1
ATOM 2713 N N . ALA B 1 13 ? 9.078 6.887 16.406 1 97.38 13 ALA B N 1
ATOM 2714 C CA . ALA B 1 13 ? 9.406 8.312 16.375 1 97.38 13 ALA B CA 1
ATOM 2715 C C . ALA B 1 13 ? 10.453 8.664 17.422 1 97.38 13 ALA B C 1
ATOM 2717 O O . ALA B 1 13 ? 11.359 9.453 17.156 1 97.38 13 ALA B O 1
ATOM 2718 N N . THR B 1 14 ? 10.297 8.078 18.562 1 96.5 14 THR B N 1
ATOM 2719 C CA . THR B 1 14 ? 11.25 8.312 19.656 1 96.5 14 THR B CA 1
ATOM 2720 C C . THR B 1 14 ? 12.641 7.824 19.266 1 96.5 14 THR B C 1
ATOM 2722 O O . THR B 1 14 ? 13.633 8.539 19.438 1 96.5 14 THR B O 1
ATOM 2725 N N . ASP B 1 15 ? 12.703 6.641 18.781 1 96 15 ASP B N 1
ATOM 2726 C CA . ASP B 1 15 ? 13.977 6.055 18.375 1 96 15 ASP B CA 1
ATOM 2727 C C . ASP B 1 15 ? 14.617 6.875 17.25 1 96 15 ASP B C 1
ATOM 2729 O O . ASP B 1 15 ? 15.82 7.168 17.312 1 96 15 ASP B O 1
ATOM 2733 N N . ALA B 1 16 ? 13.859 7.227 16.281 1 96.44 16 ALA B N 1
ATOM 2734 C CA . ALA B 1 16 ? 14.375 7.984 15.141 1 96.44 16 ALA B CA 1
ATOM 2735 C C . ALA B 1 16 ? 14.891 9.352 15.586 1 96.44 16 ALA B C 1
ATOM 2737 O O . ALA B 1 16 ? 15.93 9.812 15.102 1 96.44 16 ALA B O 1
ATOM 2738 N N . PHE B 1 17 ? 14.164 9.992 16.484 1 97.06 17 PHE B N 1
ATOM 2739 C CA . PHE B 1 17 ? 14.547 11.312 16.969 1 97.06 17 PHE B CA 1
ATOM 2740 C C . PHE B 1 17 ? 15.914 11.266 17.641 1 97.06 17 PHE B C 1
ATOM 2742 O O . PHE B 1 17 ? 16.688 12.219 17.531 1 97.06 17 PHE B O 1
ATOM 2749 N N . SER B 1 18 ? 16.219 10.188 18.312 1 95.62 18 SER B N 1
ATOM 2750 C CA . SER B 1 18 ? 17.484 10.039 19.016 1 95.62 18 SER B CA 1
ATOM 2751 C C . SER B 1 18 ? 18.656 10.016 18.047 1 95.62 18 SER B C 1
ATOM 2753 O O . SER B 1 18 ? 19.797 10.258 18.438 1 95.62 18 SER B O 1
ATOM 2755 N N . HIS B 1 19 ? 18.391 9.789 16.797 1 94.31 19 HIS B N 1
ATOM 2756 C CA . HIS B 1 19 ? 19.438 9.734 15.789 1 94.31 19 HIS B CA 1
ATOM 2757 C C . HIS B 1 19 ? 19.438 10.992 14.922 1 94.31 19 HIS B C 1
ATOM 2759 O O . HIS B 1 19 ? 20.016 10.992 13.828 1 94.31 19 HIS B O 1
ATOM 2765 N N . MET B 1 20 ? 18.75 11.984 15.352 1 95.25 20 MET B N 1
ATOM 2766 C CA . MET B 1 20 ? 18.75 13.281 14.688 1 95.25 20 MET B CA 1
ATOM 2767 C C . MET B 1 20 ? 19.484 14.328 15.516 1 95.25 20 MET B C 1
ATOM 2769 O O . MET B 1 20 ? 18.844 15.203 16.125 1 95.25 20 MET B O 1
ATOM 2773 N N . PRO B 1 21 ? 20.766 14.328 15.422 1 92.25 21 PRO B N 1
ATOM 2774 C CA . PRO B 1 21 ? 21.562 15.148 16.344 1 92.25 21 PRO B CA 1
ATOM 2775 C C . PRO B 1 21 ? 21.344 16.641 16.141 1 92.25 21 PRO B C 1
ATOM 2777 O O . PRO B 1 21 ? 21.562 17.438 17.062 1 92.25 21 PRO B O 1
ATOM 2780 N N . ASP B 1 22 ? 20.953 17.062 14.953 1 95.25 22 ASP B N 1
ATOM 2781 C CA . ASP B 1 22 ? 20.812 18.484 14.68 1 95.25 22 ASP B CA 1
ATOM 2782 C C . ASP B 1 22 ? 19.422 18.984 15.094 1 95.25 22 ASP B C 1
ATOM 2784 O O . ASP B 1 22 ? 19.109 20.156 14.906 1 95.25 22 ASP B O 1
ATOM 2788 N N . PHE B 1 23 ? 18.594 18.078 15.594 1 97.62 23 PHE B N 1
ATOM 2789 C CA . PHE B 1 23 ? 17.281 18.391 16.141 1 97.62 23 PHE B CA 1
ATOM 2790 C C . PHE B 1 23 ? 17.312 18.312 17.672 1 97.62 23 PHE B C 1
ATOM 2792 O O . PHE B 1 23 ? 18.016 17.469 18.234 1 97.62 23 PHE B O 1
ATOM 2799 N N . SER B 1 24 ? 16.594 19.188 18.297 1 97.31 24 SER B N 1
ATOM 2800 C CA . SER B 1 24 ? 16.547 19.078 19.75 1 97.31 24 SER B CA 1
ATOM 2801 C C . SER B 1 24 ? 15.203 19.547 20.297 1 97.31 24 SER B C 1
ATOM 2803 O O . SER B 1 24 ? 14.484 20.312 19.641 1 97.31 24 SER B O 1
ATOM 2805 N N . PHE B 1 25 ? 14.914 19.062 21.469 1 97.69 25 PHE B N 1
ATOM 2806 C CA . PHE B 1 25 ? 13.695 19.359 22.203 1 97.69 25 PHE B CA 1
ATOM 2807 C C . PHE B 1 25 ? 13.969 20.359 23.328 1 97.69 25 PHE B C 1
ATOM 2809 O O . PHE B 1 25 ? 14.852 20.141 24.156 1 97.69 25 PHE B O 1
ATOM 2816 N N . ASN B 1 26 ? 13.258 21.469 23.312 1 97.75 26 ASN B N 1
ATOM 2817 C CA . ASN B 1 26 ? 13.352 22.484 24.359 1 97.75 26 ASN B CA 1
ATOM 2818 C C . ASN B 1 26 ? 12.234 22.344 25.391 1 97.75 26 ASN B C 1
ATOM 2820 O O . ASN B 1 26 ? 11.141 22.875 25.188 1 97.75 26 ASN B O 1
ATOM 2824 N N . ALA B 1 27 ? 12.562 21.828 26.547 1 95.94 27 ALA B N 1
ATOM 2825 C CA . ALA B 1 27 ? 11.57 21.5 27.562 1 95.94 27 ALA B CA 1
ATOM 2826 C C . ALA B 1 27 ? 10.945 22.766 28.156 1 95.94 27 ALA B C 1
ATOM 2828 O O . ALA B 1 27 ? 9.758 22.781 28.484 1 95.94 27 ALA B O 1
ATOM 2829 N N . GLU B 1 28 ? 11.75 23.781 28.359 1 96.5 28 GLU B N 1
ATOM 2830 C CA . GLU B 1 28 ? 11.242 25.031 28.922 1 96.5 28 GLU B CA 1
ATOM 2831 C C . GLU B 1 28 ? 10.227 25.688 27.984 1 96.5 28 GLU B C 1
ATOM 2833 O O . GLU B 1 28 ? 9.172 26.156 28.438 1 96.5 28 GLU B O 1
ATOM 2838 N N . ALA B 1 29 ? 10.562 25.719 26.734 1 97 29 ALA B N 1
ATOM 2839 C CA . ALA B 1 29 ? 9.641 26.266 25.734 1 97 29 ALA B CA 1
ATOM 2840 C C . ALA B 1 29 ? 8.359 25.438 25.672 1 97 29 ALA B C 1
ATOM 2842 O O . ALA B 1 29 ? 7.273 25.984 25.453 1 97 29 ALA B O 1
ATOM 2843 N N . ALA B 1 30 ? 8.531 24.141 25.781 1 96.56 30 ALA B N 1
ATOM 2844 C CA . ALA B 1 30 ? 7.383 23.25 25.75 1 96.56 30 ALA B CA 1
ATOM 2845 C C . ALA B 1 30 ? 6.43 23.531 26.906 1 96.56 30 ALA B C 1
ATOM 2847 O O . ALA B 1 30 ? 5.207 23.469 26.75 1 96.56 30 ALA B O 1
ATOM 2848 N N . LYS B 1 31 ? 7.004 23.781 28.078 1 94.62 31 LYS B N 1
ATOM 2849 C CA . LYS B 1 31 ? 6.199 24.125 29.25 1 94.62 31 LYS B CA 1
ATOM 2850 C C . LYS B 1 31 ? 5.41 25.406 29.016 1 94.62 31 LYS B C 1
ATOM 2852 O O . LYS B 1 31 ? 4.242 25.5 29.391 1 94.62 31 LYS B O 1
ATOM 2857 N N . GLU B 1 32 ? 6.062 26.344 28.453 1 94.06 32 GLU B N 1
ATOM 2858 C CA . GLU B 1 32 ? 5.402 27.609 28.141 1 94.06 32 GLU B CA 1
ATOM 2859 C C . GLU B 1 32 ? 4.258 27.406 27.156 1 94.06 32 GLU B C 1
ATOM 2861 O O . GLU B 1 32 ? 3.158 27.922 27.344 1 94.06 32 GLU B O 1
ATOM 2866 N N . LEU B 1 33 ? 4.555 26.672 26.094 1 93.19 33 LEU B N 1
ATOM 2867 C CA . LEU B 1 33 ? 3.527 26.391 25.094 1 93.19 33 LEU B CA 1
ATOM 2868 C C . LEU B 1 33 ? 2.35 25.656 25.734 1 93.19 33 LEU B C 1
ATOM 2870 O O . LEU B 1 33 ? 1.192 25.938 25.406 1 93.19 33 LEU B O 1
ATOM 2874 N N . SER B 1 34 ? 2.643 24.703 26.578 1 91.62 34 SER B N 1
ATOM 2875 C CA . SER B 1 34 ? 1.606 23.922 27.25 1 91.62 34 SER B CA 1
ATOM 2876 C C . SER B 1 34 ? 0.668 24.828 28.047 1 91.62 34 SER B C 1
ATOM 2878 O O . SER B 1 34 ? -0.526 24.547 28.156 1 91.62 34 SER B O 1
ATOM 2880 N N . GLY B 1 35 ? 1.277 25.844 28.609 1 88 35 GLY B N 1
ATOM 2881 C CA . GLY B 1 35 ? 0.46 26.812 29.328 1 88 35 GLY B CA 1
ATOM 2882 C C . GLY B 1 35 ? -0.566 27.5 28.438 1 88 35 GLY B C 1
ATOM 2883 O O . GLY B 1 35 ? -1.705 27.719 28.844 1 88 35 GLY B O 1
ATOM 2884 N N . HIS B 1 36 ? -0.186 27.797 27.203 1 85.31 36 HIS B N 1
ATOM 2885 C CA . HIS B 1 36 ? -1.101 28.391 26.234 1 85.31 36 HIS B CA 1
ATOM 2886 C C . HIS B 1 36 ? -2.186 27.391 25.828 1 85.31 36 HIS B C 1
ATOM 2888 O O . HIS B 1 36 ? -3.338 27.781 25.625 1 85.31 36 HIS B O 1
ATOM 2894 N N . LEU B 1 37 ? -1.832 26.156 25.672 1 86.25 37 LEU B N 1
ATOM 2895 C CA . LEU B 1 37 ? -2.75 25.125 25.188 1 86.25 37 LEU B CA 1
ATOM 2896 C C . LEU B 1 37 ? -3.797 24.797 26.25 1 86.25 37 LEU B C 1
ATOM 2898 O O . LEU B 1 37 ? -4.934 24.453 25.922 1 86.25 37 LEU B O 1
ATOM 2902 N N . GLU B 1 38 ? -3.373 24.781 27.469 1 83 38 GLU B N 1
ATOM 2903 C CA . GLU B 1 38 ? -4.289 24.5 28.562 1 83 38 GLU B CA 1
ATOM 2904 C C . GLU B 1 38 ? -5.414 25.516 28.641 1 83 38 GLU B C 1
ATOM 2906 O O . GLU B 1 38 ? -6.535 25.203 29.031 1 83 38 GLU B O 1
ATOM 2911 N N . LYS B 1 39 ? -5.176 26.719 28.188 1 79.62 39 LYS B N 1
ATOM 2912 C CA . LYS B 1 39 ? -6.156 27.797 28.219 1 79.62 39 LYS B CA 1
ATOM 2913 C C . LYS B 1 39 ? -7.188 27.656 27.109 1 79.62 39 LYS B C 1
ATOM 2915 O O . LYS B 1 39 ? -8.281 28.219 27.188 1 79.62 39 LYS B O 1
ATOM 2920 N N . LEU B 1 40 ? -6.855 27.016 26 1 77.56 40 LEU B N 1
ATOM 2921 C CA . LEU B 1 40 ? -7.727 26.875 24.828 1 77.56 40 LEU B CA 1
ATOM 2922 C C . LEU B 1 40 ? -8.828 25.859 25.094 1 77.56 40 LEU B C 1
ATOM 2924 O O . LEU B 1 40 ? -9.898 25.922 24.5 1 77.56 40 LEU B O 1
ATOM 2928 N N . GLY B 1 41 ? -9.305 25.547 26.25 1 63.28 41 GLY B N 1
ATOM 2929 C CA . GLY B 1 41 ? -10.328 24.562 26.547 1 63.28 41 GLY B CA 1
ATOM 2930 C C . GLY B 1 41 ? -10.461 23.516 25.453 1 63.28 41 GLY B C 1
ATOM 2931 O O . GLY B 1 41 ? -9.82 23.609 24.406 1 63.28 41 GLY B O 1
ATOM 2932 N N . SER B 1 42 ? -11.008 22.25 25.625 1 58.38 42 SER B N 1
ATOM 2933 C CA . SER B 1 42 ? -11.203 21.141 24.688 1 58.38 42 SER B CA 1
ATOM 2934 C C . SER B 1 42 ? -12.477 21.328 23.875 1 58.38 42 SER B C 1
ATOM 2936 O O . SER B 1 42 ? -13.523 21.688 24.422 1 58.38 42 SER B O 1
ATOM 2938 N N . ASP B 1 43 ? -12.484 21.953 22.719 1 55.12 43 ASP B N 1
ATOM 2939 C CA . ASP B 1 43 ? -13.711 21.812 21.938 1 55.12 43 ASP B CA 1
ATOM 2940 C C . ASP B 1 43 ? -13.797 20.438 21.297 1 55.12 43 ASP B C 1
ATOM 2942 O O . ASP B 1 43 ? -13.312 20.219 20.188 1 55.12 43 ASP B O 1
ATOM 2946 N N . ASP B 1 44 ? -13.945 19.406 22.141 1 56.28 44 ASP B N 1
ATOM 2947 C CA . ASP B 1 44 ? -13.906 18 21.766 1 56.28 44 ASP B CA 1
ATOM 2948 C C . ASP B 1 44 ? -15.125 17.625 20.906 1 56.28 44 ASP B C 1
ATOM 2950 O O . ASP B 1 44 ? -15.359 16.453 20.656 1 56.28 44 ASP B O 1
ATOM 2954 N N . GLY B 1 45 ? -15.906 18.656 20.406 1 54.97 45 GLY B N 1
ATOM 2955 C CA . GLY B 1 45 ? -17.141 18.109 19.844 1 54.97 45 GLY B CA 1
ATOM 2956 C C . GLY B 1 45 ? -16.969 17.609 18.422 1 54.97 45 GLY B C 1
ATOM 2957 O O . GLY B 1 45 ? -15.961 17.891 17.766 1 54.97 45 GLY B O 1
ATOM 2958 N N . PRO B 1 46 ? -17.844 16.656 18.062 1 57.75 46 PRO B N 1
ATOM 2959 C CA . PRO B 1 46 ? -17.859 16.141 16.688 1 57.75 46 PRO B CA 1
ATOM 2960 C C . PRO B 1 46 ? -17.953 17.25 15.648 1 57.75 46 PRO B C 1
ATOM 2962 O O . PRO B 1 46 ? -18.578 18.281 15.891 1 57.75 46 PRO B O 1
ATOM 2965 N N . VAL B 1 47 ? -17.078 17.141 14.734 1 63.97 47 VAL B N 1
ATOM 2966 C CA . VAL B 1 47 ? -17.203 18.031 13.586 1 63.97 47 VAL B CA 1
ATOM 2967 C C . VAL B 1 47 ? -18.609 17.953 13.016 1 63.97 47 VAL B C 1
ATOM 2969 O O . VAL B 1 47 ? -19.109 16.859 12.734 1 63.97 47 VAL B O 1
ATOM 2972 N N . GLN B 1 48 ? -19.297 18.922 13.164 1 68.5 48 GLN B N 1
ATOM 2973 C CA . GLN B 1 48 ? -20.641 18.938 12.594 1 68.5 48 GLN B CA 1
ATOM 2974 C C . GLN B 1 48 ? -20.609 19.406 11.141 1 68.5 48 GLN B C 1
ATOM 2976 O O . GLN B 1 48 ? -19.891 20.344 10.797 1 68.5 48 GLN B O 1
ATOM 2981 N N . PHE B 1 49 ? -21.125 18.484 10.359 1 79 49 PHE B N 1
ATOM 2982 C CA . PHE B 1 49 ? -21.281 18.812 8.953 1 79 49 PHE B CA 1
ATOM 2983 C C . PHE B 1 49 ? -22.734 19.172 8.641 1 79 49 PHE B C 1
ATOM 2985 O O . PHE B 1 49 ? -23.656 18.641 9.25 1 79 49 PHE B O 1
ATOM 2992 N N . PRO B 1 50 ? -22.922 20.172 7.824 1 79.38 50 PRO B N 1
ATOM 2993 C CA . PRO B 1 50 ? -24.281 20.516 7.406 1 79.38 50 PRO B CA 1
ATOM 2994 C C . PRO B 1 50 ? -24.875 19.484 6.434 1 79.38 50 PRO B C 1
ATOM 2996 O O . PRO B 1 50 ? -25.344 19.859 5.355 1 79.38 50 PRO B O 1
ATOM 2999 N N . LEU B 1 51 ? -24.781 18.266 6.734 1 83.69 51 LEU B N 1
ATOM 3000 C CA . LEU B 1 51 ? -25.297 17.172 5.918 1 83.69 51 LEU B CA 1
ATOM 3001 C C . LEU B 1 51 ? -26.188 16.234 6.738 1 83.69 51 LEU B C 1
ATOM 3003 O O . LEU B 1 51 ? -25.984 16.094 7.945 1 83.69 51 LEU B O 1
ATOM 3007 N N . ALA B 1 52 ? -27.219 15.766 6.109 1 83.69 52 ALA B N 1
ATOM 3008 C CA . ALA B 1 52 ? -28.078 14.742 6.711 1 83.69 52 ALA B CA 1
ATOM 3009 C C . ALA B 1 52 ? -27.734 13.359 6.176 1 83.69 52 ALA B C 1
ATOM 3011 O O . ALA B 1 52 ? -27.828 13.109 4.969 1 83.69 52 ALA B O 1
ATOM 3012 N N . PHE B 1 53 ? -27.375 12.492 7.086 1 89.25 53 PHE B N 1
ATOM 3013 C CA . PHE B 1 53 ? -27.016 11.133 6.68 1 89.25 53 PHE B CA 1
ATOM 3014 C C . PHE B 1 53 ? -28.172 10.172 6.906 1 89.25 53 PHE B C 1
ATOM 3016 O O . PHE B 1 53 ? -28.859 10.258 7.922 1 89.25 53 PHE B O 1
ATOM 3023 N N . GLU B 1 54 ? -28.359 9.297 6.016 1 87.81 54 GLU B N 1
ATOM 3024 C CA . GLU B 1 54 ? -29.5 8.391 6.055 1 87.81 54 GLU B CA 1
ATOM 3025 C C . GLU B 1 54 ? -29.188 7.152 6.898 1 87.81 54 GLU B C 1
ATOM 3027 O O . GLU B 1 54 ? -30.094 6.414 7.285 1 87.81 54 GLU B O 1
ATOM 3032 N N . SER B 1 55 ? -28 6.898 7.148 1 91.81 55 SER B N 1
ATOM 3033 C CA . SER B 1 55 ? -27.609 5.73 7.93 1 91.81 55 SER B CA 1
ATOM 3034 C C . SER B 1 55 ? -26.266 5.953 8.609 1 91.81 55 SER B C 1
ATOM 3036 O O . SER B 1 55 ? -25.531 6.875 8.25 1 91.81 55 SER B O 1
ATOM 3038 N N . VAL B 1 56 ? -25.969 5.121 9.562 1 94.19 56 VAL B N 1
ATOM 3039 C CA . VAL B 1 56 ? -24.688 5.133 10.242 1 94.19 56 VAL B CA 1
ATOM 3040 C C . VAL B 1 56 ? -23.562 4.875 9.234 1 94.19 56 VAL B C 1
ATOM 3042 O O . VAL B 1 56 ? -22.531 5.555 9.258 1 94.19 56 VAL B O 1
ATOM 3045 N N . GLU B 1 57 ? -23.734 3.898 8.352 1 94.69 57 GLU B N 1
ATOM 3046 C CA . GLU B 1 57 ? -22.719 3.572 7.344 1 94.69 57 GLU B CA 1
ATOM 3047 C C . GLU B 1 57 ? -22.422 4.773 6.449 1 94.69 57 GLU B C 1
ATOM 3049 O O . GLU B 1 57 ? -21.281 5.016 6.086 1 94.69 57 GLU B O 1
ATOM 3054 N N . GLU B 1 58 ? -23.438 5.465 6.121 1 93.69 58 GLU B N 1
ATOM 3055 C CA . GLU B 1 58 ? -23.266 6.625 5.254 1 93.69 58 GLU B CA 1
ATOM 3056 C C . GLU B 1 58 ? -22.406 7.695 5.922 1 93.69 58 GLU B C 1
ATOM 3058 O O . GLU B 1 58 ? -21.531 8.281 5.285 1 93.69 58 GLU B O 1
ATOM 3063 N N . LYS B 1 59 ? -22.719 7.988 7.141 1 94.5 59 LYS B N 1
ATOM 3064 C CA . LYS B 1 59 ? -21.938 8.984 7.875 1 94.5 59 LYS B CA 1
ATOM 3065 C C . LYS B 1 59 ? -20.5 8.508 8.078 1 94.5 59 LYS B C 1
ATOM 3067 O O . LYS B 1 59 ? -19.562 9.273 7.863 1 94.5 59 LYS B O 1
ATOM 3072 N N . VAL B 1 60 ? -20.328 7.242 8.461 1 96.94 60 VAL B N 1
ATOM 3073 C CA . VAL B 1 60 ? -19 6.664 8.656 1 96.94 60 VAL B CA 1
ATOM 3074 C C . VAL B 1 60 ? -18.219 6.719 7.344 1 96.94 60 VAL B C 1
ATOM 3076 O O . VAL B 1 60 ? -17.031 7.047 7.34 1 96.94 60 VAL B O 1
ATOM 3079 N N . ASN B 1 61 ? -18.906 6.41 6.305 1 97.25 61 ASN B N 1
ATOM 3080 C CA . ASN B 1 61 ? -18.281 6.449 4.984 1 97.25 61 ASN B CA 1
ATOM 3081 C C . ASN B 1 61 ? -17.812 7.855 4.621 1 97.25 61 ASN B C 1
ATOM 3083 O O . ASN B 1 61 ? -16.688 8.039 4.141 1 97.25 61 ASN B O 1
ATOM 3087 N N . PHE B 1 62 ? -18.641 8.82 4.855 1 95.88 62 PHE B N 1
ATOM 3088 C CA . PHE B 1 62 ? -18.312 10.211 4.559 1 95.88 62 PHE B CA 1
ATOM 3089 C C . PHE B 1 62 ? -17.094 10.656 5.344 1 95.88 62 PHE B C 1
ATOM 3091 O O . PHE B 1 62 ? -16.156 11.242 4.781 1 95.88 62 PHE B O 1
ATOM 3098 N N . LEU B 1 63 ? -17.031 10.344 6.59 1 96.75 63 LEU B N 1
ATOM 3099 C CA . LEU B 1 63 ? -15.938 10.758 7.461 1 96.75 63 LEU B CA 1
ATOM 3100 C C . LEU B 1 63 ? -14.633 10.078 7.047 1 96.75 63 LEU B C 1
ATOM 3102 O O . LEU B 1 63 ? -13.578 10.719 7.035 1 96.75 63 LEU B O 1
ATOM 3106 N N . ALA B 1 64 ? -14.742 8.82 6.73 1 98.19 64 ALA B N 1
ATOM 3107 C CA . ALA B 1 64 ? -13.555 8.07 6.316 1 98.19 64 ALA B CA 1
ATOM 3108 C C . ALA B 1 64 ? -12.992 8.617 5.008 1 98.19 64 ALA B C 1
ATOM 3110 O O . ALA B 1 64 ? -11.773 8.734 4.852 1 98.19 64 ALA B O 1
ATOM 3111 N N . ILE B 1 65 ? -13.852 8.953 4.109 1 98 65 ILE B N 1
ATOM 3112 C CA . ILE B 1 65 ? -13.43 9.492 2.822 1 98 65 ILE B CA 1
ATOM 3113 C C . ILE B 1 65 ? -12.836 10.883 3.021 1 98 65 ILE B C 1
ATOM 3115 O O . ILE B 1 65 ? -11.844 11.242 2.383 1 98 65 ILE B O 1
ATOM 3119 N N . TYR B 1 66 ? -13.516 11.672 3.861 1 96.81 66 TYR B N 1
ATOM 3120 C CA . TYR B 1 66 ? -12.984 13 4.164 1 96.81 66 TYR B CA 1
ATOM 3121 C C . TYR B 1 66 ? -11.57 12.906 4.711 1 96.81 66 TYR B C 1
ATOM 3123 O O . TYR B 1 66 ? -10.688 13.672 4.309 1 96.81 66 TYR B O 1
ATOM 3131 N N . ALA B 1 67 ? -11.305 11.969 5.645 1 97.88 67 ALA B N 1
ATOM 3132 C CA . ALA B 1 67 ? -9.969 11.75 6.184 1 97.88 67 ALA B CA 1
ATOM 3133 C C . ALA B 1 67 ? -9.008 11.281 5.098 1 97.88 67 ALA B C 1
ATOM 3135 O O . ALA B 1 67 ? -7.844 11.703 5.066 1 97.88 67 ALA B O 1
ATOM 3136 N N . LEU B 1 68 ? -9.445 10.398 4.234 1 98.62 68 LEU B N 1
ATOM 3137 C CA . LEU B 1 68 ? -8.664 9.883 3.119 1 98.62 68 LEU B CA 1
ATOM 3138 C C . LEU B 1 68 ? -8.156 11.008 2.232 1 98.62 68 LEU B C 1
ATOM 3140 O O . LEU B 1 68 ? -7.027 10.961 1.744 1 98.62 68 LEU B O 1
ATOM 3144 N N . LEU B 1 69 ? -8.961 12.023 2.074 1 98.38 69 LEU B N 1
ATOM 3145 C CA . LEU B 1 69 ? -8.68 13.117 1.153 1 98.38 69 LEU B CA 1
ATOM 3146 C C . LEU B 1 69 ? -7.969 14.258 1.871 1 98.38 69 LEU B C 1
ATOM 3148 O O . LEU B 1 69 ? -7.738 15.32 1.283 1 98.38 69 LEU B O 1
ATOM 3152 N N . SER B 1 70 ? -7.574 14.016 3.123 1 97.06 70 SER B N 1
ATOM 3153 C CA . SER B 1 70 ? -6.996 15.078 3.936 1 97.06 70 SER B CA 1
ATOM 3154 C C . SER B 1 70 ? -5.516 15.273 3.619 1 97.06 70 SER B C 1
ATOM 3156 O O . SER B 1 70 ? -4.66 15.102 4.492 1 97.06 70 SER B O 1
ATOM 3158 N N . PHE B 1 71 ? -5.23 15.695 2.336 1 97.69 71 PHE B N 1
ATOM 3159 C CA . PHE B 1 71 ? -3.873 16.016 1.903 1 97.69 71 PHE B CA 1
ATOM 3160 C C . PHE B 1 71 ? -3.873 17.203 0.952 1 97.69 71 PHE B C 1
ATOM 3162 O O . PHE B 1 71 ? -4.922 17.781 0.68 1 97.69 71 PHE B O 1
ATOM 3169 N N . GLY B 1 72 ? -2.682 17.641 0.561 1 96.06 72 GLY B N 1
ATOM 3170 C CA . GLY B 1 72 ? -2.557 18.766 -0.364 1 96.06 72 GLY B CA 1
ATOM 3171 C C . GLY B 1 72 ? -2.145 20.062 0.312 1 96.06 72 GLY B C 1
ATOM 3172 O O . GLY B 1 72 ? -2.336 21.141 -0.241 1 96.06 72 GLY B O 1
ATOM 3173 N N . SER B 1 73 ? -1.589 19.953 1.495 1 94.56 73 SER B N 1
ATOM 3174 C CA . SER B 1 73 ? -1.175 21.141 2.23 1 94.56 73 SER B CA 1
ATOM 3175 C C . SER B 1 73 ? -0.16 21.953 1.435 1 94.56 73 SER B C 1
ATOM 3177 O O . SER B 1 73 ? -0.103 23.188 1.563 1 94.56 73 SER B O 1
ATOM 3179 N N . GLY B 1 74 ? 0.62 21.312 0.575 1 94.81 74 GLY B N 1
ATOM 3180 C CA . GLY B 1 74 ? 1.624 21.984 -0.239 1 94.81 74 GLY B CA 1
ATOM 3181 C C . GLY B 1 74 ? 1.028 22.875 -1.302 1 94.81 74 GLY B C 1
ATOM 3182 O O . GLY B 1 74 ? 1.728 23.719 -1.873 1 94.81 74 GLY B O 1
ATOM 3183 N N . PHE B 1 75 ? -0.217 22.797 -1.53 1 95.75 75 PHE B N 1
ATOM 3184 C CA . PHE B 1 75 ? -0.887 23.578 -2.568 1 95.75 75 PHE B CA 1
ATOM 3185 C C . PHE B 1 75 ? -1.715 24.703 -1.955 1 95.75 75 PHE B C 1
ATOM 3187 O O . PHE B 1 75 ? -2.588 25.266 -2.615 1 95.75 75 PHE B O 1
ATOM 3194 N N . ARG B 1 76 ? -1.456 24.969 -0.709 1 92.5 76 ARG B N 1
ATOM 3195 C CA . ARG B 1 76 ? -2.236 25.953 0.037 1 92.5 76 ARG B CA 1
ATOM 3196 C C . ARG B 1 76 ? -2.311 27.281 -0.713 1 92.5 76 ARG B C 1
ATOM 3198 O O . ARG B 1 76 ? -3.387 27.859 -0.842 1 92.5 76 ARG B O 1
ATOM 3205 N N . LYS B 1 77 ? -1.214 27.797 -1.223 1 91.56 77 LYS B N 1
ATOM 3206 C CA . LYS B 1 77 ? -1.17 29.078 -1.927 1 91.56 77 LYS B CA 1
ATOM 3207 C C . LYS B 1 77 ? -2.062 29.062 -3.166 1 91.56 77 LYS B C 1
ATOM 3209 O O . LYS B 1 77 ? -2.871 29.969 -3.371 1 91.56 77 LYS B O 1
ATOM 3214 N N . GLU B 1 78 ? -1.874 28.016 -3.957 1 94.62 78 GLU B N 1
ATOM 3215 C CA . GLU B 1 78 ? -2.646 27.891 -5.191 1 94.62 78 GLU B CA 1
ATOM 3216 C C . GLU B 1 78 ? -4.133 27.719 -4.895 1 94.62 78 GLU B C 1
ATOM 3218 O O . GLU B 1 78 ? -4.98 28.25 -5.617 1 94.62 78 GLU B O 1
ATOM 3223 N N . LEU B 1 79 ? -4.418 26.984 -3.855 1 95.12 79 LEU B N 1
ATOM 3224 C CA . LEU B 1 79 ? -5.812 26.75 -3.486 1 95.12 79 LEU B CA 1
ATOM 3225 C C . LEU B 1 79 ? -6.469 28.047 -3.025 1 95.12 79 LEU B C 1
ATOM 3227 O O . LEU B 1 79 ? -7.633 28.312 -3.342 1 95.12 79 LEU B O 1
ATOM 3231 N N . HIS B 1 80 ? -5.746 28.859 -2.271 1 92.38 80 HIS B N 1
ATOM 3232 C CA . HIS B 1 80 ? -6.27 30.172 -1.885 1 92.38 80 HIS B CA 1
ATOM 3233 C C . HIS B 1 80 ? -6.504 31.047 -3.105 1 92.38 80 HIS B C 1
ATOM 3235 O O . HIS B 1 80 ? -7.492 31.781 -3.162 1 92.38 80 HIS B O 1
ATOM 3241 N N . GLU B 1 81 ? -5.605 30.953 -4.008 1 92.25 81 GLU B N 1
ATOM 3242 C CA . GLU B 1 81 ? -5.684 31.781 -5.211 1 92.25 81 GLU B CA 1
ATOM 3243 C C . GLU B 1 81 ? -6.891 31.391 -6.062 1 92.25 81 GLU B C 1
ATOM 3245 O O . GLU B 1 81 ? -7.633 32.281 -6.52 1 92.25 81 GLU B O 1
ATOM 3250 N N . PHE B 1 82 ? -7.121 30.156 -6.227 1 91.62 82 PHE B N 1
ATOM 3251 C CA . PHE B 1 82 ? -8.102 29.719 -7.211 1 91.62 82 PHE B CA 1
ATOM 3252 C C . PHE B 1 82 ? -9.438 29.422 -6.547 1 91.62 82 PHE B C 1
ATOM 3254 O O . PHE B 1 82 ? -10.5 29.641 -7.145 1 91.62 82 PHE B O 1
ATOM 3261 N N . ALA B 1 83 ? -9.445 28.859 -5.344 1 91.06 83 ALA B N 1
ATOM 3262 C CA . ALA B 1 83 ? -10.672 28.438 -4.688 1 91.06 83 ALA B CA 1
ATOM 3263 C C . ALA B 1 83 ? -11.031 29.375 -3.535 1 91.06 83 ALA B C 1
ATOM 3265 O O . ALA B 1 83 ? -12.156 29.328 -3.021 1 91.06 83 ALA B O 1
ATOM 3266 N N . GLN B 1 84 ? -10.117 30.234 -3.07 1 92.12 84 GLN B N 1
ATOM 3267 C CA . GLN B 1 84 ? -10.289 31.125 -1.934 1 92.12 84 GLN B CA 1
ATOM 3268 C C . GLN B 1 84 ? -10.539 30.344 -0.646 1 92.12 84 GLN B C 1
ATOM 3270 O O . GLN B 1 84 ? -11.367 30.734 0.175 1 92.12 84 GLN B O 1
ATOM 3275 N N . ARG B 1 85 ? -10.008 29.172 -0.569 1 89.62 85 ARG B N 1
ATOM 3276 C CA . ARG B 1 85 ? -10.086 28.25 0.567 1 89.62 85 ARG B CA 1
ATOM 3277 C C . ARG B 1 85 ? -8.727 27.625 0.851 1 89.62 85 ARG B C 1
ATOM 3279 O O . ARG B 1 85 ? -7.926 27.422 -0.067 1 89.62 85 ARG B O 1
ATOM 3286 N N . GLY B 1 86 ? -8.508 27.375 2.16 1 88.38 86 GLY B N 1
ATOM 3287 C CA . GLY B 1 86 ? -7.344 26.562 2.486 1 88.38 86 GLY B CA 1
ATOM 3288 C C . GLY B 1 86 ? -7.492 25.109 2.064 1 88.38 86 GLY B C 1
ATOM 3289 O O . GLY B 1 86 ? -8.547 24.703 1.568 1 88.38 86 GLY B O 1
ATOM 3290 N N . ALA B 1 87 ? -6.453 24.391 2.266 1 90.81 87 ALA B N 1
ATOM 3291 C CA . ALA B 1 87 ? -6.43 23 1.834 1 90.81 87 ALA B CA 1
ATOM 3292 C C . ALA B 1 87 ? -7.52 22.188 2.535 1 90.81 87 ALA B C 1
ATOM 3294 O O . ALA B 1 87 ? -8.258 21.438 1.893 1 90.81 87 ALA B O 1
ATOM 3295 N N . GLN B 1 88 ? -7.637 22.312 3.84 1 90.75 88 GLN B N 1
ATOM 3296 C CA . GLN B 1 88 ? -8.625 21.562 4.594 1 90.75 88 GLN B CA 1
ATOM 3297 C C . GLN B 1 88 ? -10.047 21.938 4.176 1 90.75 88 GLN B C 1
ATOM 3299 O O . GLN B 1 88 ? -10.898 21.062 3.994 1 90.75 88 GLN B O 1
ATOM 3304 N N . ASP B 1 89 ? -10.273 23.172 4.031 1 91.38 89 ASP B N 1
ATOM 3305 C CA . ASP B 1 89 ? -11.594 23.656 3.639 1 91.38 89 ASP B CA 1
ATOM 3306 C C . ASP B 1 89 ? -11.953 23.188 2.229 1 91.38 89 ASP B C 1
ATOM 3308 O O . ASP B 1 89 ? -13.102 22.859 1.947 1 91.38 89 ASP B O 1
ATOM 3312 N N . THR B 1 90 ? -10.992 23.25 1.376 1 94.12 90 THR B N 1
ATOM 3313 C CA . THR B 1 90 ? -11.234 22.781 0.014 1 94.12 90 THR B CA 1
ATOM 3314 C C . THR B 1 90 ? -11.57 21.297 0.002 1 94.12 90 THR B C 1
ATOM 3316 O O . THR B 1 90 ? -12.453 20.859 -0.738 1 94.12 90 THR B O 1
ATOM 3319 N N . THR B 1 91 ? -10.852 20.562 0.77 1 95.44 91 THR B N 1
ATOM 3320 C CA . THR B 1 91 ? -11.102 19.125 0.87 1 95.44 91 THR B CA 1
ATOM 3321 C C . THR B 1 91 ? -12.5 18.859 1.413 1 95.44 91 THR B C 1
ATOM 3323 O O . THR B 1 91 ? -13.211 17.984 0.914 1 95.44 91 THR B O 1
ATOM 3326 N N . LEU B 1 92 ? -12.859 19.594 2.424 1 93.44 92 LEU B N 1
ATOM 3327 C CA . LEU B 1 92 ? -14.203 19.453 2.977 1 93.44 92 LEU B CA 1
ATOM 3328 C C . LEU B 1 92 ? -15.258 19.812 1.935 1 93.44 92 LEU B C 1
ATOM 3330 O O . LEU B 1 92 ? -16.25 19.094 1.789 1 93.44 92 LEU B O 1
ATOM 3334 N N . PHE B 1 93 ? -15.047 20.891 1.252 1 93.69 93 PHE B N 1
ATOM 3335 C CA . PHE B 1 93 ? -15.961 21.297 0.193 1 93.69 93 PHE B CA 1
ATOM 3336 C C . PHE B 1 93 ? -16.094 20.219 -0.867 1 93.69 93 PHE B C 1
ATOM 3338 O O . PHE B 1 93 ? -17.203 19.891 -1.301 1 93.69 93 PHE B O 1
ATOM 3345 N N . LEU B 1 94 ? -15.008 19.688 -1.251 1 95.88 94 LEU B N 1
ATOM 3346 C CA . LEU B 1 94 ? -14.992 18.625 -2.236 1 95.88 94 LEU B CA 1
ATOM 3347 C C . LEU B 1 94 ? -15.789 17.422 -1.74 1 95.88 94 LEU B C 1
ATOM 3349 O O . LEU B 1 94 ? -16.625 16.875 -2.467 1 95.88 94 LEU B O 1
ATOM 3353 N N . ALA B 1 95 ? -15.516 17 -0.521 1 94.69 95 ALA B N 1
ATOM 3354 C CA . ALA B 1 95 ? -16.203 15.836 0.054 1 94.69 95 ALA B CA 1
ATOM 3355 C C . ALA B 1 95 ? -17.703 16.078 0.134 1 94.69 95 ALA B C 1
ATOM 3357 O O . ALA B 1 95 ? -18.5 15.18 -0.173 1 94.69 95 ALA B O 1
ATOM 3358 N N . MET B 1 96 ? -18.078 17.234 0.523 1 93.38 96 MET B N 1
ATOM 3359 C CA . MET B 1 96 ? -19.5 17.578 0.629 1 93.38 96 MET B CA 1
ATOM 3360 C C . MET B 1 96 ? -20.156 17.594 -0.746 1 93.38 96 MET B C 1
ATOM 3362 O O . MET B 1 96 ? -21.281 17.094 -0.911 1 93.38 96 MET B O 1
ATOM 3366 N N . THR B 1 97 ? -19.531 18.188 -1.669 1 93.44 97 THR B N 1
ATOM 3367 C CA . THR B 1 97 ? -20.047 18.234 -3.029 1 93.44 97 THR B CA 1
ATOM 3368 C C . THR B 1 97 ? -20.234 16.828 -3.598 1 93.44 97 THR B C 1
ATOM 3370 O O . THR B 1 97 ? -21.25 16.531 -4.223 1 93.44 97 THR B O 1
ATOM 3373 N N . MET B 1 98 ? -19.25 16.016 -3.412 1 94.56 98 MET B N 1
ATOM 3374 C CA . MET B 1 98 ? -19.359 14.625 -3.852 1 94.56 98 MET B CA 1
ATOM 3375 C C . MET B 1 98 ? -20.578 13.945 -3.232 1 94.56 98 MET B C 1
ATOM 3377 O O . MET B 1 98 ? -21.312 13.25 -3.926 1 94.56 98 MET B O 1
ATOM 3381 N N . TYR B 1 99 ? -20.688 14.172 -1.979 1 91.69 99 TYR B N 1
ATOM 3382 C CA . TYR B 1 99 ? -21.797 13.57 -1.262 1 91.69 99 TYR B CA 1
ATOM 3383 C C . TYR B 1 99 ? -23.141 14.047 -1.824 1 91.69 99 TYR B C 1
ATOM 3385 O O . TYR B 1 99 ? -24.062 13.25 -2.012 1 91.69 99 TYR B O 1
ATOM 3393 N N . MET B 1 100 ? -23.25 15.266 -2.1 1 88.69 100 MET B N 1
ATOM 3394 C CA . MET B 1 100 ? -24.484 15.867 -2.58 1 88.69 100 MET B CA 1
ATOM 3395 C C . MET B 1 100 ? -24.766 15.438 -4.016 1 88.69 100 MET B C 1
ATOM 3397 O O . MET B 1 100 ? -25.938 15.273 -4.398 1 88.69 100 MET B O 1
ATOM 3401 N N . THR B 1 101 ? -23.766 15.32 -4.797 1 84.19 101 THR B N 1
ATOM 3402 C CA . THR B 1 101 ? -23.922 14.898 -6.188 1 84.19 101 THR B CA 1
ATOM 3403 C C . THR B 1 101 ? -24.484 13.484 -6.262 1 84.19 101 THR B C 1
ATOM 3405 O O . THR B 1 101 ? -25.281 13.172 -7.148 1 84.19 101 THR B O 1
ATOM 3408 N N . LYS B 1 102 ? -24.078 12.625 -5.461 1 77.38 102 LYS B N 1
ATOM 3409 C CA . LYS B 1 102 ? -24.484 11.227 -5.477 1 77.38 102 LYS B CA 1
ATOM 3410 C C . LYS B 1 102 ? -25.75 11.023 -4.641 1 77.38 102 LYS B C 1
ATOM 3412 O O . LYS B 1 102 ? -26.422 10 -4.773 1 77.38 102 LYS B O 1
ATOM 3417 N N . LYS B 1 103 ? -26.219 11.984 -4.008 1 69.38 103 LYS B N 1
ATOM 3418 C CA . LYS B 1 103 ? -27.422 11.844 -3.191 1 69.38 103 LYS B CA 1
ATOM 3419 C C . LYS B 1 103 ? -28.688 11.82 -4.059 1 69.38 103 LYS B C 1
ATOM 3421 O O . LYS B 1 103 ? -28.812 12.625 -4.984 1 69.38 103 LYS B O 1
ATOM 3426 N N . PRO B 1 104 ? -29.375 10.703 -3.729 1 64.5 104 PRO B N 1
ATOM 3427 C CA . PRO B 1 104 ? -29.312 9.695 -2.666 1 64.5 104 PRO B CA 1
ATOM 3428 C C . PRO B 1 104 ? -28.359 8.555 -2.99 1 64.5 104 PRO B C 1
ATOM 3430 O O . PRO B 1 104 ? -28.234 8.156 -4.148 1 64.5 104 PRO B O 1
ATOM 3433 N N . GLY B 1 105 ? -27.375 8.391 -1.896 1 71 105 GLY B N 1
ATOM 3434 C CA . GLY B 1 105 ? -26.547 7.227 -2.168 1 71 105 GLY B CA 1
ATOM 3435 C C . GLY B 1 105 ? -25.203 7.262 -1.446 1 71 105 GLY B C 1
ATOM 3436 O O . GLY B 1 105 ? -24.844 8.289 -0.866 1 71 105 GLY B O 1
ATOM 3437 N N . LEU B 1 106 ? -24.656 6.172 -1.456 1 83.25 106 LEU B N 1
ATOM 3438 C CA . LEU B 1 106 ? -23.375 5.91 -0.812 1 83.25 106 LEU B CA 1
ATOM 3439 C C . LEU B 1 106 ? -22.219 6.117 -1.79 1 83.25 106 LEU B C 1
ATOM 3441 O O . LEU B 1 106 ? -22.312 5.73 -2.957 1 83.25 106 LEU B O 1
ATOM 3445 N N . LEU B 1 107 ? -21.266 7 -1.399 1 94.06 107 LEU B N 1
ATOM 3446 C CA . LEU B 1 107 ? -20 7.023 -2.143 1 94.06 107 LEU B CA 1
ATOM 3447 C C . LEU B 1 107 ? -19.312 5.668 -2.078 1 94.06 107 LEU B C 1
ATOM 3449 O O . LEU B 1 107 ? -18.266 5.531 -1.435 1 94.06 107 LEU B O 1
ATOM 3453 N N . ASP B 1 108 ? -19.859 4.762 -2.811 1 95.69 108 ASP B N 1
ATOM 3454 C CA . ASP B 1 108 ? -19.453 3.367 -2.693 1 95.69 108 ASP B CA 1
ATOM 3455 C C . ASP B 1 108 ? -18.281 3.057 -3.631 1 95.69 108 ASP B C 1
ATOM 3457 O O . ASP B 1 108 ? -17.75 3.955 -4.293 1 95.69 108 ASP B O 1
ATOM 3461 N N . ALA B 1 109 ? -17.859 1.796 -3.605 1 96.81 109 ALA B N 1
ATOM 3462 C CA . ALA B 1 109 ? -16.703 1.334 -4.371 1 96.81 109 ALA B CA 1
ATOM 3463 C C . ALA B 1 109 ? -16.875 1.626 -5.855 1 96.81 109 ALA B C 1
ATOM 3465 O O . ALA B 1 109 ? -15.922 2.037 -6.531 1 96.81 109 ALA B O 1
ATOM 3466 N N . ASP B 1 110 ? -18.047 1.458 -6.379 1 95.12 110 ASP B N 1
ATOM 3467 C CA . ASP B 1 110 ? -18.312 1.706 -7.789 1 95.12 110 ASP B CA 1
ATOM 3468 C C . ASP B 1 110 ? -18.172 3.188 -8.125 1 95.12 110 ASP B C 1
ATOM 3470 O O . ASP B 1 110 ? -17.578 3.541 -9.148 1 95.12 110 ASP B O 1
ATOM 3474 N N . PHE B 1 111 ? -18.766 3.994 -7.305 1 96.06 111 PHE B N 1
ATOM 3475 C CA . PHE B 1 111 ? -18.656 5.434 -7.5 1 96.06 111 PHE B CA 1
ATOM 3476 C C . PHE B 1 111 ? -17.188 5.871 -7.48 1 96.06 111 PHE B C 1
ATOM 3478 O O . PHE B 1 111 ? -16.734 6.555 -8.398 1 96.06 111 PHE B O 1
ATOM 3485 N N . LEU B 1 112 ? -16.438 5.477 -6.434 1 97.88 112 LEU B N 1
ATOM 3486 C CA . LEU B 1 112 ? -15.055 5.906 -6.242 1 97.88 112 LEU B CA 1
ATOM 3487 C C . LEU B 1 112 ? -14.18 5.445 -7.402 1 97.88 112 LEU B C 1
ATOM 3489 O O . LEU B 1 112 ? -13.32 6.195 -7.871 1 97.88 112 LEU B O 1
ATOM 3493 N N . SER B 1 113 ? -14.352 4.246 -7.879 1 97.12 113 SER B N 1
ATOM 3494 C CA . SER B 1 113 ? -13.477 3.656 -8.891 1 97.12 113 SER B CA 1
ATOM 3495 C C . SER B 1 113 ? -13.695 4.301 -10.25 1 97.12 113 SER B C 1
ATOM 3497 O O . SER B 1 113 ? -12.898 4.102 -11.172 1 97.12 113 SER B O 1
ATOM 3499 N N . ASN B 1 114 ? -14.688 5.164 -10.406 1 96.06 114 ASN B N 1
ATOM 3500 C CA . ASN B 1 114 ? -15.016 5.734 -11.703 1 96.06 114 ASN B CA 1
ATOM 3501 C C . ASN B 1 114 ? -14.828 7.25 -11.711 1 96.06 114 ASN B C 1
ATOM 3503 O O . ASN B 1 114 ? -15.164 7.918 -12.695 1 96.06 114 ASN B O 1
ATOM 3507 N N . VAL B 1 115 ? -14.359 7.789 -10.672 1 97.25 115 VAL B N 1
ATOM 3508 C CA . VAL B 1 115 ? -14.109 9.227 -10.586 1 97.25 115 VAL B CA 1
ATOM 3509 C C . VAL B 1 115 ? -13.023 9.617 -11.586 1 97.25 115 VAL B C 1
ATOM 3511 O O . VAL B 1 115 ? -12.039 8.898 -11.758 1 97.25 115 VAL B O 1
ATOM 3514 N N . THR B 1 116 ? -13.203 10.734 -12.258 1 97.81 116 THR B N 1
ATOM 3515 C CA . THR B 1 116 ? -12.227 11.234 -13.219 1 97.81 116 THR B CA 1
ATOM 3516 C C . THR B 1 116 ? -11.578 12.523 -12.719 1 97.81 116 THR B C 1
ATOM 3518 O O . THR B 1 116 ? -12.07 13.148 -11.781 1 97.81 116 THR B O 1
ATOM 3521 N N . VAL B 1 117 ? -10.5 12.883 -13.383 1 97.94 117 VAL B N 1
ATOM 3522 C CA . VAL B 1 117 ? -9.812 14.133 -13.078 1 97.94 117 VAL B CA 1
ATOM 3523 C C . VAL B 1 117 ? -10.758 15.305 -13.312 1 97.94 117 VAL B C 1
ATOM 3525 O O . VAL B 1 117 ? -10.773 16.266 -12.531 1 97.94 117 VAL B O 1
ATOM 3528 N N . SER B 1 118 ? -11.523 15.242 -14.367 1 97.75 118 SER B N 1
ATOM 3529 C CA . SER B 1 118 ? -12.477 16.297 -14.688 1 97.75 118 SER B CA 1
ATOM 3530 C C . SER B 1 118 ? -13.555 16.422 -13.617 1 97.75 118 SER B C 1
ATOM 3532 O O . SER B 1 118 ? -14 17.516 -13.289 1 97.75 118 SER B O 1
ATOM 3534 N N . ASP B 1 119 ? -14.031 15.312 -13.062 1 97.19 119 ASP B N 1
ATOM 3535 C CA . ASP B 1 119 ? -15.008 15.32 -11.977 1 97.19 119 ASP B CA 1
ATOM 3536 C C . ASP B 1 119 ? -14.477 16.094 -10.773 1 97.19 119 ASP B C 1
ATOM 3538 O O . ASP B 1 119 ? -15.18 16.953 -10.219 1 97.19 119 ASP B O 1
ATOM 3542 N N . ILE B 1 120 ? -13.242 15.805 -10.391 1 98.12 120 ILE B N 1
ATOM 3543 C CA . ILE B 1 120 ? -12.633 16.422 -9.219 1 98.12 120 ILE B CA 1
ATOM 3544 C C . ILE B 1 120 ? -12.531 17.938 -9.422 1 98.12 120 ILE B C 1
ATOM 3546 O O . ILE B 1 120 ? -12.844 18.703 -8.516 1 98.12 120 ILE B O 1
ATOM 3550 N N . ALA B 1 121 ? -12.023 18.312 -10.586 1 97.5 121 ALA B N 1
ATOM 3551 C CA . ALA B 1 121 ? -11.883 19.734 -10.898 1 97.5 121 ALA B CA 1
ATOM 3552 C C . ALA B 1 121 ? -13.219 20.453 -10.781 1 97.5 121 ALA B C 1
ATOM 3554 O O . ALA B 1 121 ? -13.305 21.531 -10.211 1 97.5 121 ALA B O 1
ATOM 3555 N N . GLU B 1 122 ? -14.219 19.859 -11.289 1 96.12 122 GLU B N 1
ATOM 3556 C CA . GLU B 1 122 ? -15.562 20.438 -11.258 1 96.12 122 GLU B CA 1
ATOM 3557 C C . GLU B 1 122 ? -16.094 20.5 -9.828 1 96.12 122 GLU B C 1
ATOM 3559 O O . GLU B 1 122 ? -16.578 21.547 -9.391 1 96.12 122 GLU B O 1
ATOM 3564 N N . TRP B 1 123 ? -16 19.406 -9.125 1 96.06 123 TRP B N 1
ATOM 3565 C CA . TRP B 1 123 ? -16.578 19.328 -7.781 1 96.06 123 TRP B CA 1
ATOM 3566 C C . TRP B 1 123 ? -15.828 20.25 -6.82 1 96.06 123 TRP B C 1
ATOM 3568 O O . TRP B 1 123 ? -16.422 20.812 -5.895 1 96.06 123 TRP B O 1
ATOM 3578 N N . ALA B 1 124 ? -14.523 20.406 -6.973 1 96.19 124 ALA B N 1
ATOM 3579 C CA . ALA B 1 124 ? -13.719 21.234 -6.086 1 96.19 124 ALA B CA 1
ATOM 3580 C C . ALA B 1 124 ? -13.773 22.70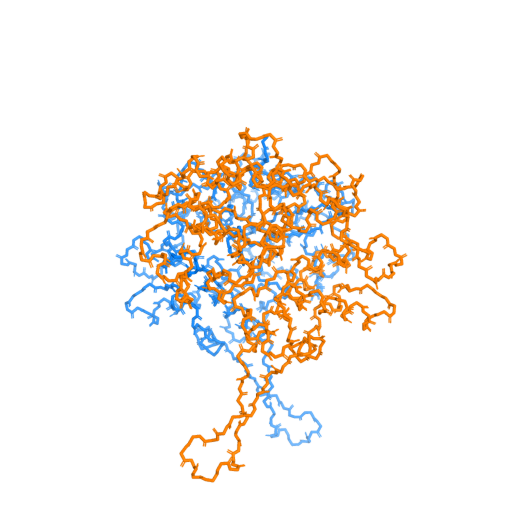3 -6.508 1 96.19 124 ALA B C 1
ATOM 3582 O O . ALA B 1 124 ? -13.391 23.594 -5.742 1 96.19 124 ALA B O 1
ATOM 3583 N N . GLY B 1 125 ? -14.203 22.969 -7.684 1 94.62 125 GLY B N 1
ATOM 3584 C CA . GLY B 1 125 ? -14.258 24.328 -8.195 1 94.62 125 GLY B CA 1
ATOM 3585 C C . GLY B 1 125 ? -12.891 24.906 -8.516 1 94.62 125 GLY B C 1
ATOM 3586 O O . GLY B 1 125 ? -12.594 26.047 -8.156 1 94.62 125 GLY B O 1
ATOM 3587 N N . VAL B 1 126 ? -12 24.094 -9.07 1 96 126 VAL B N 1
ATOM 3588 C CA . VAL B 1 126 ? -10.664 24.562 -9.414 1 96 126 VAL B CA 1
ATOM 3589 C C . VAL B 1 126 ? -10.367 24.25 -10.883 1 96 126 VAL B C 1
ATOM 3591 O O . VAL B 1 126 ? -10.875 23.281 -11.43 1 96 126 VAL B O 1
ATOM 3594 N N . PRO B 1 127 ? -9.578 25.031 -11.508 1 94.38 127 PRO B N 1
ATOM 3595 C CA . PRO B 1 127 ? -9.312 24.844 -12.938 1 94.38 127 PRO B CA 1
ATOM 3596 C C . PRO B 1 127 ? -8.227 23.797 -13.203 1 94.38 127 PRO B C 1
ATOM 3598 O O . PRO B 1 127 ? -7.254 23.703 -12.445 1 94.38 127 PRO B O 1
ATOM 3601 N N . LEU B 1 128 ? -8.375 23.031 -14.266 1 95.25 128 LEU B N 1
ATOM 3602 C CA . LEU B 1 128 ? -7.324 22.141 -14.75 1 95.25 128 LEU B CA 1
ATOM 3603 C C . LEU B 1 128 ? -6.352 22.891 -15.656 1 95.25 128 LEU B C 1
ATOM 3605 O O . LEU B 1 128 ? -5.16 22.578 -15.688 1 95.25 128 LEU B O 1
ATOM 3609 N N . ARG B 1 129 ? -6.879 23.891 -16.406 1 93.75 129 ARG B N 1
ATOM 3610 C CA . ARG B 1 129 ? -6.121 24.719 -17.328 1 93.75 129 ARG B CA 1
ATOM 3611 C C . ARG B 1 129 ? -6.398 26.203 -17.109 1 93.75 129 ARG B C 1
ATOM 3613 O O . ARG B 1 129 ? -7.477 26.578 -16.625 1 93.75 129 ARG B O 1
ATOM 3620 N N . ILE B 1 130 ? -5.375 26.984 -17.359 1 92.31 130 ILE B N 1
ATOM 3621 C CA . ILE B 1 130 ? -5.535 28.422 -17.25 1 92.31 130 ILE B CA 1
ATOM 3622 C C . ILE B 1 130 ? -4.93 29.109 -18.469 1 92.31 130 ILE B C 1
ATOM 3624 O O . ILE B 1 130 ? -4.07 28.547 -19.141 1 92.31 130 ILE B O 1
ATOM 3628 N N . GLU B 1 131 ? -5.453 30.281 -18.797 1 90.44 131 GLU B N 1
ATOM 3629 C CA . GLU B 1 131 ? -4.918 31.094 -19.891 1 90.44 131 GLU B CA 1
ATOM 3630 C C . GLU B 1 131 ? -3.738 31.938 -19.422 1 90.44 131 GLU B C 1
ATOM 3632 O O . GLU B 1 131 ? -3.811 32.594 -18.375 1 90.44 131 GLU B O 1
ATOM 3637 N N . LYS B 1 132 ? -2.734 31.812 -20.062 1 88.31 132 LYS B N 1
ATOM 3638 C CA . LYS B 1 132 ? -1.562 32.656 -19.828 1 88.31 132 LYS B CA 1
ATOM 3639 C C . LYS B 1 132 ? -1.18 33.438 -21.078 1 88.31 132 LYS B C 1
ATOM 3641 O O . LYS B 1 132 ? -1.299 32.906 -22.188 1 88.31 132 LYS B O 1
ATOM 3646 N N . PRO B 1 133 ? -0.842 34.688 -20.922 1 83.56 133 PRO B N 1
ATOM 3647 C CA . PRO B 1 133 ? -0.402 35.438 -22.094 1 83.56 133 PRO B CA 1
ATOM 3648 C C . PRO B 1 133 ? 0.823 34.844 -22.766 1 83.56 133 PRO B C 1
ATOM 3650 O O . PRO B 1 133 ? 1.716 34.312 -22.094 1 83.56 133 PRO B O 1
ATOM 3653 N N . CYS B 1 134 ? 0.698 34.594 -24.109 1 76.25 134 CYS B N 1
ATOM 3654 C CA . CYS B 1 134 ? 1.82 34.062 -24.859 1 76.25 134 CYS B CA 1
ATOM 3655 C C . CYS B 1 134 ? 3.041 34.938 -24.766 1 76.25 134 CYS B C 1
ATOM 3657 O O . CYS B 1 134 ? 2.957 36.156 -25.031 1 76.25 134 CYS B O 1
ATOM 3659 N N . GLU B 1 135 ? 4.184 34.344 -24.156 1 69.25 135 GLU B N 1
ATOM 3660 C CA . GLU B 1 135 ? 5.414 35.125 -24.047 1 69.25 135 GLU B CA 1
ATOM 3661 C C . GLU B 1 135 ? 5.973 35.469 -25.422 1 69.25 135 GLU B C 1
ATOM 3663 O O . GLU B 1 135 ? 5.996 34.625 -26.328 1 69.25 135 GLU B O 1
ATOM 3668 N N . GLY B 1 136 ? 6.457 36.688 -25.672 1 65.25 136 GLY B N 1
ATOM 3669 C CA . GLY B 1 136 ? 7.152 37.156 -26.859 1 65.25 136 GLY B CA 1
ATOM 3670 C C . GLY B 1 136 ? 6.242 37.844 -27.859 1 65.25 136 GLY B C 1
ATOM 3671 O O . GLY B 1 136 ? 6.703 38.344 -28.891 1 65.25 136 GLY B O 1
ATOM 3672 N N . LEU B 1 137 ? 5.031 37.312 -27.875 1 58.41 137 LEU B N 1
ATOM 3673 C CA . LEU B 1 137 ? 4.246 38.031 -28.875 1 58.41 137 LEU B CA 1
ATOM 3674 C C . LEU B 1 137 ? 3.746 39.344 -28.344 1 58.41 137 LEU B C 1
ATOM 3676 O O . LEU B 1 137 ? 3.465 39.5 -27.156 1 58.41 137 LEU B O 1
ATOM 3680 N N . SER B 1 138 ? 4.129 40.406 -28.906 1 55.53 138 SER B N 1
ATOM 3681 C CA . SER B 1 138 ? 3.855 41.812 -28.625 1 55.53 138 SER B CA 1
ATOM 3682 C C . SER B 1 138 ? 2.406 42.031 -28.203 1 55.53 138 SER B C 1
ATOM 3684 O O . SER B 1 138 ? 2.066 43.062 -27.625 1 55.53 138 SER B O 1
ATOM 3686 N N . SER B 1 139 ? 1.501 41.406 -28.984 1 56.28 139 SER B N 1
ATOM 3687 C CA . SER B 1 139 ? 0.093 41.719 -28.781 1 56.28 139 SER B CA 1
ATOM 3688 C C . SER B 1 139 ? -0.496 40.875 -27.641 1 56.28 139 SER B C 1
ATOM 3690 O O . SER B 1 139 ? -0.507 39.656 -27.719 1 56.28 139 SER B O 1
ATOM 3692 N N . SER B 1 140 ? -0.545 41.438 -26.5 1 59.44 140 SER B N 1
ATOM 3693 C CA . SER B 1 140 ? -1.071 40.969 -25.234 1 59.44 140 SER B CA 1
ATOM 3694 C C . SER B 1 140 ? -2.328 40.125 -25.438 1 59.44 140 SER B C 1
ATOM 3696 O O . SER B 1 140 ? -2.852 39.531 -24.484 1 59.44 140 SER B O 1
ATOM 3698 N N . ALA B 1 141 ? -2.781 40.094 -26.703 1 64.69 141 ALA B N 1
ATOM 3699 C CA . ALA B 1 141 ? -4.125 39.562 -26.938 1 64.69 141 ALA B CA 1
ATOM 3700 C C . ALA B 1 141 ? -4.098 38.062 -27.141 1 64.69 141 ALA B C 1
ATOM 3702 O O . ALA B 1 141 ? -5.145 37.406 -27.109 1 64.69 141 ALA B O 1
ATOM 3703 N N . ILE B 1 142 ? -2.895 37.531 -27.25 1 76.31 142 ILE B N 1
ATOM 3704 C CA . ILE B 1 142 ? -2.941 36.094 -27.547 1 76.31 142 ILE B CA 1
ATOM 3705 C C . ILE B 1 142 ? -2.6 35.312 -26.297 1 76.31 142 ILE B C 1
ATOM 3707 O O . ILE B 1 142 ? -1.55 35.5 -25.688 1 76.31 142 ILE B O 1
ATOM 3711 N N . THR B 1 143 ? -3.545 34.688 -25.828 1 81 143 THR B N 1
ATOM 3712 C CA . THR B 1 143 ? -3.393 33.844 -24.641 1 81 143 THR B CA 1
ATOM 3713 C C . THR B 1 143 ? -3.26 32.375 -25.047 1 81 143 THR B C 1
ATOM 3715 O O . THR B 1 143 ? -3.646 32 -26.156 1 81 143 THR B O 1
ATOM 3718 N N . GLU B 1 144 ? -2.389 31.641 -24.391 1 87.69 144 GLU B N 1
ATOM 3719 C CA . GLU B 1 144 ? -2.301 30.203 -24.562 1 87.69 144 GLU B CA 1
ATOM 3720 C C . GLU B 1 144 ? -2.834 29.469 -23.328 1 87.69 144 GLU B C 1
ATOM 3722 O O . GLU B 1 144 ? -2.703 29.953 -22.203 1 87.69 144 GLU B O 1
ATOM 3727 N N . LEU B 1 145 ? -3.479 28.391 -23.609 1 90.38 145 LEU B N 1
ATOM 3728 C CA . LEU B 1 145 ? -3.99 27.531 -22.547 1 90.38 145 LEU B CA 1
ATOM 3729 C C . LEU B 1 145 ? -2.896 26.609 -22.031 1 90.38 145 LEU B C 1
ATOM 3731 O O . LEU B 1 145 ? -2.283 25.859 -22.797 1 90.38 145 LEU B O 1
ATOM 3735 N N . VAL B 1 146 ? -2.623 26.75 -20.672 1 92.69 146 VAL B N 1
ATOM 3736 C CA . VAL B 1 146 ? -1.597 25.906 -20.062 1 92.69 146 VAL B CA 1
ATOM 3737 C C . VAL B 1 146 ? -2.164 25.203 -18.844 1 92.69 146 VAL B C 1
ATOM 3739 O O . VAL B 1 146 ? -3.211 25.594 -18.328 1 92.69 146 VAL B O 1
ATOM 3742 N N . ASP B 1 147 ? -1.494 24.172 -18.422 1 94.12 147 ASP B N 1
ATOM 3743 C CA . ASP B 1 147 ? -1.898 23.438 -17.234 1 94.12 147 ASP B CA 1
ATOM 3744 C C . ASP B 1 147 ? -1.846 24.328 -16 1 94.12 147 ASP B C 1
ATOM 3746 O O . ASP B 1 147 ? -0.917 25.125 -15.844 1 94.12 147 ASP B O 1
ATOM 3750 N N . SER B 1 148 ? -2.902 24.234 -15.188 1 94.81 148 SER B N 1
ATOM 3751 C CA . SER B 1 148 ? -2.916 24.938 -13.914 1 94.81 148 SER B CA 1
ATOM 3752 C C . SER B 1 148 ? -1.92 24.344 -12.93 1 94.81 148 SER B C 1
ATOM 3754 O O . SER B 1 148 ? -1.648 23.141 -12.969 1 94.81 148 SER B O 1
ATOM 3756 N N . ASP B 1 149 ? -1.452 25.156 -12.008 1 94.81 149 ASP B N 1
ATOM 3757 C CA . ASP B 1 149 ? -0.549 24.703 -10.961 1 94.81 149 ASP B CA 1
ATOM 3758 C C . ASP B 1 149 ? -1.26 23.734 -10.008 1 94.81 149 ASP B C 1
ATOM 3760 O O . ASP B 1 149 ? -0.612 23.031 -9.227 1 94.81 149 ASP B O 1
ATOM 3764 N N . LEU B 1 150 ? -2.564 23.641 -10.086 1 96.38 150 LEU B N 1
ATOM 3765 C CA . LEU B 1 150 ? -3.348 22.781 -9.203 1 96.38 150 LEU B CA 1
ATOM 3766 C C . LEU B 1 150 ? -3.6 21.422 -9.859 1 96.38 150 LEU B C 1
ATOM 3768 O O . LEU B 1 150 ? -4.133 20.516 -9.219 1 96.38 150 LEU B O 1
ATOM 3772 N N . LYS B 1 151 ? -3.242 21.312 -11.109 1 97.06 151 LYS B N 1
ATOM 3773 C CA . LYS B 1 151 ? -3.527 20.094 -11.844 1 97.06 151 LYS B CA 1
ATOM 3774 C C . LYS B 1 151 ? -2.975 18.875 -11.109 1 97.06 151 LYS B C 1
ATOM 3776 O O . LYS B 1 151 ? -3.662 17.859 -10.977 1 97.06 151 LYS B O 1
ATOM 3781 N N . PRO B 1 152 ? -1.724 18.969 -10.539 1 96.94 152 PRO B N 1
ATOM 3782 C CA . PRO B 1 152 ? -1.208 17.812 -9.805 1 96.94 152 PRO B CA 1
ATOM 3783 C C . PRO B 1 152 ? -2.064 17.453 -8.594 1 96.94 152 PRO B C 1
ATOM 3785 O O . PRO B 1 152 ? -2.256 16.266 -8.289 1 96.94 152 PRO B O 1
ATOM 3788 N N . TRP B 1 153 ? -2.564 18.422 -7.918 1 97.75 153 TRP B N 1
ATOM 3789 C CA . TRP B 1 153 ? -3.436 18.188 -6.773 1 97.75 153 TRP B CA 1
ATOM 3790 C C . TRP B 1 153 ? -4.715 17.484 -7.199 1 97.75 153 TRP B C 1
ATOM 3792 O O . TRP B 1 153 ? -5.137 16.516 -6.566 1 97.75 153 TRP B O 1
ATOM 3802 N N . VAL B 1 154 ? -5.293 17.906 -8.297 1 98.31 154 VAL B N 1
ATOM 3803 C CA . VAL B 1 154 ? -6.527 17.344 -8.82 1 98.31 154 VAL B CA 1
ATOM 3804 C C . VAL B 1 154 ? -6.289 15.891 -9.25 1 98.31 154 VAL B C 1
ATOM 3806 O O . VAL B 1 154 ? -7.094 15.008 -8.945 1 98.31 154 VAL B O 1
ATOM 3809 N N . GLU B 1 155 ? -5.215 15.719 -9.906 1 97.94 155 GLU B N 1
ATOM 3810 C CA . GLU B 1 155 ? -4.859 14.383 -10.367 1 97.94 155 GLU B CA 1
ATOM 3811 C C . GLU B 1 155 ? -4.637 13.43 -9.195 1 97.94 155 GLU B C 1
ATOM 3813 O O . GLU B 1 155 ? -5.043 12.273 -9.242 1 97.94 155 GLU B O 1
ATOM 3818 N N . ASN B 1 156 ? -4 13.922 -8.172 1 98 156 ASN B N 1
ATOM 3819 C CA . ASN B 1 156 ? -3.766 13.109 -6.98 1 98 156 ASN B CA 1
ATOM 3820 C C . ASN B 1 156 ? -5.07 12.758 -6.277 1 98 156 ASN B C 1
ATOM 3822 O O . ASN B 1 156 ? -5.234 11.633 -5.789 1 98 156 ASN B O 1
ATOM 3826 N N . MET B 1 157 ? -5.969 13.695 -6.23 1 98.56 157 MET B N 1
ATOM 3827 C CA . MET B 1 157 ? -7.277 13.438 -5.633 1 98.56 157 MET B CA 1
ATOM 3828 C C . MET B 1 157 ? -8.008 12.328 -6.383 1 98.56 157 MET B C 1
ATOM 3830 O O . MET B 1 157 ? -8.531 11.398 -5.766 1 98.56 157 MET B O 1
ATOM 3834 N N . ALA B 1 158 ? -8.016 12.43 -7.648 1 98.5 158 ALA B N 1
ATOM 3835 C CA . ALA B 1 158 ? -8.672 11.422 -8.477 1 98.5 158 ALA B CA 1
ATOM 3836 C C . ALA B 1 158 ? -8.008 10.062 -8.312 1 98.5 158 ALA B C 1
ATOM 3838 O O . ALA B 1 158 ? -8.688 9.039 -8.164 1 98.5 158 ALA B O 1
ATOM 3839 N N . HIS B 1 159 ? -6.742 10.102 -8.328 1 97.56 159 HIS B N 1
ATOM 3840 C CA . HIS B 1 159 ? -5.973 8.867 -8.203 1 97.56 159 HIS B CA 1
ATOM 3841 C C . HIS B 1 159 ? -6.289 8.156 -6.891 1 97.56 159 HIS B C 1
ATOM 3843 O O . HIS B 1 159 ? -6.535 6.949 -6.879 1 97.56 159 HIS B O 1
ATOM 3849 N N . VAL B 1 160 ? -6.281 8.852 -5.816 1 98.44 160 VAL B N 1
ATOM 3850 C CA . VAL B 1 160 ? -6.512 8.289 -4.488 1 98.44 160 VAL B CA 1
ATOM 3851 C C . VAL B 1 160 ? -7.922 7.707 -4.414 1 98.44 160 VAL B C 1
ATOM 3853 O O . VAL B 1 160 ? -8.117 6.613 -3.885 1 98.44 160 VAL B O 1
ATOM 3856 N N . LEU B 1 161 ? -8.867 8.375 -4.957 1 98.62 161 LEU B N 1
ATOM 3857 C CA . LEU B 1 161 ? -10.242 7.895 -4.922 1 98.62 161 LEU B CA 1
ATOM 3858 C C . LEU B 1 161 ? -10.406 6.641 -5.777 1 98.62 161 LEU B C 1
ATOM 3860 O O . LEU B 1 161 ? -10.992 5.652 -5.328 1 98.62 161 LEU B O 1
ATOM 3864 N N . VAL B 1 162 ? -9.891 6.668 -6.945 1 98.06 162 VAL B N 1
ATOM 3865 C CA . VAL B 1 162 ? -10.031 5.543 -7.867 1 98.06 162 VAL B CA 1
ATOM 3866 C C . VAL B 1 162 ? -9.32 4.316 -7.305 1 98.06 162 VAL B C 1
ATOM 3868 O O . VAL B 1 162 ? -9.859 3.209 -7.332 1 98.06 162 VAL B O 1
ATOM 3871 N N . GLU B 1 163 ? -8.156 4.52 -6.848 1 97.5 163 GLU B N 1
ATOM 3872 C CA . GLU B 1 163 ? -7.41 3.416 -6.254 1 97.5 163 GLU B CA 1
ATOM 3873 C C . GLU B 1 163 ? -8.156 2.822 -5.062 1 97.5 163 GLU B C 1
ATOM 3875 O O . GLU B 1 163 ? -8.234 1.601 -4.922 1 97.5 163 GLU B O 1
ATOM 3880 N N . THR B 1 164 ? -8.703 3.666 -4.211 1 98.44 164 THR B N 1
ATOM 3881 C CA . THR B 1 164 ? -9.453 3.203 -3.053 1 98.44 164 THR B CA 1
ATOM 3882 C C . THR B 1 164 ? -10.688 2.418 -3.49 1 98.44 164 THR B C 1
ATOM 3884 O O . THR B 1 164 ? -10.977 1.352 -2.943 1 98.44 164 THR B O 1
ATOM 3887 N N . GLY B 1 165 ? -11.406 2.932 -4.457 1 98.19 165 GLY B N 1
ATOM 3888 C CA . GLY B 1 165 ? -12.562 2.217 -4.977 1 98.19 165 GLY B CA 1
ATOM 3889 C C . GLY B 1 165 ? -12.219 0.857 -5.555 1 98.19 165 GLY B C 1
ATOM 3890 O O . GLY B 1 165 ? -12.93 -0.121 -5.32 1 98.19 165 GLY B O 1
ATOM 3891 N N . THR B 1 166 ? -11.164 0.801 -6.25 1 96.44 166 THR B N 1
ATOM 3892 C CA . THR B 1 166 ? -10.711 -0.439 -6.871 1 96.44 166 THR B CA 1
ATOM 3893 C C . THR B 1 166 ? -10.352 -1.474 -5.809 1 96.44 166 THR B C 1
ATOM 3895 O O . THR B 1 166 ? -10.703 -2.648 -5.934 1 96.44 166 THR B O 1
ATOM 3898 N N . ILE B 1 167 ? -9.672 -1.062 -4.816 1 97 167 ILE B N 1
ATOM 3899 C CA . ILE B 1 167 ? 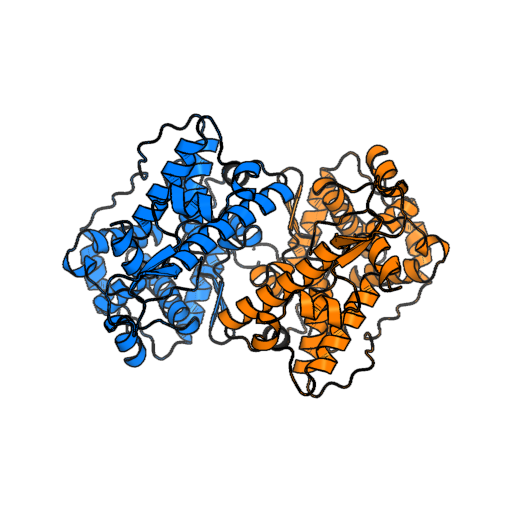-9.281 -1.952 -3.73 1 97 167 ILE B CA 1
ATOM 3900 C C . ILE B 1 167 ? -10.523 -2.447 -2.994 1 97 167 ILE B C 1
ATOM 3902 O O . ILE B 1 167 ? -10.602 -3.621 -2.625 1 97 167 ILE B O 1
ATOM 3906 N N . LEU B 1 168 ? -11.461 -1.568 -2.758 1 97.31 168 LEU B N 1
ATOM 3907 C CA . LEU B 1 168 ? -12.695 -1.97 -2.096 1 97.31 168 LEU B CA 1
ATOM 3908 C C . LEU B 1 168 ? -13.398 -3.072 -2.879 1 97.31 168 LEU B C 1
ATOM 3910 O O . LEU B 1 168 ? -13.938 -4.016 -2.291 1 97.31 168 LEU B O 1
ATOM 3914 N N . LYS B 1 169 ? -13.406 -2.932 -4.145 1 95 169 LYS B N 1
ATOM 3915 C CA . LYS B 1 169 ? -13.984 -3.98 -4.977 1 95 169 LYS B CA 1
ATOM 3916 C C . LYS B 1 169 ? -13.234 -5.301 -4.805 1 95 169 LYS B C 1
ATOM 3918 O O . LYS B 1 169 ? -13.852 -6.355 -4.645 1 95 169 LYS B O 1
ATOM 3923 N N . GLN B 1 170 ? -11.992 -5.211 -4.77 1 92.25 170 GLN B N 1
ATOM 3924 C CA . GLN B 1 170 ? -11.172 -6.406 -4.609 1 92.25 170 GLN B CA 1
ATOM 3925 C C . GLN B 1 170 ? -11.398 -7.055 -3.248 1 92.25 170 GLN B C 1
ATOM 3927 O O . GLN B 1 170 ? -11.344 -8.281 -3.121 1 92.25 170 GLN B O 1
ATOM 3932 N N . LEU B 1 171 ? -11.672 -6.246 -2.289 1 94.56 171 LEU B N 1
ATOM 3933 C CA . LEU B 1 171 ? -11.906 -6.723 -0.931 1 94.56 171 LEU B CA 1
ATOM 3934 C C . LEU B 1 171 ? -13.359 -7.145 -0.744 1 94.56 171 LEU B C 1
ATOM 3936 O O . LEU B 1 171 ? -13.742 -7.602 0.335 1 94.56 171 LEU B O 1
ATOM 3940 N N . ASP B 1 172 ? -14.133 -6.988 -1.726 1 91.62 172 ASP B N 1
ATOM 3941 C CA . ASP B 1 172 ? -15.562 -7.258 -1.659 1 91.62 172 ASP B CA 1
ATOM 3942 C C . ASP B 1 172 ? -16.234 -6.434 -0.559 1 91.62 172 ASP B C 1
ATOM 3944 O O . ASP B 1 172 ? -16.938 -6.977 0.286 1 91.62 172 ASP B O 1
ATOM 3948 N N . CYS B 1 173 ? -15.836 -5.246 -0.519 1 94.44 173 CYS B N 1
ATOM 3949 C CA . CYS B 1 173 ? -16.422 -4.281 0.408 1 94.44 173 CYS B CA 1
ATOM 3950 C C . CYS B 1 173 ? -17.172 -3.193 -0.343 1 94.44 173 CYS B C 1
ATOM 3952 O O . CYS B 1 173 ? -16.656 -2.609 -1.293 1 94.44 173 CYS B O 1
ATOM 3954 N N . GLN B 1 174 ? -18.312 -2.922 0.104 1 94.12 174 GLN B N 1
ATOM 3955 C CA . GLN B 1 174 ? -19.172 -1.984 -0.601 1 94.12 174 GLN B CA 1
ATOM 3956 C C . GLN B 1 174 ? -18.641 -0.56 -0.508 1 94.12 174 GLN B C 1
ATOM 3958 O O . GLN B 1 174 ? -18.734 0.209 -1.467 1 94.12 174 GLN B O 1
ATOM 3963 N N . SER B 1 175 ? -18.203 -0.194 0.66 1 96.94 175 SER B N 1
ATOM 3964 C CA . SER B 1 175 ? -17.75 1.174 0.894 1 96.94 175 SER B CA 1
ATOM 3965 C C . SER B 1 175 ? -16.656 1.221 1.953 1 96.94 175 SER B C 1
ATOM 3967 O O . SER B 1 175 ? -16.438 0.247 2.678 1 96.94 175 SER B O 1
ATOM 3969 N N . LEU B 1 176 ? -15.961 2.385 1.953 1 98.12 176 LEU B N 1
ATOM 3970 C CA . LEU B 1 176 ? -14.953 2.576 2.99 1 98.12 176 LEU B CA 1
ATOM 3971 C C . LEU B 1 176 ? -15.594 2.605 4.375 1 98.12 176 LEU B C 1
ATOM 3973 O O . LEU B 1 176 ? -14.992 2.154 5.352 1 98.12 176 LEU B O 1
ATOM 3977 N N . GLY B 1 177 ? -16.828 3.096 4.422 1 97.62 177 GLY B N 1
ATOM 3978 C CA . GLY B 1 177 ? -17.578 3.062 5.664 1 97.62 177 GLY B CA 1
ATOM 3979 C C . GLY B 1 177 ? -17.859 1.654 6.148 1 97.62 177 GLY B C 1
ATOM 3980 O O . GLY B 1 177 ? -17.719 1.356 7.336 1 97.62 177 GLY B O 1
ATOM 3981 N N . ALA B 1 178 ? -18.312 0.824 5.18 1 96.38 178 ALA B N 1
ATOM 3982 C CA . ALA B 1 178 ? -18.562 -0.573 5.523 1 96.38 178 ALA B CA 1
ATOM 3983 C C . ALA B 1 178 ? -17.281 -1.241 6.047 1 96.38 178 ALA B C 1
ATOM 3985 O O . ALA B 1 178 ? -17.344 -2.02 7.004 1 96.38 178 ALA B O 1
ATOM 3986 N N . PHE B 1 179 ? -16.219 -0.97 5.453 1 97.38 179 PHE B N 1
ATOM 3987 C CA . PHE B 1 179 ? -14.93 -1.49 5.887 1 97.38 179 PHE B CA 1
ATOM 3988 C C . PHE B 1 179 ? -14.625 -1.058 7.316 1 97.38 179 PHE B C 1
ATOM 3990 O O . PHE B 1 179 ? -14.281 -1.886 8.156 1 97.38 179 PHE B O 1
ATOM 3997 N N . CYS B 1 180 ? -14.75 0.232 7.574 1 97.81 180 CYS B N 1
ATOM 3998 C CA . CYS B 1 180 ? -14.461 0.771 8.898 1 97.81 180 CYS B CA 1
ATOM 3999 C C . CYS B 1 180 ? -15.391 0.169 9.945 1 97.81 180 CYS B C 1
ATOM 4001 O O . CYS B 1 180 ? -14.953 -0.148 11.055 1 97.81 180 CYS B O 1
ATOM 4003 N N . LEU B 1 181 ? -16.625 0.015 9.594 1 96.94 181 LEU B N 1
ATOM 4004 C CA . LEU B 1 181 ? -17.594 -0.523 10.539 1 96.94 181 LEU B CA 1
ATOM 4005 C C . LEU B 1 181 ? -17.281 -1.977 10.875 1 96.94 181 LEU B C 1
ATOM 4007 O O . LEU B 1 181 ? -17.516 -2.42 12 1 96.94 181 LEU B O 1
ATOM 4011 N N . GLU B 1 182 ? -16.812 -2.656 9.93 1 94.06 182 GLU B N 1
ATOM 4012 C CA . GLU B 1 182 ? -16.484 -4.062 10.133 1 94.06 182 GLU B CA 1
ATOM 4013 C C . GLU B 1 182 ? -15.375 -4.227 11.172 1 94.06 182 GLU B C 1
ATOM 4015 O O . GLU B 1 182 ? -15.359 -5.207 11.922 1 94.06 182 GLU B O 1
ATOM 4020 N N . TYR B 1 183 ? -14.516 -3.283 11.211 1 93.19 183 TYR B N 1
ATOM 4021 C CA . TYR B 1 183 ? -13.383 -3.383 12.125 1 93.19 183 TYR B CA 1
ATOM 4022 C C . TYR B 1 183 ? -13.5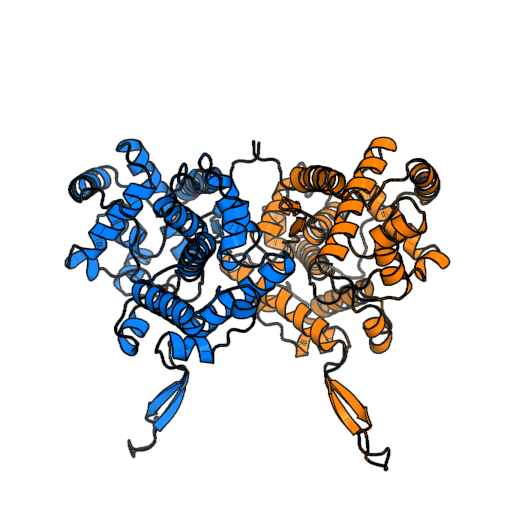08 -2.387 13.266 1 93.19 183 TYR B C 1
ATOM 4024 O O . TYR B 1 183 ? -12.523 -2.045 13.914 1 93.19 183 TYR B O 1
ATOM 4032 N N . ALA B 1 184 ? -14.719 -1.94 13.453 1 94.38 184 ALA B N 1
ATOM 4033 C CA . ALA B 1 184 ? -14.992 -1.041 14.57 1 94.38 184 ALA B CA 1
ATOM 4034 C C . ALA B 1 184 ? -14.75 -1.738 15.906 1 94.38 184 ALA B C 1
ATOM 4036 O O . ALA B 1 184 ? -15.18 -2.877 16.109 1 94.38 184 ALA B O 1
ATOM 4037 N N . ASN B 1 185 ? -14.008 -1.133 16.75 1 94.81 185 ASN B N 1
ATOM 4038 C CA . ASN B 1 185 ? -13.711 -1.624 18.094 1 94.81 185 ASN B CA 1
ATOM 4039 C C . ASN B 1 185 ? -13.672 -0.489 19.109 1 94.81 185 ASN B C 1
ATOM 4041 O O . ASN B 1 185 ? -12.797 0.378 19.047 1 94.81 185 ASN B O 1
ATOM 4045 N N . PRO B 1 186 ? -14.594 -0.459 20.047 1 95.31 186 PRO B N 1
ATOM 4046 C CA . PRO B 1 186 ? -14.656 0.639 21.016 1 95.31 186 PRO B CA 1
ATOM 4047 C C . PRO B 1 186 ? -13.523 0.584 22.047 1 95.31 186 PRO B C 1
ATOM 4049 O O . PRO B 1 186 ? -13.32 1.543 22.797 1 95.31 186 PRO B O 1
ATOM 4052 N N . ASN B 1 187 ? -12.797 -0.565 22.047 1 94.69 187 ASN B N 1
ATOM 4053 C CA . ASN B 1 187 ? -11.781 -0.742 23.078 1 94.69 187 ASN B CA 1
ATOM 4054 C C . ASN B 1 187 ? -10.367 -0.657 22.5 1 94.69 187 ASN B C 1
ATOM 4056 O O . ASN B 1 187 ? -9.391 -0.653 23.25 1 94.69 187 ASN B O 1
ATOM 4060 N N . ASP B 1 188 ? -10.297 -0.618 21.266 1 94.25 188 ASP B N 1
ATOM 4061 C CA . ASP B 1 188 ? -8.977 -0.659 20.656 1 94.25 188 ASP B CA 1
ATOM 4062 C C . ASP B 1 188 ? -8.969 0.064 19.312 1 94.25 188 ASP B C 1
ATOM 4064 O O . ASP B 1 188 ? -9.727 -0.295 18.406 1 94.25 188 ASP B O 1
ATOM 4068 N N . SER B 1 189 ? -8.094 1.036 19.172 1 96.56 189 SER B N 1
ATOM 4069 C CA . SER B 1 189 ? -8.008 1.784 17.922 1 96.56 189 SER B CA 1
ATOM 4070 C C . SER B 1 189 ? -6.957 1.194 17 1 96.56 189 SER B C 1
ATOM 4072 O O . SER B 1 189 ? -6.93 1.503 15.805 1 96.56 189 SER B O 1
ATOM 4074 N N . ASN B 1 190 ? -6.109 0.306 17.516 1 95.56 190 ASN B N 1
ATOM 4075 C CA . ASN B 1 190 ? -4.945 -0.202 16.797 1 95.56 190 ASN B CA 1
ATOM 4076 C C . ASN B 1 190 ? -5.355 -0.991 15.555 1 95.56 190 ASN B C 1
ATOM 4078 O O . ASN B 1 190 ? -4.746 -0.849 14.492 1 95.56 190 ASN B O 1
ATOM 4082 N N . GLU B 1 191 ? -6.328 -1.767 15.727 1 92.06 191 GLU B N 1
ATOM 4083 C CA . GLU B 1 191 ? -6.695 -2.699 14.664 1 92.06 191 GLU B CA 1
ATOM 4084 C C . GLU B 1 191 ? -7.156 -1.956 13.414 1 92.06 191 GLU B C 1
ATOM 4086 O O . GLU B 1 191 ? -6.703 -2.252 12.305 1 92.06 191 GLU B O 1
ATOM 4091 N N . LEU B 1 192 ? -8.078 -1.027 13.57 1 96.31 192 LEU B N 1
ATOM 4092 C CA . LEU B 1 192 ? -8.602 -0.309 12.406 1 96.31 192 LEU B CA 1
ATOM 4093 C C . LEU B 1 192 ? -7.5 0.512 11.742 1 96.31 192 LEU B C 1
ATOM 4095 O O . LEU B 1 192 ? -7.43 0.579 10.516 1 96.31 192 LEU B O 1
ATOM 4099 N N . VAL B 1 193 ? -6.59 1.114 12.523 1 97.19 193 VAL B N 1
ATOM 4100 C CA . VAL B 1 193 ? -5.473 1.858 11.953 1 97.19 193 VAL B CA 1
ATOM 4101 C C . VAL B 1 193 ? -4.602 0.924 11.109 1 97.19 193 VAL B C 1
ATOM 4103 O O . VAL B 1 193 ? -4.23 1.258 9.984 1 97.19 193 VAL B O 1
ATOM 4106 N N . GLU B 1 194 ? -4.348 -0.183 11.625 1 93.38 194 GLU B N 1
ATOM 4107 C CA . GLU B 1 194 ? -3.506 -1.164 10.945 1 93.38 194 GLU B CA 1
ATOM 4108 C C . GLU B 1 194 ? -4.16 -1.656 9.656 1 93.38 194 GLU B C 1
ATOM 4110 O O . GLU B 1 194 ? -3.504 -1.763 8.617 1 93.38 194 GLU B O 1
ATOM 4115 N N . ARG B 1 195 ? -5.449 -1.955 9.734 1 94.31 195 ARG B N 1
ATOM 4116 C CA . ARG B 1 195 ? -6.164 -2.461 8.562 1 94.31 195 ARG B CA 1
ATOM 4117 C C . ARG B 1 195 ? -6.227 -1.406 7.461 1 94.31 195 ARG B C 1
ATOM 4119 O O . ARG B 1 195 ? -6.078 -1.726 6.281 1 94.31 195 ARG B O 1
ATOM 4126 N N . LEU B 1 196 ? -6.395 -0.214 7.852 1 97 196 LEU B N 1
ATOM 4127 C CA . LEU B 1 196 ? -6.438 0.862 6.871 1 97 196 LEU B CA 1
ATOM 4128 C C . LEU B 1 196 ? -5.109 0.978 6.133 1 97 196 LEU B C 1
ATOM 4130 O O . LEU B 1 196 ? -5.078 1.032 4.902 1 97 196 LEU B O 1
ATOM 4134 N N . CYS B 1 197 ? -4.004 0.955 6.832 1 94.56 197 CYS B N 1
ATOM 4135 C CA . CYS B 1 197 ? -2.709 1.189 6.203 1 94.56 197 CYS B CA 1
ATOM 4136 C C . CYS B 1 197 ? -2.232 -0.051 5.457 1 94.56 197 CYS B C 1
ATOM 4138 O O . CYS B 1 197 ? -1.479 0.053 4.488 1 94.56 197 CYS B O 1
ATOM 4140 N N . MET B 1 198 ? -2.73 -1.237 5.824 1 91.62 198 MET B N 1
ATOM 4141 C CA . MET B 1 198 ? -2.316 -2.484 5.184 1 91.62 198 MET B CA 1
ATOM 4142 C C . MET B 1 198 ? -3.113 -2.732 3.908 1 91.62 198 MET B C 1
ATOM 4144 O O . MET B 1 198 ? -2.699 -3.521 3.057 1 91.62 198 MET B O 1
ATOM 4148 N N . CYS B 1 199 ? -4.246 -2.062 3.799 1 94.62 199 CYS B N 1
ATOM 4149 C CA . CYS B 1 199 ? -5.105 -2.365 2.66 1 94.62 199 CYS B CA 1
ATOM 4150 C C . CYS B 1 199 ? -5.109 -1.215 1.659 1 94.62 199 CYS B C 1
ATOM 4152 O O . CYS B 1 199 ? -5.262 -1.434 0.457 1 94.62 199 CYS B O 1
ATOM 4154 N N . PHE B 1 200 ? -4.988 0.001 2.158 1 97.62 200 PHE B N 1
ATOM 4155 C CA . PHE B 1 200 ? -5.152 1.165 1.297 1 97.62 200 PHE B CA 1
ATOM 4156 C C . PHE B 1 200 ? -3.875 1.998 1.265 1 97.62 200 PHE B C 1
ATOM 4158 O O . PHE B 1 200 ? -3.535 2.658 2.248 1 97.62 200 PHE B O 1
ATOM 4165 N N . PRO B 1 201 ? -3.221 2.115 0.089 1 96.56 201 PRO B N 1
ATOM 4166 C CA . PRO B 1 201 ? -1.936 2.805 -0.036 1 96.56 201 PRO B CA 1
ATOM 4167 C C . PRO B 1 201 ? -1.998 4.258 0.43 1 96.56 201 PRO B C 1
ATOM 4169 O O . PRO B 1 201 ? -1.02 4.781 0.972 1 96.56 201 PRO B O 1
ATOM 4172 N N . ALA B 1 202 ? -3.117 4.922 0.299 1 97.56 202 ALA B N 1
ATOM 4173 C CA . ALA B 1 202 ? -3.246 6.336 0.642 1 97.56 202 ALA B CA 1
ATOM 4174 C C . ALA B 1 202 ? -3.182 6.539 2.152 1 97.56 202 ALA B C 1
ATOM 4176 O O . ALA B 1 202 ? -3.02 7.668 2.625 1 97.56 202 ALA B O 1
ATOM 4177 N N . PHE B 1 203 ? -3.271 5.461 2.93 1 98 203 PHE B N 1
ATOM 4178 C CA . PHE B 1 203 ? -3.162 5.535 4.383 1 98 203 PHE B CA 1
ATOM 4179 C C . PHE B 1 203 ? -1.783 5.078 4.844 1 98 203 PHE B C 1
ATOM 4181 O O . PHE B 1 203 ? -1.49 5.09 6.043 1 98 203 PHE B O 1
ATOM 4188 N N . GLN B 1 204 ? -0.96 4.695 3.908 1 95.38 204 GLN B N 1
ATOM 4189 C CA . GLN B 1 204 ? 0.344 4.117 4.219 1 95.38 204 GLN B CA 1
ATOM 4190 C C . GLN B 1 204 ? 1.414 5.199 4.32 1 95.38 204 GLN B C 1
ATOM 4192 O O . GLN B 1 204 ? 2.352 5.23 3.521 1 95.38 204 GLN B O 1
ATOM 4197 N N . ASP B 1 205 ? 1.35 5.949 5.398 1 96.75 205 ASP B N 1
ATOM 4198 C CA . ASP B 1 205 ? 2.258 7.059 5.668 1 96.75 205 ASP B CA 1
ATOM 4199 C C . ASP B 1 205 ? 3.506 6.582 6.406 1 96.75 205 ASP B C 1
ATOM 4201 O O . ASP B 1 205 ? 3.627 6.77 7.617 1 96.75 205 ASP B O 1
ATOM 4205 N N . VAL B 1 206 ? 4.43 5.961 5.645 1 95.5 206 VAL B N 1
ATOM 4206 C CA . VAL B 1 206 ? 5.648 5.371 6.191 1 95.5 206 VAL B CA 1
ATOM 4207 C C . VAL B 1 206 ? 6.871 5.957 5.484 1 95.5 206 VAL B C 1
ATOM 4209 O O . VAL B 1 206 ? 6.824 6.23 4.285 1 95.5 206 VAL B O 1
ATOM 4212 N N . GLY B 1 207 ? 7.887 6.25 6.184 1 95.06 207 GLY B N 1
ATOM 4213 C CA . GLY B 1 207 ? 9.156 6.723 5.645 1 95.06 207 GLY B CA 1
ATOM 4214 C C . GLY B 1 207 ? 10.359 6.023 6.258 1 95.06 207 GLY B C 1
ATOM 4215 O O . GLY B 1 207 ? 10.203 5.039 6.984 1 95.06 207 GLY B O 1
ATOM 4216 N N . ARG B 1 208 ? 11.508 6.488 5.852 1 93.56 208 ARG B N 1
ATOM 4217 C CA . ARG B 1 208 ? 12.75 5.887 6.332 1 93.56 208 ARG B CA 1
ATOM 4218 C C . ARG B 1 208 ? 13.773 6.957 6.688 1 93.56 208 ARG B C 1
ATOM 4220 O O . ARG B 1 208 ? 14.039 7.863 5.895 1 93.56 208 ARG B O 1
ATOM 4227 N N . LEU B 1 209 ? 14.188 6.875 7.961 1 92.75 209 LEU B N 1
ATOM 4228 C CA . LEU B 1 209 ? 15.227 7.766 8.453 1 92.75 209 LEU B CA 1
ATOM 4229 C C . LEU B 1 209 ? 16.406 6.973 9.016 1 92.75 209 LEU B C 1
ATOM 4231 O O . LEU B 1 209 ? 16.234 6.141 9.906 1 92.75 209 LEU B O 1
ATOM 4235 N N . ASP B 1 210 ? 17.609 7.215 8.484 1 82.88 210 ASP B N 1
ATOM 4236 C CA . ASP B 1 210 ? 18.828 6.586 8.977 1 82.88 210 ASP B CA 1
ATOM 4237 C C . ASP B 1 210 ? 18.656 5.074 9.086 1 82.88 210 ASP B C 1
ATOM 4239 O O . ASP B 1 210 ? 18.922 4.488 10.141 1 82.88 210 ASP B O 1
ATOM 4243 N N . GLY B 1 211 ? 18.062 4.531 8.148 1 79.19 211 GLY B N 1
ATOM 4244 C CA . GLY B 1 211 ? 17.969 3.082 8.047 1 79.19 211 GLY B CA 1
ATOM 4245 C C . GLY B 1 211 ? 16.812 2.508 8.836 1 79.19 211 GLY B C 1
ATOM 4246 O O . GLY B 1 211 ? 16.609 1.291 8.859 1 79.19 211 GLY B O 1
ATOM 4247 N N . GLN B 1 212 ? 16.062 3.377 9.422 1 87.12 212 GLN B N 1
ATOM 4248 C CA . GLN B 1 212 ? 14.938 2.918 10.227 1 87.12 212 GLN B CA 1
ATOM 4249 C C . GLN B 1 212 ? 13.609 3.375 9.633 1 87.12 212 GLN B C 1
ATOM 4251 O O . GLN B 1 212 ? 13.469 4.535 9.234 1 87.12 212 GLN B O 1
ATOM 4256 N N . LEU B 1 213 ? 12.711 2.449 9.562 1 91 213 LEU B N 1
ATOM 4257 C CA . LEU B 1 213 ? 11.375 2.832 9.117 1 91 213 LEU B CA 1
ATOM 4258 C C . LEU B 1 213 ? 10.648 3.623 10.203 1 91 213 LEU B C 1
ATOM 4260 O O . LEU B 1 213 ? 10.766 3.305 11.391 1 91 213 LEU B O 1
ATOM 4264 N N . VAL B 1 214 ? 9.992 4.668 9.797 1 95.62 214 VAL B N 1
ATOM 4265 C CA . VAL B 1 214 ? 9.195 5.512 10.68 1 95.62 214 VAL B CA 1
ATOM 4266 C C . VAL B 1 214 ? 7.742 5.539 10.195 1 95.62 214 VAL B C 1
ATOM 4268 O O . VAL B 1 214 ? 7.48 5.805 9.016 1 95.62 214 VAL B O 1
ATOM 4271 N N . TYR B 1 215 ? 6.836 5.227 11.125 1 96.19 215 TYR B N 1
ATOM 4272 C CA . TYR B 1 215 ? 5.406 5.25 10.836 1 96.19 215 TYR B CA 1
ATOM 4273 C C . TYR B 1 215 ? 4.773 6.539 11.344 1 96.19 215 TYR B C 1
ATOM 4275 O O . TYR B 1 215 ? 4.785 6.82 12.539 1 96.19 215 TYR B O 1
ATOM 4283 N N . ILE B 1 216 ? 4.238 7.352 10.406 1 98.19 216 ILE B N 1
ATOM 4284 C CA . ILE B 1 216 ? 3.555 8.586 10.781 1 98.19 216 ILE B CA 1
ATOM 4285 C C . ILE B 1 216 ? 2.045 8.352 10.805 1 98.19 216 ILE B C 1
ATOM 4287 O O . ILE B 1 216 ? 1.367 8.719 11.766 1 98.19 216 ILE B O 1
ATOM 4291 N N . LEU B 1 217 ? 1.504 7.75 9.781 1 98.19 217 LEU B N 1
ATOM 4292 C CA . LEU B 1 217 ? 0.143 7.25 9.617 1 98.19 217 LEU B CA 1
ATOM 4293 C C . LEU B 1 217 ? -0.877 8.336 9.938 1 98.19 217 LEU B C 1
ATOM 4295 O O . LEU B 1 217 ? -1.868 8.078 10.625 1 98.19 217 LEU B O 1
ATOM 4299 N N . LYS B 1 218 ? -0.592 9.531 9.492 1 98.31 218 LYS B N 1
ATOM 4300 C CA . LYS B 1 218 ? -1.404 10.703 9.828 1 98.31 218 LYS B CA 1
ATOM 4301 C C . LYS B 1 218 ? -2.869 10.469 9.469 1 98.31 218 LYS B C 1
ATOM 4303 O O . LYS B 1 218 ? -3.746 10.555 10.328 1 98.31 218 LYS B O 1
ATOM 4308 N N . LYS B 1 219 ? -3.164 10.07 8.258 1 98.5 219 LYS B N 1
ATOM 4309 C CA . LYS B 1 219 ? -4.539 10.039 7.762 1 98.5 219 LYS B CA 1
ATOM 4310 C C . LYS B 1 219 ? -5.301 8.852 8.344 1 98.5 219 LYS B C 1
ATOM 4312 O O . LYS B 1 219 ? -6.504 8.938 8.586 1 98.5 219 LYS B O 1
ATOM 4317 N N . ALA B 1 220 ? -4.609 7.742 8.539 1 98.44 220 ALA B N 1
ATOM 4318 C CA . ALA B 1 220 ? -5.266 6.598 9.164 1 98.44 220 ALA B CA 1
ATOM 4319 C C . ALA B 1 220 ? -5.734 6.938 10.578 1 98.44 220 ALA B C 1
ATOM 4321 O O . ALA B 1 220 ? -6.871 6.641 10.945 1 98.44 220 ALA B O 1
ATOM 4322 N N . MET B 1 221 ? -4.875 7.598 11.305 1 98.44 221 MET B N 1
ATOM 4323 C CA . MET B 1 221 ? -5.223 7.969 12.672 1 98.44 221 MET B CA 1
ATOM 4324 C C . MET B 1 221 ? -6.285 9.062 12.688 1 98.44 221 MET B C 1
ATOM 4326 O O . MET B 1 221 ? -7.188 9.039 13.531 1 98.44 221 MET B O 1
ATOM 4330 N N . LEU B 1 222 ? -6.188 9.961 11.766 1 97.56 222 LEU B N 1
ATOM 4331 C CA . LEU B 1 222 ? -7.207 11 11.648 1 97.56 222 LEU B CA 1
ATOM 4332 C C . LEU B 1 222 ? -8.578 10.391 11.375 1 97.56 222 LEU B C 1
ATOM 4334 O O . LEU B 1 222 ? -9.578 10.805 11.969 1 97.56 222 LEU B O 1
ATOM 4338 N N . ALA B 1 223 ? -8.617 9.445 10.469 1 98.19 223 ALA B N 1
ATOM 4339 C CA . ALA B 1 223 ? -9.875 8.766 10.141 1 98.19 223 ALA B CA 1
ATOM 4340 C C . ALA B 1 223 ? -10.492 8.141 11.391 1 98.19 223 ALA B C 1
ATOM 4342 O O . ALA B 1 223 ? -11.672 8.359 11.68 1 98.19 223 ALA B O 1
ATOM 4343 N N . VAL B 1 224 ? -9.711 7.41 12.117 1 98.31 224 VAL B N 1
ATOM 4344 C CA . VAL B 1 224 ? -10.195 6.699 13.297 1 98.31 224 VAL B CA 1
ATOM 4345 C C . VAL B 1 224 ? -10.672 7.703 14.344 1 98.31 224 VAL B C 1
ATOM 4347 O O . VAL B 1 224 ? -11.68 7.484 15.016 1 98.31 224 VAL B O 1
ATOM 4350 N N . TYR B 1 225 ? -9.977 8.789 14.484 1 97 225 TYR B N 1
ATOM 4351 C CA . TYR B 1 225 ? -10.359 9.82 15.438 1 97 225 TYR B CA 1
ATOM 4352 C C . TYR B 1 225 ? -11.711 10.43 15.07 1 97 225 TYR B C 1
ATOM 4354 O O . TYR B 1 225 ? -12.57 10.617 15.93 1 97 225 TYR B O 1
ATOM 4362 N N . MET B 1 226 ? -11.852 10.75 13.805 1 96.12 226 MET B N 1
ATOM 4363 C CA . MET B 1 226 ? -13.109 11.32 13.352 1 96.12 226 MET B CA 1
ATOM 4364 C C . MET B 1 226 ? -14.266 10.352 13.578 1 96.12 226 MET B C 1
ATOM 4366 O O . MET B 1 226 ? -15.359 10.766 13.984 1 96.12 226 MET B O 1
ATOM 4370 N N . LEU B 1 227 ? -14.016 9.141 13.32 1 97.62 227 LEU B N 1
ATOM 4371 C CA . LEU B 1 227 ? -15.039 8.117 13.539 1 97.62 227 LEU B CA 1
ATOM 4372 C C . LEU B 1 227 ? -15.375 8 15.023 1 97.62 227 LEU B C 1
ATOM 4374 O O . LEU B 1 227 ? -16.547 7.867 15.391 1 97.62 227 LEU B O 1
ATOM 4378 N N . HIS B 1 228 ? -14.398 8.047 15.852 1 96.94 228 HIS B N 1
ATOM 4379 C CA . HIS B 1 228 ? -14.617 8 17.297 1 96.94 228 HIS B CA 1
ATOM 4380 C C . HIS B 1 228 ? -15.469 9.172 17.766 1 96.94 228 HIS B C 1
ATOM 4382 O O . HIS B 1 228 ? -16.359 9.008 18.594 1 96.94 228 HIS B O 1
ATOM 4388 N N . ASN B 1 229 ? -15.164 10.344 17.297 1 94.5 229 ASN B N 1
ATOM 4389 C CA . ASN B 1 229 ? -15.922 11.523 17.688 1 94.5 229 ASN B CA 1
ATOM 4390 C C . ASN B 1 229 ? -17.391 11.391 17.328 1 94.5 229 ASN B C 1
ATOM 4392 O O . ASN B 1 229 ? -18.266 11.844 18.078 1 94.5 229 ASN B O 1
ATOM 4396 N N . ALA B 1 230 ? -17.672 10.797 16.203 1 94.12 230 ALA B N 1
ATOM 4397 C CA . ALA B 1 230 ? -19.047 10.625 15.758 1 94.12 230 ALA B CA 1
ATOM 4398 C C . ALA B 1 230 ? -19.734 9.484 16.5 1 94.12 230 ALA B C 1
ATOM 4400 O O . ALA B 1 230 ? -20.922 9.555 16.797 1 94.12 230 ALA B O 1
ATOM 4401 N N . TYR B 1 231 ? -18.953 8.406 16.75 1 95.94 231 TYR B N 1
ATOM 4402 C CA . TYR B 1 231 ? -19.5 7.207 17.375 1 95.94 231 TYR B CA 1
ATOM 4403 C C . TYR B 1 231 ? -18.531 6.648 18.406 1 95.94 231 TYR B C 1
ATOM 4405 O O . TYR B 1 231 ? -17.969 5.562 18.234 1 95.94 231 TYR B O 1
ATOM 4413 N N . PRO B 1 232 ? -18.531 7.262 19.609 1 95.12 232 PRO B N 1
ATOM 4414 C CA . PRO B 1 232 ? -17.562 6.855 20.625 1 95.12 232 PRO B CA 1
ATOM 4415 C C . PRO B 1 232 ? -17.828 5.457 21.172 1 95.12 232 PRO B C 1
ATOM 4417 O O . PRO B 1 232 ? -16.922 4.805 21.703 1 95.12 232 PRO B O 1
ATOM 4420 N N . ASP B 1 233 ? -19.031 5 20.984 1 96.56 233 ASP B N 1
ATOM 4421 C CA . ASP B 1 233 ? -19.391 3.678 21.484 1 96.56 233 ASP B CA 1
ATOM 4422 C C . ASP B 1 233 ? -18.953 2.582 20.516 1 96.56 233 ASP B C 1
ATOM 4424 O O . ASP B 1 233 ? -18.953 1.4 20.875 1 96.56 233 ASP B O 1
ATOM 4428 N N . ARG B 1 234 ? -18.516 2.961 19.375 1 97.06 234 ARG B N 1
ATOM 4429 C CA . ARG B 1 234 ? -18.156 1.972 18.359 1 97.06 234 ARG B CA 1
ATOM 4430 C C . ARG B 1 234 ? -16.672 2.02 18.047 1 97.06 234 ARG B C 1
ATOM 4432 O O . ARG B 1 234 ? -16.062 1 17.719 1 97.06 234 ARG B O 1
ATOM 4439 N N . PHE B 1 235 ? -16.156 3.189 18.109 1 97.75 235 PHE B N 1
ATOM 4440 C CA . PHE B 1 235 ? -14.75 3.395 17.75 1 97.75 235 PHE B CA 1
ATOM 4441 C C . PHE B 1 235 ? -13.984 3.963 18.938 1 97.75 235 PHE B C 1
ATOM 4443 O O . PHE B 1 235 ? -14.461 4.863 19.625 1 97.75 235 PHE B O 1
ATOM 4450 N N . SER B 1 236 ? -12.828 3.449 19.156 1 97.19 236 SER B N 1
ATOM 4451 C CA . SER B 1 236 ? -11.922 3.955 20.188 1 97.19 236 SER B CA 1
ATOM 4452 C C . SER B 1 236 ? -10.891 4.914 19.609 1 97.19 236 SER B C 1
ATOM 4454 O O . SER B 1 236 ? -10.539 4.809 18.422 1 97.19 236 SER B O 1
ATOM 4456 N N . CYS B 1 237 ? -10.406 5.824 20.344 1 95.44 237 CYS B N 1
ATOM 4457 C CA . CYS B 1 237 ? -9.273 6.652 19.922 1 95.44 237 CYS B CA 1
ATOM 4458 C C . CYS B 1 237 ? -8.078 6.441 20.844 1 95.44 237 CYS B C 1
ATOM 4460 O O . CYS B 1 237 ? -7.121 7.215 20.812 1 95.44 237 CYS B O 1
ATOM 4462 N N . GLU B 1 238 ? -8.211 5.441 21.672 1 94.31 238 GLU B N 1
ATOM 4463 C CA . GLU B 1 238 ? -7.129 5.141 22.609 1 94.31 238 GLU B CA 1
ATOM 4464 C C . GLU B 1 238 ? -5.848 4.77 21.875 1 94.31 238 GLU B C 1
ATOM 4466 O O . GLU B 1 238 ? -5.879 3.984 20.922 1 94.31 238 GLU B O 1
ATOM 4471 N N . GLY B 1 239 ? -4.762 5.41 22.328 1 94.56 239 GLY B N 1
ATOM 4472 C CA . GLY B 1 239 ? -3.459 5.047 21.797 1 94.56 239 GLY B CA 1
ATOM 4473 C C . GLY B 1 239 ? -3.057 5.875 20.594 1 94.56 239 GLY B C 1
ATOM 4474 O O . GLY B 1 239 ? -1.894 5.859 20.172 1 94.56 239 GLY B O 1
ATOM 4475 N N . LEU B 1 240 ? -3.961 6.656 20 1 97.5 240 LEU B N 1
ATOM 4476 C CA . LEU B 1 240 ? -3.631 7.492 18.844 1 97.5 240 LEU B CA 1
ATOM 4477 C C . LEU B 1 240 ? -2.59 8.547 19.219 1 97.5 240 LEU B C 1
ATOM 4479 O O . LEU B 1 240 ? -2.592 9.055 20.344 1 97.5 240 LEU B O 1
ATOM 4483 N N . SER B 1 241 ? -1.708 8.82 18.312 1 97.56 241 SER B N 1
ATOM 4484 C CA . SER B 1 241 ? -0.74 9.906 18.438 1 97.56 241 SER B CA 1
ATOM 4485 C C . SER B 1 241 ? -1.224 11.164 17.719 1 97.56 241 SER B C 1
ATOM 4487 O O . SER B 1 241 ? -2.402 11.273 17.391 1 97.56 241 SER B O 1
ATOM 4489 N N . VAL B 1 242 ? -0.375 12.164 17.609 1 97.62 242 VAL B N 1
ATOM 4490 C CA . VAL B 1 242 ? -0.73 13.375 16.891 1 97.62 242 VAL B CA 1
ATOM 4491 C C . VAL B 1 242 ? -0.764 13.086 15.391 1 97.62 242 VAL B C 1
ATOM 4493 O O . VAL B 1 242 ? -0.083 12.18 14.906 1 97.62 242 VAL B O 1
ATOM 4496 N N . PHE B 1 243 ? -1.537 13.82 14.672 1 97.75 243 PHE B N 1
ATOM 4497 C CA . PHE B 1 243 ? -1.64 13.742 13.219 1 97.75 243 PHE B CA 1
ATOM 4498 C C . PHE B 1 243 ? -0.643 14.68 12.547 1 97.75 243 PHE B C 1
ATOM 4500 O O . PHE B 1 243 ? -1.018 15.742 12.062 1 97.75 243 PHE B O 1
ATOM 4507 N N . ALA B 1 244 ? 0.584 14.266 12.5 1 97.56 244 ALA B N 1
ATOM 4508 C CA . ALA B 1 244 ? 1.684 15.148 12.117 1 97.56 244 ALA B CA 1
ATOM 4509 C C . ALA B 1 244 ? 1.591 15.523 10.641 1 97.56 244 ALA B C 1
ATOM 4511 O O . ALA B 1 244 ? 1.93 14.727 9.766 1 97.56 244 ALA B O 1
ATOM 4512 N N . ASP B 1 245 ? 1.115 16.656 10.328 1 95.69 245 ASP B N 1
ATOM 4513 C CA . ASP B 1 245 ? 1.097 17.25 9 1 95.69 245 ASP B CA 1
ATOM 4514 C C . ASP B 1 245 ? 2.191 18.312 8.859 1 95.69 245 ASP B C 1
ATOM 4516 O O . ASP B 1 245 ? 3.305 18.125 9.352 1 95.69 245 ASP B O 1
ATOM 4520 N N . ASN B 1 246 ? 1.922 19.438 8.102 1 95 246 ASN B N 1
ATOM 4521 C CA . ASN B 1 246 ? 2.924 20.5 7.965 1 95 246 ASN B CA 1
ATOM 4522 C C . ASN B 1 246 ? 2.688 21.625 8.953 1 95 246 ASN B C 1
ATOM 4524 O O . ASN B 1 246 ? 3.529 22.516 9.094 1 95 246 ASN B O 1
ATOM 4528 N N . VAL B 1 247 ? 1.565 21.547 9.703 1 93.38 247 VAL B N 1
ATOM 4529 C CA . VAL B 1 247 ? 1.188 22.641 10.594 1 93.38 247 VAL B CA 1
ATOM 4530 C C . VAL B 1 247 ? 1.859 22.453 11.953 1 93.38 247 VAL B C 1
ATOM 4532 O O . VAL B 1 247 ? 2.498 23.375 12.469 1 93.38 247 VAL B O 1
ATOM 4535 N N . LEU B 1 248 ? 1.805 21.281 12.5 1 96.12 248 LEU B N 1
ATOM 4536 C CA . LEU B 1 248 ? 2.264 21.031 13.859 1 96.12 248 LEU B CA 1
ATOM 4537 C C . LEU B 1 248 ? 3.764 21.281 13.984 1 96.12 248 LEU B C 1
ATOM 4539 O O . LEU B 1 248 ? 4.207 21.984 14.891 1 96.12 248 LEU B O 1
ATOM 4543 N N . PRO B 1 249 ? 4.559 20.734 13.023 1 96.31 249 PRO B N 1
ATOM 4544 C CA . PRO B 1 249 ? 5.988 21.031 13.133 1 96.31 249 PRO B CA 1
ATOM 4545 C C . PRO B 1 249 ? 6.301 22.516 13.047 1 96.31 249 PRO B C 1
ATOM 4547 O O . PRO B 1 249 ? 7.191 23.016 13.75 1 96.31 249 PRO B O 1
ATOM 4550 N N . SER B 1 250 ? 5.574 23.203 12.227 1 93.94 250 SER B N 1
ATOM 4551 C CA . SER B 1 250 ? 5.809 24.641 12.07 1 93.94 250 SER B CA 1
ATOM 4552 C C . SER B 1 250 ? 5.512 25.391 13.359 1 93.94 250 SER B C 1
ATOM 4554 O O . SER B 1 250 ? 6.23 26.312 13.727 1 93.94 250 SER B O 1
ATOM 4556 N N . ILE B 1 251 ? 4.469 25 14.062 1 94.12 251 ILE B N 1
ATOM 4557 C CA . ILE B 1 251 ? 4.094 25.609 15.328 1 94.12 251 ILE B CA 1
ATOM 4558 C C . ILE B 1 251 ? 5.168 25.328 16.375 1 94.12 251 ILE B C 1
ATOM 4560 O O . ILE B 1 251 ? 5.57 26.219 17.125 1 94.12 251 ILE B O 1
ATOM 4564 N N . LEU B 1 252 ? 5.641 24.109 16.422 1 97 252 LEU B N 1
ATOM 4565 C CA . LEU B 1 252 ? 6.629 23.719 17.422 1 97 252 LEU B CA 1
ATOM 4566 C C . LEU B 1 252 ? 7.949 24.453 17.203 1 97 252 LEU B C 1
ATOM 4568 O O . LEU B 1 252 ? 8.641 24.797 18.156 1 97 252 LEU B O 1
ATOM 4572 N N . VAL B 1 253 ? 8.281 24.656 15.92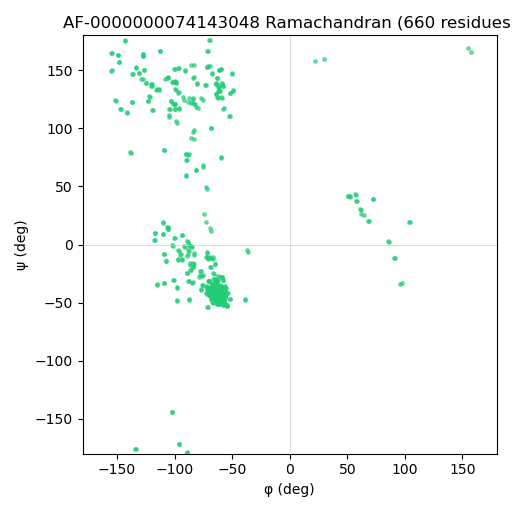2 1 96.44 253 VAL B N 1
ATOM 4573 C CA . VAL B 1 253 ? 9.5 25.391 15.594 1 96.44 253 VAL B CA 1
ATOM 4574 C C . VAL B 1 253 ? 9.336 26.859 15.961 1 96.44 253 VAL B C 1
ATOM 4576 O O . VAL B 1 253 ? 10.25 27.484 16.5 1 96.44 253 VAL B O 1
ATOM 4579 N N . TYR B 1 254 ? 8.219 27.422 15.648 1 93.5 254 TYR B N 1
ATOM 4580 C CA . TYR B 1 254 ? 7.93 28.828 15.93 1 93.5 254 TYR B CA 1
ATOM 4581 C C . TYR B 1 254 ? 8.07 29.125 17.422 1 93.5 254 TYR B C 1
ATOM 4583 O O . TYR B 1 254 ? 8.648 30.141 17.797 1 93.5 254 TYR B O 1
ATOM 4591 N N . PHE B 1 255 ? 7.613 28.281 18.266 1 95.19 255 PHE B N 1
ATOM 4592 C CA . PHE B 1 255 ? 7.641 28.5 19.703 1 95.19 255 PHE B CA 1
ATOM 4593 C C . PHE B 1 255 ? 8.938 27.969 20.312 1 95.19 255 PHE B C 1
ATOM 4595 O O . PHE B 1 255 ? 9.094 27.938 21.531 1 95.19 255 PHE B O 1
ATOM 4602 N N . HIS B 1 256 ? 9.812 27.484 19.516 1 96.56 256 HIS B N 1
ATOM 4603 C CA . HIS B 1 256 ? 11.148 27.047 19.891 1 96.56 256 HIS B CA 1
ATOM 4604 C C . HIS B 1 256 ? 11.086 25.797 20.75 1 96.56 256 HIS B C 1
ATOM 4606 O O . HIS B 1 256 ? 12 25.531 21.531 1 96.56 256 HIS B O 1
ATOM 4612 N N . VAL B 1 257 ? 9.992 25.125 20.672 1 98 257 VAL B N 1
ATOM 4613 C CA . VAL B 1 257 ? 9.883 23.828 21.328 1 98 257 VAL B CA 1
ATOM 4614 C C . VAL B 1 257 ? 10.727 22.797 20.578 1 98 257 VAL B C 1
ATOM 4616 O O . VAL B 1 257 ? 11.367 21.938 21.203 1 98 257 VAL B O 1
ATOM 4619 N N . LEU B 1 258 ? 10.648 22.844 19.266 1 98.38 258 LEU B N 1
ATOM 4620 C CA . LEU B 1 258 ? 11.492 22.047 18.375 1 98.38 258 LEU B CA 1
ATOM 4621 C C . LEU B 1 258 ? 12.578 22.922 17.75 1 98.38 258 LEU B C 1
ATOM 4623 O O . LEU B 1 258 ? 12.273 23.875 17.031 1 98.38 258 LEU B O 1
ATOM 4627 N N . GLU B 1 259 ? 13.781 22.625 18.047 1 98.12 259 GLU B N 1
ATOM 4628 C CA . GLU B 1 259 ? 14.914 23.297 17.422 1 98.12 259 GLU B CA 1
ATOM 4629 C C . GLU B 1 259 ? 15.453 22.5 16.234 1 98.12 259 GLU B C 1
ATOM 4631 O O . GLU B 1 259 ? 15.672 21.281 16.344 1 98.12 259 GLU B O 1
ATOM 4636 N N . ILE B 1 260 ? 15.641 23.125 15.156 1 97.94 260 ILE B N 1
ATOM 4637 C CA . ILE B 1 260 ? 16.047 22.453 13.922 1 97.94 260 ILE B CA 1
ATOM 4638 C C . ILE B 1 260 ? 17.281 23.141 13.344 1 97.94 260 ILE B C 1
ATOM 4640 O O . ILE B 1 260 ? 17.625 24.25 13.75 1 97.94 260 ILE B O 1
ATOM 4644 N N . PRO B 1 261 ? 17.984 22.531 12.453 1 97.06 261 PRO B N 1
ATOM 4645 C CA . PRO B 1 261 ? 19.141 23.172 11.82 1 97.06 261 PRO B CA 1
ATOM 4646 C C . PRO B 1 261 ? 18.781 24.453 11.086 1 97.06 261 PRO B C 1
ATOM 4648 O O . PRO B 1 261 ? 17.703 24.562 10.516 1 97.06 261 PRO B O 1
ATOM 4651 N N . GLU B 1 262 ? 19.734 25.375 11.016 1 96 262 GLU B N 1
ATOM 4652 C CA . GLU B 1 262 ? 19.516 26.672 10.406 1 96 262 GLU B CA 1
ATOM 4653 C C . GLU B 1 262 ? 19.141 26.547 8.93 1 96 262 GLU B C 1
ATOM 4655 O O . GLU B 1 262 ? 18.359 27.344 8.414 1 96 262 GLU B O 1
ATOM 4660 N N . SER B 1 263 ? 19.766 25.625 8.297 1 95.88 263 SER B N 1
ATOM 4661 C CA . SER B 1 263 ? 19.469 25.422 6.887 1 95.88 263 SER B CA 1
ATOM 4662 C C . SER B 1 263 ? 18 25.062 6.68 1 95.88 263 SER B C 1
ATOM 4664 O O . SER B 1 263 ? 17.375 25.562 5.75 1 95.88 263 SER B O 1
ATOM 4666 N N . LEU B 1 264 ? 17.5 24.234 7.551 1 96.25 264 LEU B N 1
ATOM 4667 C CA . LEU B 1 264 ? 16.109 23.828 7.477 1 96.25 264 LEU B CA 1
ATOM 4668 C C . LEU B 1 264 ? 15.18 24.969 7.875 1 96.25 264 LEU B C 1
ATOM 4670 O O . LEU B 1 264 ? 14.125 25.156 7.27 1 96.25 264 LEU B O 1
ATOM 4674 N N . ARG B 1 265 ? 15.547 25.719 8.844 1 95.31 265 ARG B N 1
ATOM 4675 C CA . ARG B 1 265 ? 14.773 26.875 9.266 1 95.31 265 ARG B CA 1
ATOM 4676 C C . ARG B 1 265 ? 14.641 27.891 8.141 1 95.31 265 ARG B C 1
ATOM 4678 O O . ARG B 1 265 ? 13.57 28.453 7.922 1 95.31 265 ARG B O 1
ATOM 4685 N N . SER B 1 266 ? 15.734 28.094 7.496 1 95.12 266 SER B N 1
ATOM 4686 C CA . SER B 1 266 ? 15.742 29.031 6.371 1 95.12 266 SER B CA 1
ATOM 4687 C C . SER B 1 266 ? 14.773 28.594 5.285 1 95.12 266 SER B C 1
ATOM 4689 O O . SER B 1 266 ? 14.07 29.422 4.699 1 95.12 266 SER B O 1
ATOM 4691 N N . LYS B 1 267 ? 14.727 27.297 5.016 1 95.25 267 LYS B N 1
ATOM 4692 C CA . LYS B 1 267 ? 13.797 26.781 4.02 1 95.25 267 LYS B CA 1
ATOM 4693 C C . LYS B 1 267 ? 12.352 27.016 4.441 1 95.25 267 LYS B C 1
ATOM 4695 O O . LYS B 1 267 ? 11.508 27.359 3.613 1 95.25 267 LYS B O 1
ATOM 4700 N N . LEU B 1 268 ? 12.047 26.781 5.707 1 93.06 268 LEU B N 1
ATOM 4701 C CA . LEU B 1 268 ? 10.703 26.984 6.242 1 93.06 268 LEU B CA 1
ATOM 4702 C C . LEU B 1 268 ? 10.281 28.438 6.098 1 93.06 268 LEU B C 1
ATOM 4704 O O . LEU B 1 268 ? 9.195 28.734 5.598 1 93.06 268 LEU B O 1
ATOM 4708 N N . GLU B 1 269 ? 11.133 29.328 6.449 1 90.12 269 GLU B N 1
ATOM 4709 C CA . GLU B 1 269 ? 10.836 30.766 6.473 1 90.12 269 GLU B CA 1
ATOM 4710 C C . GLU B 1 269 ? 10.688 31.312 5.059 1 90.12 269 GLU B C 1
ATOM 4712 O O . GLU B 1 269 ? 9.914 32.25 4.828 1 90.12 269 GLU B O 1
ATOM 4717 N N . ASN B 1 270 ? 11.398 30.75 4.141 1 92.31 270 ASN B N 1
ATOM 4718 C CA . ASN B 1 270 ? 11.391 31.25 2.773 1 92.31 270 ASN B CA 1
ATOM 4719 C C . ASN B 1 270 ? 10.477 30.422 1.873 1 92.31 270 ASN B C 1
ATOM 4721 O O . ASN B 1 270 ? 10.492 30.594 0.651 1 92.31 270 ASN B O 1
ATOM 4725 N N . LEU B 1 271 ? 9.773 29.484 2.469 1 91.88 271 LEU B N 1
ATOM 4726 C CA . LEU B 1 271 ? 8.797 28.656 1.763 1 91.88 271 LEU B CA 1
ATOM 4727 C C . LEU B 1 271 ? 9.461 27.906 0.611 1 91.88 271 LEU B C 1
ATOM 4729 O O . LEU B 1 271 ? 8.945 27.906 -0.511 1 91.88 271 LEU B O 1
ATOM 4733 N N . GLN B 1 272 ? 10.664 27.516 0.908 1 95.19 272 GLN B N 1
ATOM 4734 C CA . GLN B 1 272 ? 11.328 26.625 -0.038 1 95.19 272 GLN B CA 1
ATOM 4735 C C . GLN B 1 272 ? 10.867 25.188 0.149 1 95.19 272 GLN B C 1
ATOM 4737 O O . GLN B 1 272 ? 10.688 24.734 1.279 1 95.19 272 GLN B O 1
ATOM 4742 N N . PRO B 1 273 ? 10.656 24.516 -0.977 1 95.5 273 PRO B N 1
ATOM 4743 C CA . PRO B 1 273 ? 10.211 23.125 -0.87 1 95.5 273 PRO B CA 1
ATOM 4744 C C . PRO B 1 273 ? 11.195 22.25 -0.098 1 95.5 273 PRO B C 1
ATOM 4746 O O . PRO B 1 273 ? 12.406 22.391 -0.26 1 95.5 273 PRO B O 1
ATOM 4749 N N . LEU B 1 274 ? 10.672 21.391 0.741 1 96.94 274 LEU B N 1
ATOM 4750 C CA . LEU B 1 274 ? 11.492 20.453 1.501 1 96.94 274 LEU B CA 1
ATOM 4751 C C . LEU B 1 274 ? 11.656 19.141 0.748 1 96.94 274 LEU B C 1
ATOM 4753 O O . LEU B 1 274 ? 10.797 18.766 -0.05 1 96.94 274 LEU B O 1
ATOM 4757 N N . THR B 1 275 ? 12.789 18.531 0.989 1 95.19 275 THR B N 1
ATOM 4758 C CA . THR B 1 275 ? 12.977 17.156 0.511 1 95.19 275 THR B CA 1
ATOM 4759 C C . THR B 1 275 ? 12.125 16.188 1.315 1 95.19 275 THR B C 1
ATOM 4761 O O . THR B 1 275 ? 11.586 16.531 2.367 1 95.19 275 THR B O 1
ATOM 4764 N N . ASP B 1 276 ? 12.016 14.992 0.797 1 94.62 276 ASP B N 1
ATOM 4765 C CA . ASP B 1 276 ? 11.297 13.938 1.509 1 94.62 276 ASP B CA 1
ATOM 4766 C C . ASP B 1 276 ? 11.898 13.703 2.895 1 94.62 276 ASP B C 1
ATOM 4768 O O . ASP B 1 276 ? 11.164 13.562 3.877 1 94.62 276 ASP B O 1
ATOM 4772 N N . LYS B 1 277 ? 13.133 13.695 2.975 1 94.94 277 LYS B N 1
ATOM 4773 C CA . LYS B 1 277 ? 13.828 13.438 4.234 1 94.94 277 LYS B CA 1
ATOM 4774 C C . LYS B 1 277 ? 13.57 14.555 5.242 1 94.94 277 LYS B C 1
ATOM 4776 O O . LYS B 1 277 ? 13.258 14.289 6.402 1 94.94 277 LYS B O 1
ATOM 4781 N N . GLU B 1 278 ? 13.672 15.781 4.809 1 96.62 278 GLU B N 1
ATOM 4782 C CA . GLU B 1 278 ? 13.484 16.938 5.688 1 96.62 278 GLU B CA 1
ATOM 4783 C C . GLU B 1 278 ? 12.062 16.969 6.246 1 96.62 278 GLU B C 1
ATOM 4785 O O . GLU B 1 278 ? 11.867 17.203 7.441 1 96.62 278 GLU B O 1
ATOM 4790 N N . ALA B 1 279 ? 11.102 16.734 5.375 1 97.38 279 ALA B N 1
ATOM 4791 C CA . ALA B 1 279 ? 9.703 16.719 5.805 1 97.38 279 ALA B CA 1
ATOM 4792 C C . ALA B 1 279 ? 9.445 15.602 6.816 1 97.38 279 ALA B C 1
ATOM 4794 O O . ALA B 1 279 ? 8.727 15.797 7.797 1 97.38 279 ALA B O 1
ATOM 4795 N N . LEU B 1 280 ? 10.039 14.469 6.531 1 97.69 280 LEU B N 1
ATOM 4796 C CA . LEU B 1 280 ? 9.875 13.328 7.426 1 97.69 280 LEU B CA 1
ATOM 4797 C C . LEU B 1 280 ? 10.531 13.594 8.773 1 97.69 280 LEU B C 1
ATOM 4799 O O . LEU B 1 280 ? 10 13.203 9.812 1 97.69 280 LEU B O 1
ATOM 4803 N N . GLN B 1 281 ? 11.703 14.195 8.766 1 97.88 281 GLN B N 1
ATOM 4804 C CA . GLN B 1 281 ? 12.383 14.539 10.008 1 97.88 281 GLN B CA 1
ATOM 4805 C C . GLN B 1 281 ? 11.523 15.453 10.875 1 97.88 281 GLN B C 1
ATOM 4807 O O . GLN B 1 281 ? 11.375 15.219 12.078 1 97.88 281 GLN B O 1
ATOM 4812 N N . LEU B 1 282 ? 10.969 16.438 10.273 1 98.19 282 LEU B N 1
ATOM 4813 C CA . LEU B 1 282 ? 10.125 17.391 11 1 98.19 282 LEU B CA 1
ATOM 4814 C C . LEU B 1 282 ? 8.906 16.703 11.586 1 98.19 282 LEU B C 1
ATOM 4816 O O . LEU B 1 282 ? 8.562 16.906 12.75 1 98.19 282 LEU B O 1
ATOM 4820 N N . ARG B 1 283 ? 8.273 15.883 10.789 1 98.38 283 ARG B N 1
ATOM 4821 C CA . ARG B 1 283 ? 7.051 15.219 11.219 1 98.38 283 ARG B CA 1
ATOM 4822 C C . ARG B 1 283 ? 7.344 14.164 12.281 1 98.38 283 ARG B C 1
ATOM 4824 O O . ARG B 1 283 ? 6.578 14 13.234 1 98.38 283 ARG B O 1
ATOM 4831 N N . THR B 1 284 ? 8.445 13.453 12.109 1 98.5 284 THR B N 1
ATOM 4832 C CA . THR B 1 284 ? 8.867 12.477 13.102 1 98.5 284 THR B CA 1
ATOM 4833 C C . THR B 1 284 ? 9.164 13.148 14.438 1 98.5 284 THR B C 1
ATOM 4835 O O . THR B 1 284 ? 8.727 12.68 15.492 1 98.5 284 THR B O 1
ATOM 4838 N N . ALA B 1 285 ? 9.938 14.242 14.398 1 98.62 285 ALA B N 1
ATOM 4839 C CA . ALA B 1 285 ? 10.234 15.008 15.602 1 98.62 285 ALA B CA 1
ATOM 4840 C C . ALA B 1 285 ? 8.953 15.469 16.281 1 98.62 285 ALA B C 1
ATOM 4842 O O . ALA B 1 285 ? 8.859 15.461 17.516 1 98.62 285 ALA B O 1
ATOM 4843 N N . THR B 1 286 ? 8.023 15.875 15.492 1 98.5 286 THR B N 1
ATOM 4844 C CA . THR B 1 286 ? 6.738 16.359 16 1 98.5 286 THR B CA 1
ATOM 4845 C C . THR B 1 286 ? 6.02 15.258 16.766 1 98.5 286 THR B C 1
ATOM 4847 O O . THR B 1 286 ? 5.496 15.492 17.859 1 98.5 286 THR B O 1
ATOM 4850 N N . VAL B 1 287 ? 5.949 14.047 16.188 1 98.69 287 VAL B N 1
ATOM 4851 C CA . VAL B 1 287 ? 5.309 12.914 16.859 1 98.69 287 VAL B CA 1
ATOM 4852 C C . VAL B 1 287 ? 5.992 12.656 18.203 1 98.69 287 VAL B C 1
ATOM 4854 O O . VAL B 1 287 ? 5.324 12.531 19.234 1 98.69 287 VAL B O 1
ATOM 4857 N N . HIS B 1 288 ? 7.285 12.625 18.234 1 98.31 288 HIS B N 1
ATOM 4858 C CA . HIS B 1 288 ? 8.047 12.367 19.438 1 98.31 288 HIS B CA 1
ATOM 4859 C C . HIS B 1 288 ? 7.793 13.445 20.5 1 98.31 288 HIS B C 1
ATOM 4861 O O . HIS B 1 288 ? 7.453 13.133 21.641 1 98.31 288 HIS B O 1
ATOM 4867 N N . ILE B 1 289 ? 7.926 14.672 20.125 1 98.19 289 ILE B N 1
ATOM 4868 C CA . ILE B 1 289 ? 7.848 15.797 21.047 1 98.19 289 ILE B CA 1
ATOM 4869 C C . ILE B 1 289 ? 6.434 15.898 21.609 1 98.19 289 ILE B C 1
ATOM 4871 O O . ILE B 1 289 ? 6.254 16.109 22.812 1 98.19 289 ILE B O 1
ATOM 4875 N N . CYS B 1 290 ? 5.441 15.734 20.766 1 97.69 290 CYS B N 1
ATOM 4876 C CA . CYS B 1 290 ? 4.066 15.836 21.25 1 97.69 290 CYS B CA 1
ATOM 4877 C C . CYS B 1 290 ? 3.73 14.695 22.188 1 97.69 290 CYS B C 1
ATOM 4879 O O . CYS B 1 290 ? 2.957 14.867 23.141 1 97.69 290 CYS B O 1
ATOM 4881 N N . ASN B 1 291 ? 4.305 13.547 21.922 1 96.81 291 ASN B N 1
ATOM 4882 C CA . ASN B 1 291 ? 4.129 12.445 22.859 1 96.81 291 ASN B CA 1
ATOM 4883 C C . ASN B 1 291 ? 4.789 12.758 24.203 1 96.81 291 ASN B C 1
ATOM 4885 O O . ASN B 1 291 ? 4.27 12.383 25.25 1 96.81 291 ASN B O 1
ATOM 4889 N N . LEU B 1 292 ? 5.934 13.406 24.188 1 96.12 292 LEU B N 1
ATOM 4890 C CA . LEU B 1 292 ? 6.602 13.828 25.406 1 96.12 292 LEU B CA 1
ATOM 4891 C C . LEU B 1 292 ? 5.738 14.82 26.188 1 96.12 292 LEU B C 1
ATOM 4893 O O . LEU B 1 292 ? 5.574 14.688 27.406 1 96.12 292 LEU B O 1
ATOM 4897 N N . ILE B 1 293 ? 5.254 15.781 25.469 1 95.56 293 ILE B N 1
ATOM 4898 C CA . ILE B 1 293 ? 4.406 16.797 26.078 1 95.56 293 ILE B CA 1
ATOM 4899 C C . ILE B 1 293 ? 3.168 16.125 26.688 1 95.56 293 ILE B C 1
ATOM 4901 O O . ILE B 1 293 ? 2.748 16.469 27.797 1 95.56 293 ILE B O 1
ATOM 4905 N N . ALA B 1 294 ? 2.596 15.227 25.938 1 94.88 294 ALA B N 1
ATOM 4906 C CA . ALA B 1 294 ? 1.414 14.5 26.406 1 94.88 294 ALA B CA 1
ATOM 4907 C C . ALA B 1 294 ? 1.694 13.773 27.719 1 94.88 294 ALA B C 1
ATOM 4909 O O . ALA B 1 294 ? 0.874 13.797 28.641 1 94.88 294 ALA B O 1
ATOM 4910 N N . ASN B 1 295 ? 2.799 13.133 27.781 1 93.56 295 ASN B N 1
ATOM 4911 C CA . ASN B 1 295 ? 3.178 12.391 28.984 1 93.56 295 ASN B CA 1
ATOM 4912 C C . ASN B 1 295 ? 3.393 13.32 30.172 1 93.56 295 ASN B C 1
ATOM 4914 O O . ASN B 1 295 ? 3 13 31.297 1 93.56 295 ASN B O 1
ATOM 4918 N N . GLU B 1 296 ? 3.984 14.438 29.922 1 91.69 296 GLU B N 1
ATOM 4919 C CA . GLU B 1 296 ? 4.305 15.383 30.984 1 91.69 296 GLU B CA 1
ATOM 4920 C C . GLU B 1 296 ? 3.049 16.078 31.516 1 91.69 296 GLU B C 1
ATOM 4922 O O . GLU B 1 296 ? 2.959 16.391 32.688 1 91.69 296 GLU B O 1
ATOM 4927 N N . THR B 1 297 ? 2.154 16.328 30.609 1 90.56 297 THR B N 1
ATOM 4928 C CA . THR B 1 297 ? 0.98 17.109 30.984 1 90.56 297 THR B CA 1
ATOM 4929 C C . THR B 1 297 ? -0.196 16.188 31.312 1 90.56 297 THR B C 1
ATOM 4931 O O . THR B 1 297 ? -1.229 16.656 31.812 1 90.56 297 THR B O 1
ATOM 4934 N N . ASN B 1 298 ? -0.157 14.953 31 1 90.56 298 ASN B N 1
ATOM 4935 C CA . ASN B 1 298 ? -1.225 13.969 31.156 1 90.56 298 ASN B CA 1
ATOM 4936 C C . ASN B 1 298 ? -2.432 14.32 30.281 1 90.56 298 ASN B C 1
ATOM 4938 O O . ASN B 1 298 ? -3.576 14.156 30.719 1 90.56 298 ASN B O 1
ATOM 4942 N N . ILE B 1 299 ? -2.156 15.008 29.281 1 90.12 299 ILE B N 1
ATOM 4943 C CA . ILE B 1 299 ? -3.121 15.242 28.203 1 90.12 299 ILE B CA 1
ATOM 4944 C C . ILE B 1 299 ? -2.842 14.297 27.047 1 90.12 299 ILE B C 1
ATOM 4946 O O . ILE B 1 299 ? -1.687 14.094 26.672 1 90.12 299 ILE B O 1
ATOM 4950 N N . SER B 1 300 ? -3.887 13.664 26.531 1 93.31 300 SER B N 1
ATOM 4951 C CA . SER B 1 300 ? -3.664 12.703 25.453 1 93.31 300 SER B CA 1
ATOM 4952 C C . SER B 1 300 ? -3.049 13.367 24.234 1 93.31 300 SER B C 1
ATOM 4954 O O . SER B 1 300 ? -3.287 14.555 23.969 1 93.31 300 SER B O 1
ATOM 4956 N N . PRO B 1 301 ? -2.268 12.641 23.453 1 95.69 301 PRO B N 1
ATOM 4957 C CA . PRO B 1 301 ? -1.675 13.203 22.25 1 95.69 301 PRO B CA 1
ATOM 4958 C C . PRO B 1 301 ? -2.719 13.781 21.297 1 95.69 301 PRO B C 1
ATOM 4960 O O . PRO B 1 301 ? -2.486 14.82 20.672 1 95.69 301 PRO B O 1
ATOM 4963 N N . VAL B 1 302 ? -3.85 13.156 21.188 1 95 302 VAL B N 1
ATOM 4964 C CA . VAL B 1 302 ? -4.91 13.609 20.297 1 95 302 VAL B CA 1
ATOM 4965 C C . VAL B 1 302 ? -5.406 14.984 20.75 1 95 302 VAL B C 1
ATOM 4967 O O . VAL B 1 302 ? -5.66 15.859 19.922 1 95 302 VAL B O 1
ATOM 4970 N N . LYS B 1 303 ? -5.562 15.141 22 1 92.38 303 LYS B N 1
ATOM 4971 C CA . LYS B 1 303 ? -5.992 16.422 22.516 1 92.38 303 LYS B CA 1
ATOM 4972 C C . LYS B 1 303 ? -4.934 17.5 22.281 1 92.38 303 LYS B C 1
ATOM 4974 O O . LYS B 1 303 ? -5.262 18.656 21.984 1 92.38 303 LYS B O 1
ATOM 4979 N N . ILE B 1 304 ? -3.652 17.125 22.469 1 93.75 304 ILE B N 1
ATOM 4980 C CA . ILE B 1 304 ? -2.57 18.047 22.156 1 93.75 304 ILE B CA 1
ATOM 4981 C C . ILE B 1 304 ? -2.674 18.469 20.688 1 93.75 304 ILE B C 1
ATOM 4983 O O . ILE B 1 304 ? -2.545 19.656 20.359 1 93.75 304 ILE B O 1
ATOM 4987 N N . ASP B 1 305 ? -2.891 17.5 19.828 1 95.19 305 ASP B N 1
ATOM 4988 C CA . ASP B 1 305 ? -3.055 17.766 18.391 1 95.19 305 ASP B CA 1
ATOM 4989 C C . ASP B 1 305 ? -4.164 18.781 18.141 1 95.19 305 ASP B C 1
ATOM 4991 O O . ASP B 1 305 ? -3.943 19.797 17.469 1 95.19 305 ASP B O 1
ATOM 4995 N N . GLN B 1 306 ? -5.316 18.562 18.688 1 91.31 306 GLN B N 1
ATOM 4996 C CA . GLN B 1 306 ? -6.484 19.422 18.5 1 91.31 306 GLN B CA 1
ATOM 4997 C C . GLN B 1 306 ? -6.227 20.828 19.016 1 91.31 306 GLN B C 1
ATOM 4999 O O . GLN B 1 306 ? -6.625 21.812 18.391 1 91.31 306 GLN B O 1
ATOM 5004 N N . ARG B 1 307 ? -5.586 20.891 20.109 1 91.38 307 ARG B N 1
ATOM 5005 C CA . ARG B 1 307 ? -5.324 22.188 20.719 1 91.38 307 ARG B CA 1
ATOM 5006 C C . ARG B 1 307 ? -4.305 22.969 19.906 1 91.38 307 ARG B C 1
ATOM 5008 O O . ARG B 1 307 ? -4.43 24.188 19.766 1 91.38 307 ARG B O 1
ATOM 5015 N N . LEU B 1 308 ? -3.291 22.25 19.469 1 91.62 308 LEU B N 1
ATOM 5016 C CA . LEU B 1 308 ? -2.307 22.922 18.625 1 91.62 308 LEU B CA 1
ATOM 5017 C C . LEU B 1 308 ? -2.955 23.453 17.344 1 91.62 308 LEU B C 1
ATOM 5019 O O . LEU B 1 308 ? -2.676 24.578 16.922 1 91.62 308 LEU B O 1
ATOM 5023 N N . TRP B 1 309 ? -3.725 22.672 16.766 1 86.56 309 TRP B N 1
ATOM 5024 C CA . TRP B 1 309 ? -4.41 23.062 15.539 1 86.56 309 TRP B CA 1
ATOM 5025 C C . TRP B 1 309 ? -5.348 24.234 15.797 1 86.56 309 TRP B C 1
ATOM 5027 O O . TRP B 1 309 ? -5.395 25.188 15.016 1 86.56 309 TRP B O 1
ATOM 5037 N N . LYS B 1 310 ? -6.129 24.156 16.859 1 84.12 310 LYS B N 1
ATOM 5038 C CA . LYS B 1 310 ? -7.023 25.25 17.25 1 84.12 310 LYS B CA 1
ATOM 5039 C C . LYS B 1 310 ? -6.246 26.531 17.516 1 84.12 310 LYS B C 1
ATOM 5041 O O . LYS B 1 310 ? -6.676 27.609 17.125 1 84.12 310 LYS B O 1
ATOM 5046 N N . TYR B 1 311 ? -5.207 26.359 18.234 1 86.88 311 TYR B N 1
ATOM 5047 C CA . TYR B 1 311 ? -4.355 27.5 18.531 1 86.88 311 TYR B CA 1
ATOM 5048 C C . TYR B 1 311 ? -3.846 28.156 17.25 1 86.88 311 TYR B C 1
ATOM 5050 O O . TYR B 1 311 ? -3.811 29.391 17.156 1 86.88 311 TYR B O 1
ATOM 5058 N N . SER B 1 312 ? -3.463 27.375 16.312 1 86.31 312 SER B N 1
ATOM 5059 C CA . SER B 1 312 ? -2.938 27.875 15.055 1 86.31 312 SER B CA 1
ATOM 5060 C C . SER B 1 312 ? -4 28.641 14.273 1 86.31 312 SER B C 1
ATOM 5062 O O . SER B 1 312 ? -3.684 29.578 13.539 1 86.31 312 SER B O 1
ATOM 5064 N N . LYS B 1 313 ? -5.184 28.312 14.43 1 80.06 313 LYS B N 1
ATOM 5065 C CA . LYS B 1 313 ? -6.27 28.922 13.672 1 80.06 313 LYS B CA 1
ATOM 5066 C C . LYS B 1 313 ? -6.793 30.172 14.383 1 80.06 313 LYS B C 1
ATOM 5068 O O . LYS B 1 313 ? -7.277 31.094 13.727 1 80.06 313 LYS B O 1
ATOM 5073 N N . SER B 1 314 ? -6.734 30.188 15.711 1 81.88 314 SER B N 1
ATOM 5074 C CA . SER B 1 314 ? -7.352 31.25 16.484 1 81.88 314 SER B CA 1
ATOM 5075 C C . SER B 1 314 ? -6.406 32.438 16.641 1 81.88 314 SER B C 1
ATOM 5077 O O . SER B 1 314 ? -6.848 33.562 16.891 1 81.88 314 SER B O 1
ATOM 5079 N N . ASN B 1 315 ? -5.188 32.219 16.5 1 84.06 315 ASN B N 1
ATOM 5080 C CA . ASN B 1 315 ? -4.176 33.25 16.641 1 84.06 315 ASN B CA 1
ATOM 5081 C C . ASN B 1 315 ? -3.766 33.844 15.297 1 84.06 315 ASN B C 1
ATOM 5083 O O . ASN B 1 315 ? -3.156 33.156 14.477 1 84.06 315 ASN B O 1
ATOM 5087 N N . PRO B 1 316 ? -3.998 35.094 15.109 1 85.94 316 PRO B N 1
ATOM 5088 C CA . PRO B 1 316 ? -3.709 35.719 13.812 1 85.94 316 PRO B CA 1
ATOM 5089 C C . PRO B 1 316 ? -2.234 35.625 13.43 1 85.94 316 PRO B C 1
ATOM 5091 O O . PRO B 1 316 ? -1.909 35.469 12.25 1 85.94 316 PRO B O 1
ATOM 5094 N N . GLU B 1 317 ? -1.386 35.719 14.352 1 85.56 317 GLU B N 1
ATOM 5095 C CA . GLU B 1 317 ? 0.044 35.594 14.078 1 85.56 317 GLU B CA 1
ATOM 5096 C C . GLU B 1 317 ? 0.414 34.188 13.602 1 85.56 317 GLU B C 1
ATOM 5098 O O . GLU B 1 317 ? 1.249 34.031 12.711 1 85.56 317 GLU B O 1
ATOM 5103 N N . LEU B 1 318 ? -0.194 33.281 14.219 1 86.25 318 LEU B N 1
ATOM 5104 C CA . LEU B 1 318 ? 0.115 31.891 13.891 1 86.25 318 LEU B CA 1
ATOM 5105 C C . LEU B 1 318 ? -0.515 31.5 12.562 1 86.25 318 LEU B C 1
ATOM 5107 O O . LEU B 1 318 ? 0.008 30.625 11.859 1 86.25 318 LEU B O 1
ATOM 5111 N N . ARG B 1 319 ? -1.588 32.156 12.211 1 80.69 319 ARG B N 1
ATOM 5112 C CA . ARG B 1 319 ? -2.238 31.859 10.93 1 80.69 319 ARG B CA 1
ATOM 5113 C C . ARG B 1 319 ? -1.339 32.25 9.766 1 80.69 319 ARG B C 1
ATOM 5115 O O . ARG B 1 319 ? -1.421 31.656 8.688 1 80.69 319 ARG B O 1
ATOM 5122 N N . LYS B 1 320 ? -0.555 33.219 10 1 82.75 320 LYS B N 1
ATOM 5123 C CA . LYS B 1 320 ? 0.325 33.719 8.953 1 82.75 320 LYS B CA 1
ATOM 5124 C C . LYS B 1 320 ? 1.678 33 8.984 1 82.75 320 LYS B C 1
ATOM 5126 O O . LYS B 1 320 ? 2.512 33.219 8.102 1 82.75 320 LYS B O 1
ATOM 5131 N N . LEU B 1 321 ? 1.786 32.156 9.922 1 87 321 LEU B N 1
ATOM 5132 C CA . LEU B 1 321 ? 3.043 31.422 10.062 1 87 321 LEU B CA 1
ATOM 5133 C C . LEU B 1 321 ? 3.32 30.562 8.828 1 87 321 LEU B C 1
ATOM 5135 O O . LEU B 1 321 ? 2.447 29.828 8.367 1 87 321 LEU B O 1
ATOM 5139 N N . PRO B 1 322 ? 4.512 30.797 8.305 1 86.06 322 PRO B N 1
ATOM 5140 C CA . PRO B 1 322 ? 4.879 29.938 7.18 1 86.06 322 PRO B CA 1
ATOM 5141 C C . PRO B 1 322 ? 4.926 28.469 7.559 1 86.06 322 PRO B C 1
ATOM 5143 O O . PRO B 1 322 ? 5.453 28.109 8.617 1 86.06 322 PRO B O 1
ATOM 5146 N N . ARG B 1 323 ? 4.281 27.609 6.727 1 90.19 323 ARG B N 1
ATOM 5147 C CA . ARG B 1 323 ? 4.355 26.156 6.875 1 90.19 323 ARG B CA 1
ATOM 5148 C C . ARG B 1 323 ? 5.359 25.562 5.895 1 90.19 323 ARG B C 1
ATOM 5150 O O . ARG B 1 323 ? 5.629 26.141 4.84 1 90.19 323 ARG B O 1
ATOM 5157 N N . PHE B 1 324 ? 5.934 24.422 6.344 1 91.81 324 PHE B N 1
ATOM 5158 C CA . PHE B 1 324 ? 6.887 23.875 5.379 1 91.81 324 PHE B CA 1
ATOM 5159 C C . PHE B 1 324 ? 6.168 23.375 4.133 1 91.81 324 PHE B C 1
ATOM 5161 O O . PHE B 1 324 ? 5.027 22.906 4.211 1 91.81 324 PHE B O 1
ATOM 5168 N N . LEU B 1 325 ? 6.855 23.516 3.107 1 94.12 325 LEU B N 1
ATOM 5169 C CA . LEU B 1 325 ? 6.258 23.297 1.796 1 94.12 325 LEU B CA 1
ATOM 5170 C C . LEU B 1 325 ? 6.664 21.922 1.244 1 94.12 325 LEU B C 1
ATOM 5172 O O . LEU B 1 325 ? 7.855 21.641 1.111 1 94.12 325 LEU B O 1
ATOM 5176 N N . LYS B 1 326 ? 5.652 21.109 0.984 1 95.38 326 LYS B N 1
ATOM 5177 C CA . LYS B 1 326 ? 5.832 19.812 0.319 1 95.38 326 LYS B CA 1
ATOM 5178 C C . LYS B 1 326 ? 4.625 19.484 -0.552 1 95.38 326 LYS B C 1
ATOM 5180 O O . LYS B 1 326 ? 3.543 19.188 -0.037 1 95.38 326 LYS B O 1
ATOM 5185 N N . LYS B 1 327 ? 4.844 19.375 -1.881 1 94.12 327 LYS B N 1
ATOM 5186 C CA . LYS B 1 327 ? 3.703 19.219 -2.777 1 94.12 327 LYS B CA 1
ATOM 5187 C C . LYS B 1 327 ? 3.547 17.766 -3.207 1 94.12 327 LYS B C 1
ATOM 5189 O O . LYS B 1 327 ? 2.43 17.297 -3.432 1 94.12 327 LYS B O 1
ATOM 5194 N N . ASP B 1 328 ? 4.656 17.078 -3.287 1 92.5 328 ASP B N 1
ATOM 5195 C CA . ASP B 1 328 ? 4.652 15.766 -3.928 1 92.5 328 ASP B CA 1
ATOM 5196 C C . ASP B 1 328 ? 4.363 14.656 -2.916 1 92.5 328 ASP B C 1
ATOM 5198 O O . ASP B 1 328 ? 5.16 13.734 -2.754 1 92.5 328 ASP B O 1
ATOM 5202 N N . THR B 1 329 ? 3.182 14.766 -2.291 1 96.25 329 THR B N 1
ATOM 5203 C CA . THR B 1 329 ? 2.74 13.734 -1.36 1 96.25 329 THR B CA 1
ATOM 5204 C C . THR B 1 329 ? 1.219 13.711 -1.254 1 96.25 329 THR B C 1
ATOM 5206 O O . THR B 1 329 ? 0.571 14.758 -1.375 1 96.25 329 THR B O 1
ATOM 5209 N N . VAL B 1 330 ? 0.674 12.531 -0.988 1 97.25 330 VAL B N 1
ATOM 5210 C CA . VAL B 1 330 ? -0.761 12.406 -0.748 1 97.25 330 VAL B CA 1
ATOM 5211 C C . VAL B 1 330 ? -1.013 12.078 0.721 1 97.25 330 VAL B C 1
ATOM 5213 O O . VAL B 1 330 ? -2.131 11.719 1.1 1 97.25 330 VAL B O 1
ATOM 5216 N N . MET B 1 331 ? 0.002 12.133 1.592 1 97.81 331 MET B N 1
ATOM 5217 C CA . MET B 1 331 ? -0.106 11.656 2.967 1 97.81 331 MET B CA 1
ATOM 5218 C C . MET B 1 331 ? -0.587 12.766 3.895 1 97.81 331 MET B C 1
ATOM 5220 O O . MET B 1 331 ? -1.118 12.5 4.973 1 97.81 331 MET B O 1
ATOM 5224 N N . PHE B 1 332 ? -0.321 14.047 3.426 1 97.31 332 PHE B N 1
ATOM 5225 C CA . PHE B 1 332 ? -0.758 15.141 4.281 1 97.31 332 PHE B CA 1
ATOM 5226 C C . PHE B 1 332 ? -0.995 16.406 3.465 1 97.31 332 PHE B C 1
ATOM 5228 O O . PHE B 1 332 ? -0.533 16.516 2.326 1 97.31 332 PHE B O 1
#

Nearest PDB structures (foldseek):
  7u1o-assembly1_A  TM=8.144E-01  e=2.078E-11  Sphaerobacter thermophilus DSM 20745
  7ulc-assembly1_A  TM=8.105E-01  e=3.694E-11  Sphaerobacter thermophilus DSM 20745
  7ugk-assembly1_A  TM=7.540E-01  e=7.963E-12  Homo sapiens
  7u5a-assembly2_B  TM=7.999E-01  e=8.347E-11  Sphaerobacter thermophilus DSM 20745
  7u1o-assembly1_A  TM=8.302E-01  e=1.236E-11  Sphaerobacter thermophilus DSM 20745

Secondary structure (DSSP, 8-state):
-PPPHHHHHHHHHHHHHTT-TT-EE-HHHHHHHHHHHHHT---------S---SSHHHHHHHHHHHHHT---GGGHHHHHHHHSS-HHHHHHHHHHHHHHHH-SS---HHHHHT--HHHHHHHHT--SEEEEEPTT-SSTT-EEEEE-TTHHHHHHHHHHHHHHHHHHHHTT-S-HHHHHHHT--TT-SHHHHHHHHHH-GGG--EEEETTEEEE--HHHHHHHHHHHHH-TTT---TT------SHHHHHHHHTTSEE--HHHHHHHHTTPBPPHHHHHHHHHHHHHHHHHHHHHHT--HHHHHHHHHHHHHH-HHHHTPPPPB--S-S--/-PPPHHHHHHHHHHHHHHT-TT-EE-HHHHHHHHHHHHHT---------S---SSHHHHHHHHHHHHHT---GGGHHHHHHHHSS-HHHHHHHHHHHHHHHH-SS---HHHHHT--HHHHHHHHT--SEEEEEPTT-S-TT-EEEEE-TTHHHHHHHHHHHHHHHHHHHHTT-S-HHHHHHHT--TT-SHHHHHHHHHH-GGG--EEEETTEEEE--HHHHHHHHHHHHH-TTT---TT------SHHHHHHHHTTSEE--HHHHHHHHTTPBPPHHHHHHHHHHHHHHHHHHHHHHT--HHHHHHHHHHHHHH-HHHHTPPPPB--S-S--

Foldseek 3Di:
DPDQVLCLQQVVLQVLLVVAVQKDFDVVLLVVVVVVLVVLPFPLAADDDPDDDPDPLQVLQLLLLLLLQQDQQQCQVVCCVQVVDGSSVLSVQLSVLLSVVPPVDHCWLVVLLPDDLVNSCVSSVGDQWDWDQDPPDPPSPDTDIDGRPCNVVSVVSSVQSNQVSVLCVVVVHTGPSSVLQVQWDLVDQRRQLVVCCVRGVSQVQWDDHPRGIHGLSLSSLSSLSSSCSVPNPGGHSPSRAANQDQQQLLLCVVSPSMRHDPVLVVCQQVQNADDPRSSCNSSSNSRNSLVVSCVVVVNGNHSVNVSSVVVCVVDPVSVPRGTHRHRPGSND/DPDQPLCLQQVVLQVLLVVAVQKDFDVVLLVVVVVVLVVLPFPLAADDDPDDDPDPLQVLQLLLLLLLQQDQQQCQVVCCVQVVDGSSVLSVQLSVLVPVVPPPDHCWLVVLLPDDLVNSCVSSVGDQWDWDQDPPDPPSPDTDIDGRPCNVVSVLSSVQSNQVSVLCVVVVHTGPSSVLQVQWDLVDQRRQLVVCCVRGVSQVQWDDHPRGIHGLSLSSLSSLSSSCSVPNPGGHSPSRAANQDQQQLLLCVVSPSMRHDPVLVVCQQVQNADDPRSSCNSSSNSRNSLVVSCVVVVNGNHSVNVSSVVVCVVDPVSVPRGTHRYRPGSND